Protein AF-A0A919AKR9-F1 (afdb_monomer)

Mean predicted aligned error: 20.87 Å

Solvent-accessible surface area (backbone atoms only — not comparable to full-atom values): 25481 Å² total; per-residue (Å²): 136,88,82,91,82,86,92,83,90,87,88,82,88,85,85,84,86,79,84,85,82,95,81,87,85,80,87,90,88,78,88,83,90,83,90,90,78,88,85,91,84,89,89,80,87,84,84,87,84,86,85,82,88,83,90,81,88,84,84,88,78,93,75,92,76,88,74,84,86,80,86,80,84,86,81,84,70,71,64,64,62,57,51,52,53,55,52,52,57,48,52,68,73,42,51,90,61,48,58,61,55,36,42,76,67,64,78,40,80,81,80,88,62,84,85,70,90,83,71,79,71,81,76,58,64,67,55,52,54,51,49,56,49,52,53,53,50,53,54,53,49,52,54,53,50,52,51,51,50,53,48,52,55,50,51,52,51,51,50,50,53,50,48,54,52,49,52,53,47,33,72,76,64,75,53,74,65,72,78,69,52,49,60,59,53,52,53,49,51,51,52,53,48,53,51,51,52,52,52,50,52,52,50,52,51,61,62,52,46,61,53,53,52,50,50,54,51,53,51,54,51,52,49,54,50,49,54,51,51,50,54,52,51,49,51,53,49,52,52,50,50,38,53,74,70,40,55,28,71,72,34,69,53,37,38,48,48,54,50,51,50,52,39,46,52,31,32,54,70,34,35,62,29,45,70,62,54,59,68,44,49,69,58,55,68,70,48,54,74,69,54,43,63,66,44,47,61,37,48,53,49,44,60,75,40,22,79,31,36,75,18,66,70,54,51,57,60,49,44,59,56,40,54,51,53,28,50,54,53,51,44,63,75,68,70,53,73,83,50,77,82,66,80,76,79,64,91,51,100,82,38,61,71,61,54,33,34,54,49,50,18,50,52,23,44,75,71,70,31,56,61,54,18,49,59,32,48,71,73,39,54,71,75,33,34,64,61,37,39,71,58,44,57,50,50,47,51,43,44,52,40,53,53,27,52,56,52,49,48,51,58,61,66,62,81,83,123

Secondary structure (DSSP, 8-state):
------------------PPP-------------------------------------------------------SHHHHHHHHHHHHHHHHHHHHHHHHHHHTTSS---------------THHHHHHHHHHHHHHHHHHHHHHHHHHHHHHHHHHHHHHHHHHHHHHHHHT--HHHHHHHHHHHHHHHHHHHHHHHHHHHHHHHHHHHHHHHHHHHHHHHHHHHHHHHHHHHHHHHHHHHHTTHHHHSHHHHHHHHHHHHHHHHHTT---HHHHHHHHHHHTTS-HHHHHHHHHHHHHHHHTTT----HHHHHHHHHHHHHHHHHHHHHHHT-GGGGG------STT--THHHHHHHHHHHHHTT-HHHHHHHHTTS-HHHHHHHHHHHHHHHHHHHHHHHHHHHHHHHHHTT-

Radius of gyration: 41.26 Å; Cα contacts (8 Å, |Δi|>4): 197; chains: 1; bounding box: 86×112×103 Å

Sequence (417 aa):
MTDRKETDSNPERDTAQGTPDPSDTIIDAEILAEDLAEETTESADQKGTRGAGQKKTATSSYREDTSPVTKSGGGKAGWILSGFLIAFIGGVFAAPYGEQTLVDMGLLPAQDAAVEPAASVPDTSGLTARLDQVEKTNSLFRETSGHLQASVDSLRSDVKTLQDQLSLLAVEGGLSPDAVGAMPTEMQAELDRLSGEIARLSALNAQANPDVTKLTGSLALLRAELEQQKAMNKALVEDLEAIKSGAIETSPRGRLVLMLGRVKDLALSGQAYGVELASLRPDFATLSAMDQQLIGADLAILEAGQNGIPSYAVLVSSFEAMARDVSAATEKASGSFLVNLFTVRRRGAGATGNDAVLVEAENALGARNVAGAVAALSKLTPDAAEVAKPWTESAQRYVDVLGAFDRLVLAASKSEG

Organism: NCBI:txid1735581

Foldseek 3Di:
DDDDDDDDDDDDDDDDDDDDDDDPDDDDDDDDDDDDDDDDDDDDDDDDDDDDDDDDDDDDDDDDDDDDDDDDDDDDPPPVVVVVVVVVVVCVVCVVVVVVVCVVVVVDPDPPDDDPDPDDDPPCVVVVVVLVVVVVVLVVVVVVLVVVLVVLVVVLVVLVVVLVVLVVCCVVPVDDVPVSPPVSVVVNVVSVVVNVVSVVVVVVSVVVVVVSVVVVVVVVVVVVVVVVVVVVVVVVVVVVVCVVVCVLVVDLLSVLLVLLVVLLVCQQVFAQRLVSLVVNVVSLVPDDPVLNVVLVVLSVLCNVQRRHAQHLVSLLVVLVVLLVVLVVQVVVVVVPPPCVVDVPLDLDPPDDAVSVLSNQLNVCSVVVNLVSNLVSLVRHDPSSNVSCVVSSVRSVSVVSNVVSSVVSSVSSPPPPD

pLDDT: mean 70.04, std 21.15, range [30.94, 98.19]

Structure (mmCIF, N/CA/C/O backbone):
data_AF-A0A919AKR9-F1
#
_entry.id   AF-A0A919AKR9-F1
#
loop_
_atom_site.group_PDB
_atom_site.id
_atom_site.type_symbol
_atom_site.label_atom_id
_atom_site.label_alt_id
_atom_site.label_comp_id
_atom_site.label_asym_id
_atom_site.label_entity_id
_atom_site.label_seq_id
_atom_site.pdbx_PDB_ins_code
_atom_site.Cartn_x
_atom_site.Cartn_y
_atom_site.Cartn_z
_atom_site.occupancy
_atom_site.B_iso_or_equiv
_atom_site.auth_seq_id
_atom_site.auth_comp_id
_atom_site.auth_asym_id
_atom_site.auth_atom_id
_atom_site.pdbx_PDB_model_num
ATOM 1 N N . MET A 1 1 ? 39.506 40.486 -52.819 1.00 37.03 1 MET A N 1
ATOM 2 C CA . MET A 1 1 ? 40.923 40.127 -52.618 1.00 37.03 1 MET A CA 1
ATOM 3 C C . MET A 1 1 ? 40.919 38.985 -51.617 1.00 37.03 1 MET A C 1
ATOM 5 O O . MET A 1 1 ? 40.612 39.242 -50.465 1.00 37.03 1 MET A O 1
ATOM 9 N N . THR A 1 2 ? 40.750 37.754 -52.126 1.00 42.41 2 THR A N 1
ATOM 10 C CA . THR A 1 2 ? 41.807 36.741 -52.451 1.00 42.41 2 THR A CA 1
ATOM 11 C C . THR A 1 2 ? 42.078 35.908 -51.196 1.00 42.41 2 THR A C 1
ATOM 13 O O . THR A 1 2 ? 42.347 36.509 -50.168 1.00 42.41 2 THR A O 1
ATOM 16 N N . ASP A 1 3 ? 41.980 34.579 -51.114 1.00 44.38 3 ASP A N 1
ATOM 17 C CA . ASP A 1 3 ? 41.847 33.412 -52.017 1.00 44.38 3 ASP A CA 1
ATOM 18 C C . ASP A 1 3 ? 41.260 32.266 -51.137 1.00 44.38 3 ASP A C 1
ATOM 20 O O . ASP A 1 3 ? 41.448 32.306 -49.926 1.00 44.38 3 ASP A O 1
A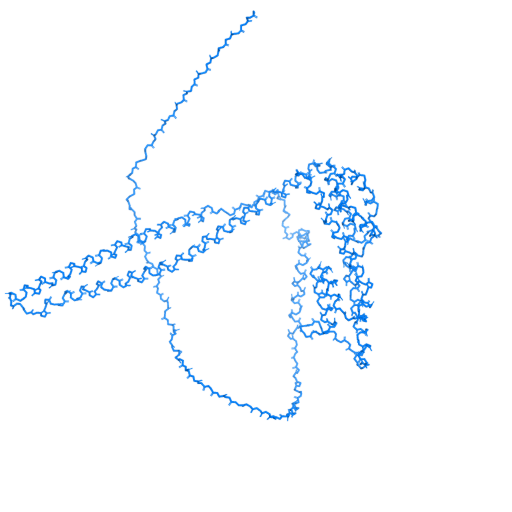TOM 24 N N . ARG A 1 4 ? 40.402 31.306 -51.527 1.00 48.09 4 ARG A N 1
ATOM 25 C CA . ARG A 1 4 ? 40.373 30.269 -52.587 1.00 48.09 4 ARG A CA 1
ATOM 26 C C . ARG A 1 4 ? 41.461 29.179 -52.476 1.00 48.09 4 ARG A C 1
ATOM 28 O O . ARG A 1 4 ? 42.600 29.465 -52.813 1.00 48.09 4 ARG A O 1
ATOM 35 N N . LYS A 1 5 ? 41.067 27.935 -52.124 1.00 45.59 5 LYS A N 1
ATOM 36 C CA . LYS A 1 5 ? 41.384 26.626 -52.785 1.00 45.59 5 LYS A CA 1
ATOM 37 C C . LYS A 1 5 ? 41.055 25.420 -51.870 1.00 45.59 5 LYS A C 1
ATOM 39 O O . LYS A 1 5 ? 41.403 25.457 -50.700 1.00 45.59 5 LYS A O 1
ATOM 44 N N . GLU A 1 6 ? 40.146 24.519 -52.280 1.00 40.69 6 GLU A N 1
ATOM 45 C CA . GLU A 1 6 ? 40.353 23.254 -53.060 1.00 40.69 6 GLU A CA 1
ATOM 46 C C . GLU A 1 6 ? 40.815 22.084 -52.158 1.00 40.69 6 GLU A C 1
ATOM 48 O O . GLU A 1 6 ? 41.862 22.188 -51.536 1.00 40.69 6 GLU A O 1
ATOM 53 N N . THR A 1 7 ? 39.946 21.118 -51.805 1.00 49.97 7 THR A N 1
ATOM 54 C CA . THR A 1 7 ? 39.531 19.859 -52.502 1.00 49.97 7 THR A CA 1
ATOM 55 C C . THR A 1 7 ? 40.561 18.722 -52.484 1.00 49.97 7 THR A C 1
ATOM 57 O O . THR A 1 7 ? 41.616 18.875 -53.079 1.00 49.97 7 THR A O 1
ATOM 60 N N . ASP A 1 8 ? 40.185 17.585 -51.877 1.00 46.28 8 ASP A N 1
ATOM 61 C CA . ASP A 1 8 ? 40.298 16.188 -52.377 1.00 46.28 8 ASP A CA 1
ATOM 62 C C . ASP A 1 8 ? 39.718 15.262 -51.276 1.00 46.28 8 ASP A C 1
ATOM 64 O O . ASP A 1 8 ? 40.065 15.428 -50.112 1.00 46.28 8 ASP A O 1
ATOM 68 N N . SER A 1 9 ? 38.707 14.398 -51.438 1.00 44.12 9 SER A N 1
ATOM 69 C CA . SER A 1 9 ? 38.367 13.378 -52.449 1.00 44.12 9 SER A CA 1
ATOM 70 C C . SER A 1 9 ? 39.384 12.239 -52.567 1.00 44.12 9 SER A C 1
ATOM 72 O O . SER A 1 9 ? 40.242 12.290 -53.434 1.00 44.12 9 SER A O 1
ATOM 74 N N . ASN A 1 10 ? 39.212 11.160 -51.787 1.00 41.50 10 ASN A N 1
ATOM 75 C CA . ASN A 1 10 ? 39.353 9.794 -52.318 1.00 41.50 10 ASN A CA 1
ATOM 76 C C . ASN A 1 10 ? 38.657 8.728 -51.433 1.00 41.50 10 ASN A C 1
ATOM 78 O O . ASN A 1 10 ? 38.918 8.689 -50.229 1.00 41.50 10 ASN A O 1
ATOM 82 N N . PRO A 1 11 ? 37.804 7.855 -52.006 1.00 53.78 11 PRO A N 1
ATOM 83 C CA . PRO A 1 11 ? 37.299 6.637 -51.377 1.00 53.78 11 PRO A CA 1
ATOM 84 C C . PRO A 1 11 ? 37.878 5.361 -52.035 1.00 53.78 11 PRO A C 1
ATOM 86 O O . PRO A 1 11 ? 37.652 5.111 -53.218 1.00 53.78 11 PRO A O 1
ATOM 89 N N . GLU A 1 12 ? 38.539 4.501 -51.260 1.00 45.59 12 GLU A N 1
ATOM 90 C CA . GLU A 1 12 ? 38.872 3.109 -51.631 1.00 45.59 12 GLU A CA 1
ATOM 91 C C . GLU A 1 12 ? 37.982 2.191 -50.770 1.00 45.59 12 GLU A C 1
ATOM 93 O O . GLU A 1 12 ? 38.012 2.271 -49.547 1.00 45.59 12 GLU A O 1
ATOM 98 N N . ARG A 1 13 ? 36.937 1.537 -51.300 1.00 39.75 13 ARG A N 1
ATOM 99 C CA . ARG A 1 13 ? 36.937 0.259 -52.042 1.00 39.75 13 ARG A CA 1
ATOM 100 C C . ARG A 1 13 ? 37.887 -0.788 -51.460 1.00 39.75 13 ARG A C 1
ATOM 102 O O . ARG A 1 13 ? 39.020 -0.885 -51.899 1.00 39.75 13 ARG A O 1
ATOM 109 N N . ASP A 1 14 ? 37.335 -1.653 -50.614 1.00 41.38 14 ASP A N 1
ATOM 110 C CA . ASP A 1 14 ? 37.742 -3.056 -50.578 1.00 41.38 14 ASP A CA 1
ATOM 111 C C . ASP A 1 14 ? 36.511 -3.946 -50.349 1.00 41.38 14 ASP A C 1
ATOM 113 O O . ASP A 1 14 ? 35.904 -3.977 -49.279 1.00 41.38 14 ASP A O 1
ATOM 117 N N . THR A 1 15 ? 36.090 -4.620 -51.417 1.00 42.09 15 THR A N 1
ATOM 118 C CA . THR A 1 15 ? 35.058 -5.659 -51.421 1.00 42.09 15 THR A CA 1
ATOM 119 C C . THR A 1 15 ? 35.747 -6.981 -51.721 1.00 42.09 15 THR A C 1
ATOM 121 O O . THR A 1 15 ? 36.004 -7.285 -52.886 1.00 42.09 15 THR A O 1
ATOM 124 N N . ALA A 1 16 ? 36.029 -7.770 -50.687 1.00 44.81 16 ALA A N 1
ATOM 125 C CA . ALA A 1 16 ? 36.432 -9.162 -50.834 1.00 44.81 16 ALA A CA 1
ATOM 126 C C . ALA A 1 16 ? 35.203 -10.062 -50.630 1.00 44.81 16 ALA A C 1
ATOM 128 O O . ALA A 1 16 ? 34.737 -10.277 -49.513 1.00 44.81 16 ALA A O 1
ATOM 129 N N . GLN A 1 17 ? 34.660 -10.555 -51.744 1.00 39.31 17 GLN A N 1
ATOM 130 C CA . GLN A 1 17 ? 33.725 -11.677 -51.791 1.00 39.31 17 GLN A CA 1
ATOM 131 C C . GLN A 1 17 ? 34.500 -12.973 -51.522 1.00 39.31 17 GLN A C 1
ATOM 133 O O . GLN A 1 17 ? 35.330 -13.374 -52.334 1.00 39.31 17 GLN A O 1
ATOM 138 N N . GLY A 1 18 ? 34.214 -13.631 -50.399 1.00 41.59 18 GLY A N 1
ATOM 139 C CA . GLY A 1 18 ? 34.585 -15.023 -50.150 1.00 41.59 18 GLY A CA 1
ATOM 140 C C . GLY A 1 18 ? 33.364 -15.921 -50.338 1.00 41.59 18 GLY A C 1
ATOM 141 O O . GLY A 1 18 ? 32.416 -15.849 -49.563 1.00 41.59 18 GLY A O 1
ATOM 142 N N . THR A 1 19 ? 33.368 -16.737 -51.387 1.00 44.25 19 THR A N 1
ATOM 143 C CA . THR A 1 19 ? 32.434 -17.854 -51.598 1.00 44.25 19 THR A CA 1
ATOM 144 C C . THR A 1 19 ? 32.729 -18.993 -50.613 1.00 44.25 19 THR A C 1
ATOM 146 O O . THR A 1 19 ? 33.881 -19.425 -50.569 1.00 44.25 19 THR A O 1
ATOM 149 N N . PRO A 1 20 ? 31.739 -19.520 -49.866 1.00 45.00 20 PRO A N 1
ATOM 150 C CA . PRO A 1 20 ? 31.908 -20.746 -49.092 1.00 45.00 20 PRO A CA 1
ATOM 151 C C . PRO A 1 20 ? 31.771 -21.991 -49.977 1.00 45.00 20 PRO A C 1
ATOM 153 O O . PRO A 1 20 ? 30.846 -22.106 -50.782 1.00 45.00 20 PRO A O 1
ATOM 156 N N . ASP A 1 21 ? 32.713 -22.903 -49.780 1.00 44.41 21 ASP A N 1
ATOM 157 C CA . ASP A 1 21 ? 32.862 -24.223 -50.389 1.00 44.41 21 ASP A CA 1
ATOM 158 C C . ASP A 1 21 ? 31.795 -25.216 -49.860 1.00 44.41 21 ASP A C 1
ATOM 160 O O . ASP A 1 21 ? 31.674 -25.368 -48.641 1.00 44.41 21 ASP A O 1
ATOM 164 N N . PRO A 1 22 ? 30.977 -25.871 -50.710 1.00 44.47 22 PRO A N 1
ATOM 165 C CA . PRO A 1 22 ? 29.919 -26.786 -50.277 1.00 44.47 22 PRO A CA 1
ATOM 166 C C . PRO A 1 22 ? 30.351 -28.265 -50.323 1.00 44.47 22 PRO A C 1
ATOM 168 O O . PRO A 1 22 ? 29.716 -29.072 -51.004 1.00 44.47 22 PRO A O 1
ATOM 171 N N . SER A 1 23 ? 31.409 -28.650 -49.602 1.00 41.69 23 SER A N 1
ATOM 172 C CA . SER A 1 23 ? 31.873 -30.050 -49.587 1.00 41.69 23 SER A CA 1
ATOM 173 C C . SER A 1 23 ? 32.247 -30.624 -48.217 1.00 41.69 23 SER A C 1
ATOM 175 O O . SER A 1 23 ? 33.105 -31.494 -48.156 1.00 41.69 23 SER A O 1
ATOM 177 N N . ASP A 1 24 ? 31.576 -30.208 -47.136 1.00 39.03 24 ASP A N 1
ATOM 178 C CA . ASP A 1 24 ? 31.847 -30.744 -45.786 1.00 39.03 24 ASP A CA 1
ATOM 179 C C . ASP A 1 24 ? 30.581 -31.181 -45.023 1.00 39.03 24 ASP A C 1
ATOM 181 O O . ASP A 1 24 ? 30.358 -30.863 -43.858 1.00 39.03 24 ASP A O 1
ATOM 185 N N . THR A 1 25 ? 29.697 -31.922 -45.695 1.00 42.78 25 THR A N 1
ATOM 186 C CA . THR A 1 25 ? 28.595 -32.646 -45.032 1.00 42.78 25 THR A CA 1
ATOM 187 C C . THR A 1 25 ? 28.412 -34.031 -45.639 1.00 42.78 25 THR A C 1
ATOM 189 O O . THR A 1 25 ? 27.485 -34.276 -46.405 1.00 42.78 25 THR A O 1
ATOM 192 N N . ILE A 1 26 ? 29.296 -34.962 -45.274 1.00 39.00 26 ILE A N 1
ATOM 193 C CA . ILE A 1 26 ? 29.052 -36.400 -45.415 1.00 39.00 26 ILE A CA 1
ATOM 194 C C . ILE A 1 26 ? 29.498 -37.103 -44.122 1.00 39.00 26 ILE A C 1
ATOM 196 O O . ILE A 1 26 ? 30.684 -37.288 -43.899 1.00 39.00 26 ILE A O 1
ATOM 200 N N . ILE A 1 27 ? 28.480 -37.480 -43.337 1.00 35.03 27 ILE A N 1
ATOM 201 C CA . ILE A 1 27 ? 28.330 -38.713 -42.540 1.00 35.03 27 ILE A CA 1
ATOM 202 C C . ILE A 1 27 ? 29.296 -38.928 -41.361 1.00 35.03 27 ILE A C 1
ATOM 204 O O . ILE A 1 27 ? 30.474 -39.171 -41.553 1.00 35.03 27 ILE A O 1
ATOM 208 N N . ASP A 1 28 ? 28.722 -38.961 -40.151 1.00 35.12 28 ASP A N 1
ATOM 209 C CA . ASP A 1 28 ? 28.819 -40.130 -39.261 1.00 35.12 28 ASP A CA 1
ATOM 210 C C . ASP A 1 28 ? 27.620 -40.143 -38.298 1.00 35.12 28 ASP A C 1
ATOM 212 O O . ASP A 1 28 ? 27.522 -39.369 -37.345 1.00 35.12 28 ASP A O 1
ATOM 216 N N . ALA A 1 29 ? 26.660 -41.014 -38.606 1.00 41.25 29 ALA A N 1
ATOM 217 C CA . ALA A 1 29 ? 25.596 -41.430 -37.706 1.00 41.25 29 ALA A CA 1
ATOM 218 C C . ALA A 1 29 ? 25.818 -42.917 -37.425 1.00 41.25 29 ALA A C 1
ATOM 220 O O . ALA A 1 29 ? 25.464 -43.766 -38.241 1.00 41.25 29 ALA A O 1
ATOM 221 N N . GLU A 1 30 ? 26.414 -43.218 -36.275 1.00 35.41 30 GLU A N 1
ATOM 222 C CA . GLU A 1 30 ? 26.577 -44.578 -35.778 1.00 35.41 30 GLU A CA 1
ATOM 223 C C . GLU A 1 30 ? 26.087 -44.637 -34.316 1.00 35.41 30 GLU A C 1
ATOM 225 O O . GLU A 1 30 ? 26.681 -44.034 -33.430 1.00 35.41 30 GLU A O 1
ATOM 230 N N . ILE A 1 31 ? 24.925 -45.290 -34.132 1.00 37.53 31 ILE A N 1
ATOM 231 C CA . ILE A 1 31 ? 24.623 -46.335 -33.126 1.00 37.53 31 ILE A CA 1
ATOM 232 C C . ILE A 1 31 ? 24.886 -45.955 -31.639 1.00 37.53 31 ILE A C 1
ATOM 234 O O . ILE A 1 31 ? 26.014 -45.742 -31.224 1.00 37.53 31 ILE A O 1
ATOM 238 N N . LEU A 1 32 ? 23.884 -45.893 -30.749 1.00 38.84 32 LEU A N 1
ATOM 239 C CA . LEU A 1 32 ? 23.256 -47.069 -30.122 1.00 38.84 32 LEU A CA 1
ATOM 240 C C . LEU A 1 32 ? 21.935 -46.710 -29.420 1.00 38.84 32 LEU A C 1
ATOM 242 O O . LEU A 1 32 ? 21.825 -45.707 -28.716 1.00 38.84 32 LEU A O 1
ATOM 246 N N . ALA A 1 33 ? 20.965 -47.601 -29.599 1.00 40.19 33 ALA A N 1
ATOM 247 C CA . ALA A 1 33 ? 19.763 -47.740 -28.799 1.00 40.19 33 ALA A CA 1
ATOM 248 C C . ALA A 1 33 ? 20.090 -48.450 -27.479 1.00 40.19 33 ALA A C 1
ATOM 250 O O . ALA A 1 33 ? 20.709 -49.508 -27.519 1.00 40.19 33 ALA A O 1
ATOM 251 N N . GLU A 1 34 ? 19.613 -47.936 -26.348 1.00 37.12 34 GLU A N 1
ATOM 252 C CA . GLU A 1 34 ? 19.413 -48.739 -25.139 1.00 37.12 34 GLU A CA 1
ATOM 253 C C . GLU A 1 34 ? 18.392 -48.040 -24.225 1.00 37.12 34 GLU A C 1
ATOM 255 O O . GLU A 1 34 ? 18.334 -46.812 -24.186 1.00 37.12 34 GLU A O 1
ATOM 260 N N . ASP A 1 35 ? 17.581 -48.843 -23.534 1.00 36.09 35 ASP A N 1
ATOM 261 C CA . ASP A 1 35 ? 16.576 -48.481 -22.521 1.00 36.09 35 ASP A CA 1
ATOM 262 C C . ASP A 1 35 ? 15.226 -47.896 -22.970 1.00 36.09 35 ASP A C 1
ATOM 264 O O . ASP A 1 35 ? 14.915 -46.733 -22.743 1.00 36.09 35 ASP A O 1
ATOM 268 N N . LEU A 1 36 ? 14.350 -48.768 -23.489 1.00 36.09 36 LEU A N 1
ATOM 269 C CA . LEU A 1 36 ? 12.899 -48.697 -23.243 1.00 36.09 36 LEU A CA 1
ATOM 270 C C . LEU A 1 36 ? 12.304 -50.119 -23.259 1.00 36.09 36 LEU A C 1
ATOM 272 O O . LEU A 1 36 ? 11.757 -50.584 -24.259 1.00 36.09 36 LEU A O 1
ATOM 276 N N . ALA A 1 37 ? 12.411 -50.812 -22.130 1.00 39.72 37 ALA A N 1
ATOM 277 C CA . ALA A 1 37 ? 11.566 -51.948 -21.779 1.00 39.72 37 ALA A CA 1
ATOM 278 C C . ALA A 1 37 ? 11.183 -51.817 -20.299 1.00 39.72 37 ALA A C 1
ATOM 280 O O . ALA A 1 37 ? 11.995 -51.350 -19.512 1.00 39.72 37 ALA A O 1
ATOM 281 N N . GLU A 1 38 ? 9.966 -52.258 -19.963 1.00 39.38 38 GLU A N 1
ATOM 282 C CA . GLU A 1 38 ? 9.259 -52.085 -18.678 1.00 39.38 38 GLU A CA 1
ATOM 283 C C . GLU A 1 38 ? 8.577 -50.700 -18.595 1.00 39.38 38 GLU A C 1
ATOM 285 O O . GLU A 1 38 ? 9.203 -49.663 -18.727 1.00 39.38 38 GLU A O 1
ATOM 290 N N . GLU A 1 39 ? 7.260 -50.543 -18.475 1.00 34.03 39 GLU A N 1
ATOM 291 C CA . GLU A 1 39 ? 6.277 -51.375 -17.796 1.00 34.03 39 GLU A CA 1
ATOM 292 C C . GLU A 1 39 ? 4.874 -50.926 -18.264 1.00 34.03 39 GLU A C 1
ATOM 294 O O . GLU A 1 39 ? 4.472 -49.775 -18.092 1.00 34.03 39 GLU A O 1
ATOM 299 N N . THR A 1 40 ? 4.120 -51.824 -18.901 1.00 36.66 40 THR A N 1
ATOM 300 C CA . THR A 1 40 ? 2.687 -51.647 -19.181 1.00 36.66 40 THR A CA 1
ATOM 301 C C . THR A 1 40 ? 1.909 -52.764 -18.514 1.00 36.66 40 THR A C 1
ATOM 303 O O . THR A 1 40 ? 1.934 -53.881 -19.016 1.00 36.66 40 THR A O 1
ATOM 306 N N . THR A 1 41 ? 1.165 -52.428 -17.465 1.00 35.91 41 THR A N 1
ATOM 307 C CA . THR A 1 41 ? -0.169 -52.941 -17.098 1.00 35.91 41 THR A CA 1
ATOM 308 C C . THR A 1 41 ? -0.679 -51.952 -16.048 1.00 35.91 41 THR A C 1
ATOM 310 O O . THR A 1 41 ? 0.050 -51.639 -15.121 1.00 35.91 41 THR A O 1
ATOM 313 N N . GLU A 1 42 ? -1.839 -51.311 -16.152 1.00 35.09 42 GLU A N 1
ATOM 314 C CA . GLU A 1 42 ? -3.117 -51.911 -15.770 1.00 35.09 42 GLU A CA 1
ATOM 315 C C . GLU A 1 42 ? -4.179 -50.790 -15.817 1.00 35.09 42 GLU A C 1
ATOM 317 O O . GLU A 1 42 ? -4.069 -49.807 -15.090 1.00 35.09 42 GLU A O 1
ATOM 322 N N . SER A 1 43 ? -5.187 -50.890 -16.688 1.00 34.09 43 SER A N 1
ATOM 323 C CA . SER A 1 43 ? -6.498 -50.252 -16.476 1.00 34.09 43 SER A CA 1
ATOM 324 C C . SER A 1 43 ? -7.488 -50.764 -17.519 1.00 34.09 43 SER A C 1
ATOM 326 O O . SER A 1 43 ? -7.488 -50.349 -18.679 1.00 34.09 43 SER A O 1
ATOM 328 N N . ALA A 1 44 ? -8.329 -51.697 -17.090 1.00 37.47 44 ALA A N 1
ATOM 329 C CA . ALA A 1 44 ? -9.564 -52.055 -17.760 1.00 37.47 44 ALA A CA 1
ATOM 330 C C . ALA A 1 44 ? -10.682 -52.117 -16.712 1.00 37.47 44 ALA A C 1
ATOM 332 O O . ALA A 1 44 ? -10.445 -52.478 -15.564 1.00 37.47 44 ALA A O 1
ATOM 333 N N . ASP A 1 45 ? -11.889 -51.794 -17.176 1.00 39.03 45 ASP A N 1
ATOM 334 C CA . ASP A 1 45 ? -13.191 -51.848 -16.505 1.00 39.03 45 ASP A CA 1
ATOM 335 C C . ASP A 1 45 ? -13.539 -50.731 -15.500 1.00 39.03 45 ASP A C 1
ATOM 337 O O . ASP A 1 45 ? -13.148 -50.744 -14.343 1.00 39.03 45 ASP A O 1
ATOM 341 N N . GLN A 1 46 ? -14.478 -49.849 -15.878 1.00 36.06 46 GLN A N 1
ATOM 342 C CA . GLN A 1 46 ? -15.887 -50.232 -15.734 1.00 36.06 46 GLN A CA 1
ATOM 343 C C . GLN A 1 46 ? -16.869 -49.336 -16.506 1.00 36.06 46 GLN A C 1
ATOM 345 O O . GLN A 1 46 ? -16.823 -48.108 -16.525 1.00 36.06 46 GLN A O 1
ATOM 350 N N . LYS A 1 47 ? -17.793 -50.049 -17.140 1.00 39.62 47 LYS A N 1
ATOM 351 C CA . LYS A 1 47 ? -18.910 -49.650 -17.990 1.00 39.62 47 LYS A CA 1
ATOM 352 C C . LYS A 1 47 ? -20.057 -49.067 -17.155 1.00 39.62 47 LYS A C 1
ATOM 354 O O . LYS A 1 47 ? -20.345 -49.540 -16.061 1.00 39.62 47 LYS A O 1
ATOM 359 N N . GLY A 1 48 ? -20.725 -48.053 -17.700 1.00 36.72 48 GLY A N 1
ATOM 360 C CA . GLY A 1 48 ? -21.743 -47.275 -16.998 1.00 36.72 48 GLY A CA 1
ATOM 361 C C . GLY A 1 48 ? -23.095 -47.952 -16.770 1.00 36.72 48 GLY A C 1
ATOM 362 O O . GLY A 1 48 ? -23.390 -49.025 -17.289 1.00 36.72 48 GLY A O 1
ATOM 363 N N . THR A 1 49 ? -23.966 -47.233 -16.060 1.00 38.75 49 THR A N 1
ATOM 364 C CA . THR A 1 49 ? -25.419 -47.425 -16.097 1.00 38.75 49 THR A CA 1
ATOM 365 C C . THR A 1 49 ? -26.143 -46.077 -16.064 1.00 38.75 49 THR A C 1
ATOM 367 O O . THR A 1 49 ? -25.846 -45.177 -15.285 1.00 38.75 49 THR A O 1
ATOM 370 N N . ARG A 1 50 ? -27.099 -45.957 -16.986 1.00 41.75 50 ARG A N 1
ATOM 371 C CA . ARG A 1 50 ? -28.150 -44.939 -17.098 1.00 41.75 50 ARG A CA 1
ATOM 372 C C . ARG A 1 50 ? -29.363 -45.461 -16.323 1.00 41.75 50 ARG A C 1
ATOM 374 O O . ARG A 1 50 ? -29.673 -46.642 -16.449 1.00 41.75 50 ARG A O 1
ATOM 381 N N . GLY A 1 51 ? -30.112 -44.603 -15.633 1.00 32.97 51 GLY A N 1
ATOM 382 C CA . GLY A 1 51 ? -31.398 -45.007 -15.056 1.00 32.97 51 GLY A CA 1
ATOM 383 C C . GLY A 1 51 ? -32.131 -43.879 -14.345 1.00 32.97 51 GLY A C 1
ATOM 384 O O . GLY A 1 51 ? -31.615 -43.285 -13.411 1.00 32.97 51 GLY A O 1
ATOM 385 N N . ALA A 1 52 ? -33.326 -43.572 -14.835 1.00 37.25 52 ALA A N 1
ATOM 386 C CA . ALA A 1 52 ? -34.135 -42.407 -14.519 1.00 37.25 52 ALA A CA 1
ATOM 387 C C . ALA A 1 52 ? -34.962 -42.517 -13.223 1.00 37.25 52 ALA A C 1
ATOM 389 O O . ALA A 1 52 ? -35.518 -43.567 -12.931 1.00 37.25 52 ALA A O 1
ATOM 390 N N . GLY A 1 53 ? -35.166 -41.361 -12.579 1.00 33.94 53 GLY A N 1
ATOM 391 C CA . GLY A 1 53 ? -36.478 -40.850 -12.157 1.00 33.94 53 GLY A CA 1
ATOM 392 C C . GLY A 1 53 ? -37.125 -41.402 -10.882 1.00 33.94 53 GLY A C 1
ATOM 393 O O . GLY A 1 53 ? -37.485 -42.565 -10.825 1.00 33.94 53 GLY A O 1
ATOM 394 N N . GLN A 1 54 ? -37.463 -40.502 -9.947 1.00 36.62 54 GLN A N 1
ATOM 395 C CA . GLN A 1 54 ? -38.825 -40.384 -9.397 1.00 36.62 54 GLN A CA 1
ATOM 396 C C . GLN A 1 54 ? -39.009 -39.125 -8.526 1.00 36.62 54 GLN A C 1
ATOM 398 O O . GLN A 1 54 ? -38.192 -38.785 -7.678 1.00 36.62 54 GLN A O 1
ATOM 403 N N . LYS A 1 55 ? -40.138 -38.442 -8.757 1.00 42.28 55 LYS A N 1
ATOM 404 C CA . LYS A 1 55 ? -40.757 -37.418 -7.897 1.00 42.28 55 LYS A CA 1
ATOM 405 C C . LYS A 1 55 ? -41.425 -38.087 -6.683 1.00 42.28 55 LYS A C 1
ATOM 407 O O . LYS A 1 55 ? -42.120 -39.073 -6.914 1.00 42.28 55 LYS A O 1
ATOM 412 N N . LYS A 1 56 ? -41.396 -37.458 -5.493 1.00 37.75 56 LYS A N 1
ATOM 413 C CA . LYS A 1 56 ? -42.585 -37.054 -4.684 1.00 37.75 56 LYS A CA 1
ATOM 414 C C . LYS A 1 56 ? -42.244 -36.634 -3.237 1.00 37.75 56 LYS A C 1
ATOM 416 O O . LYS A 1 56 ? -41.728 -37.416 -2.459 1.00 37.75 56 LYS A O 1
ATOM 421 N N . THR A 1 57 ? -42.599 -35.383 -2.929 1.00 36.69 57 THR A N 1
ATOM 422 C CA . THR A 1 57 ? -43.373 -34.869 -1.771 1.00 36.69 57 THR A CA 1
ATOM 423 C C . THR A 1 57 ? -43.279 -35.494 -0.362 1.00 36.69 57 THR A C 1
ATOM 425 O O . THR A 1 57 ? -43.707 -36.623 -0.161 1.00 36.69 57 THR A O 1
ATOM 428 N N . ALA A 1 58 ? -43.021 -34.585 0.594 1.00 36.59 58 ALA A N 1
ATOM 429 C CA . ALA A 1 58 ? -43.786 -34.307 1.829 1.00 36.59 58 ALA A CA 1
ATOM 430 C C . ALA A 1 58 ? -43.520 -35.091 3.144 1.00 36.59 58 ALA A C 1
ATOM 432 O O . ALA A 1 58 ? -43.949 -36.223 3.312 1.00 36.59 58 ALA A O 1
ATOM 433 N N . THR A 1 59 ? -42.987 -34.319 4.108 1.00 36.00 59 THR A N 1
ATOM 434 C CA . THR A 1 59 ? -43.445 -34.126 5.507 1.00 36.00 59 THR A CA 1
ATOM 435 C C . THR A 1 59 ? -43.159 -35.181 6.585 1.00 36.00 59 THR A C 1
ATOM 437 O O . THR A 1 59 ? -43.485 -36.351 6.442 1.00 36.00 59 THR A O 1
ATOM 440 N N . SER A 1 60 ? -42.755 -34.650 7.756 1.00 36.50 60 SER A N 1
ATOM 441 C CA . SER A 1 60 ? -42.679 -35.294 9.082 1.00 36.50 60 SER A CA 1
ATOM 442 C C . SER A 1 60 ? -41.467 -36.220 9.234 1.00 36.50 60 SER A C 1
ATOM 444 O O . SER A 1 60 ? -41.178 -37.010 8.354 1.00 36.50 60 SER A O 1
ATOM 446 N N . SER A 1 61 ? -40.654 -36.170 10.282 1.00 38.94 61 SER A N 1
ATOM 447 C CA . SER A 1 61 ? -40.964 -35.922 11.692 1.00 38.94 61 SER A CA 1
ATOM 448 C C . SER A 1 61 ? -39.697 -35.574 12.485 1.00 38.94 61 SER A C 1
ATOM 450 O O . SER A 1 61 ? -38.626 -36.117 12.224 1.00 38.94 61 SER A O 1
ATOM 452 N N . TYR A 1 62 ? -39.872 -34.724 13.495 1.00 41.41 62 TYR A N 1
ATOM 453 C CA . TYR A 1 62 ? -38.944 -34.406 14.581 1.00 41.41 62 TYR A CA 1
ATOM 454 C C . TYR A 1 62 ? -38.447 -35.690 15.281 1.00 41.41 62 TYR A C 1
ATOM 456 O O . TYR A 1 62 ? -39.267 -36.503 15.709 1.00 41.41 62 TYR A O 1
ATOM 464 N N . ARG A 1 63 ? -37.126 -35.878 15.403 1.00 33.81 63 ARG A N 1
ATOM 465 C CA . ARG A 1 63 ? -36.508 -36.925 16.232 1.00 33.81 63 ARG A CA 1
ATOM 466 C C . ARG A 1 63 ? -35.380 -36.297 17.048 1.00 33.81 63 ARG A C 1
ATOM 468 O O . ARG A 1 63 ? -34.329 -35.961 16.511 1.00 33.81 63 ARG A O 1
ATOM 475 N N . GLU A 1 64 ? -35.654 -36.096 18.333 1.00 41.56 64 GLU A N 1
ATOM 476 C CA . GLU A 1 64 ? -34.639 -35.912 19.367 1.00 41.56 64 GLU A CA 1
ATOM 477 C C . GLU A 1 64 ? -33.809 -37.194 19.456 1.00 41.56 64 GLU A C 1
ATOM 479 O O . GLU A 1 64 ? -34.322 -38.234 19.861 1.00 41.56 64 GLU A O 1
ATOM 484 N N . ASP A 1 65 ? -32.533 -37.113 19.082 1.00 33.03 65 ASP A N 1
ATOM 485 C CA . ASP A 1 65 ? -31.521 -38.100 19.453 1.00 33.03 65 ASP A CA 1
ATOM 486 C C . ASP A 1 65 ? -30.492 -37.409 20.355 1.00 33.03 65 ASP A C 1
ATOM 488 O O . ASP A 1 65 ? -29.533 -36.775 19.910 1.00 33.03 65 ASP A O 1
ATOM 492 N N . THR A 1 66 ? -30.707 -37.523 21.664 1.00 48.28 66 THR A N 1
ATOM 493 C CA . THR A 1 66 ? -29.691 -37.252 22.681 1.00 48.28 66 THR A CA 1
ATOM 494 C C . THR A 1 66 ? -28.726 -38.434 22.730 1.00 48.28 66 THR A C 1
ATOM 496 O O . THR A 1 66 ? -29.006 -39.446 23.373 1.00 48.28 66 THR A O 1
ATOM 499 N N . SER A 1 67 ? -27.582 -38.310 22.059 1.00 39.19 67 SER A N 1
ATOM 500 C CA . SER A 1 67 ? -26.451 -39.226 22.248 1.00 39.19 67 SER A CA 1
ATOM 501 C C . SER A 1 67 ? -25.528 -38.719 23.367 1.00 39.19 67 SER A C 1
ATOM 503 O O . SER A 1 67 ? -25.269 -37.514 23.443 1.00 39.19 67 SER A O 1
ATOM 505 N N . PRO A 1 68 ? -25.026 -39.600 24.251 1.00 43.88 68 PRO A N 1
ATOM 506 C CA . PRO A 1 68 ? -24.183 -39.208 25.369 1.00 43.88 68 PRO A CA 1
ATOM 507 C C . PRO A 1 68 ? -22.762 -38.860 24.914 1.00 43.88 68 PRO A C 1
ATOM 509 O O . PRO A 1 68 ? -22.164 -39.521 24.067 1.00 43.88 68 PRO A O 1
ATOM 512 N N . VAL A 1 69 ? -22.211 -37.828 25.549 1.00 39.16 69 VAL A N 1
ATOM 513 C CA . VAL A 1 69 ? -20.818 -37.390 25.432 1.00 39.16 69 VAL A CA 1
ATOM 514 C C . VAL A 1 69 ? -19.880 -38.513 25.879 1.00 39.16 69 VAL A C 1
ATOM 516 O O . VAL A 1 69 ? -19.763 -38.810 27.069 1.00 39.16 69 VAL A O 1
ATOM 519 N N . THR A 1 70 ? -19.151 -39.101 24.933 1.00 32.03 70 THR A N 1
ATOM 520 C CA . THR A 1 70 ? -17.979 -39.929 25.223 1.00 32.03 70 THR A CA 1
ATOM 521 C C . THR A 1 70 ? -16.771 -39.028 25.467 1.00 32.03 70 THR A C 1
ATOM 523 O O . THR A 1 70 ? -16.199 -38.454 24.542 1.00 32.03 70 THR A O 1
ATOM 526 N N . LYS A 1 71 ? -16.371 -38.913 26.737 1.00 47.62 71 LYS A N 1
ATOM 527 C CA . LYS A 1 71 ? -15.038 -38.450 27.140 1.00 47.62 71 LYS A CA 1
ATOM 528 C C . LYS A 1 71 ? -13.989 -39.443 26.626 1.00 47.62 71 LYS A C 1
ATOM 530 O O . LYS A 1 71 ? -13.924 -40.556 27.141 1.00 47.62 71 LYS A O 1
ATOM 535 N N . SER A 1 72 ? -13.123 -39.028 25.703 1.00 31.66 72 SER A N 1
ATOM 536 C CA . SER A 1 72 ? -11.816 -39.668 25.506 1.00 31.66 72 SER A CA 1
ATOM 537 C C . SER A 1 72 ? -10.715 -38.695 25.914 1.00 31.66 72 SER A C 1
ATOM 539 O O . SER A 1 72 ? -10.542 -37.635 25.313 1.00 31.66 72 SER A O 1
ATOM 541 N N . GLY A 1 73 ? -10.007 -39.049 26.984 1.00 35.78 73 GLY A N 1
ATOM 542 C CA . GLY A 1 73 ? -8.789 -38.378 27.411 1.00 35.78 73 GLY A CA 1
ATOM 543 C C . GLY A 1 73 ? -7.558 -38.852 26.636 1.00 35.78 73 GLY A C 1
ATOM 544 O O . GLY A 1 73 ? -7.575 -39.897 25.993 1.00 35.78 73 GLY A O 1
ATOM 545 N N . GLY A 1 74 ? -6.479 -38.082 26.791 1.00 30.94 74 GLY A N 1
ATOM 546 C CA . GLY A 1 74 ? -5.128 -38.385 26.311 1.00 30.94 74 GLY A CA 1
ATOM 547 C C . GLY A 1 74 ? -4.809 -37.614 25.029 1.00 30.94 74 GLY A C 1
ATOM 548 O O . GLY A 1 74 ? -5.428 -37.838 24.006 1.00 30.94 74 GLY A O 1
ATOM 549 N N . GLY A 1 75 ? -3.893 -36.653 24.978 1.00 41.78 75 GLY A N 1
ATOM 550 C CA . GLY A 1 75 ? -2.749 -36.398 25.841 1.00 41.78 75 GLY A CA 1
ATOM 551 C C . GLY A 1 75 ? -1.489 -36.360 24.975 1.00 41.78 75 GLY A C 1
ATOM 552 O O . GLY A 1 75 ? -1.117 -37.360 24.379 1.00 41.78 75 GLY A O 1
ATOM 553 N N . LYS A 1 76 ? -0.814 -35.205 24.975 1.00 44.09 76 LYS A N 1
ATOM 554 C CA . LYS A 1 76 ? 0.628 -35.031 24.701 1.00 44.09 76 LYS A CA 1
ATOM 555 C C . LYS A 1 76 ? 1.160 -34.978 23.253 1.00 44.09 76 LYS A C 1
ATOM 557 O O . LYS A 1 76 ? 2.354 -34.751 23.115 1.00 44.09 76 LYS A O 1
ATOM 562 N N . ALA A 1 77 ? 0.345 -35.036 22.196 1.00 37.16 77 ALA A N 1
ATOM 563 C CA . ALA A 1 77 ? 0.853 -34.829 20.821 1.00 37.16 77 ALA A CA 1
ATOM 564 C C . ALA A 1 77 ? 0.812 -33.360 20.326 1.00 37.16 77 ALA A C 1
ATOM 566 O O . ALA A 1 77 ? 1.609 -32.969 19.480 1.00 37.16 77 ALA A O 1
ATOM 567 N N . GLY A 1 78 ? -0.066 -32.513 20.880 1.00 37.56 78 GLY A N 1
ATOM 568 C CA . GLY A 1 78 ? -0.269 -31.134 20.394 1.00 37.56 78 GLY A CA 1
ATOM 569 C C . GLY A 1 78 ? 0.795 -30.105 20.805 1.00 37.56 78 GLY A C 1
ATOM 570 O O . GLY A 1 78 ? 0.898 -29.052 20.185 1.00 37.56 78 GLY A O 1
ATOM 571 N N . TRP A 1 79 ? 1.615 -30.394 21.821 1.00 41.84 79 TRP A N 1
ATOM 572 C CA . TRP A 1 79 ? 2.615 -29.437 22.320 1.00 41.84 79 TRP A CA 1
ATOM 573 C C . TRP A 1 79 ? 3.926 -29.441 21.522 1.00 41.84 79 TRP A C 1
ATOM 575 O O . TRP A 1 79 ? 4.601 -28.418 21.458 1.00 41.84 79 TRP A O 1
ATOM 585 N N . ILE A 1 80 ? 4.264 -30.549 20.856 1.00 45.22 80 ILE A N 1
ATOM 586 C CA . ILE A 1 80 ? 5.505 -30.650 20.071 1.00 45.22 80 ILE A CA 1
ATOM 587 C C . ILE A 1 80 ? 5.362 -29.914 18.726 1.00 45.22 80 ILE A C 1
ATOM 589 O O . ILE A 1 80 ? 6.307 -29.270 18.274 1.00 45.22 80 ILE A O 1
ATOM 593 N N . LEU A 1 81 ? 4.159 -29.898 18.138 1.00 40.00 81 LEU A N 1
ATOM 594 C CA . LEU A 1 81 ? 3.903 -29.196 16.875 1.00 40.00 81 LEU A CA 1
ATOM 595 C C . LEU A 1 81 ? 3.823 -27.665 17.047 1.00 40.00 81 LEU A C 1
ATOM 597 O O . LEU A 1 81 ? 4.265 -26.922 16.175 1.00 40.00 81 LEU A O 1
ATOM 601 N N . SER A 1 82 ? 3.334 -27.181 18.197 1.00 45.25 82 SER A N 1
ATOM 602 C CA . SER A 1 82 ? 3.313 -25.741 18.508 1.00 45.25 82 SER A CA 1
ATOM 603 C C . SER A 1 82 ? 4.703 -25.188 18.848 1.00 45.25 82 SER A C 1
ATOM 605 O O . SER A 1 82 ? 4.966 -24.019 18.580 1.00 45.25 82 SER A O 1
ATOM 607 N N . GLY A 1 83 ? 5.599 -26.009 19.411 1.00 45.50 83 GLY A N 1
ATOM 608 C CA . GLY A 1 83 ? 6.980 -25.606 19.698 1.00 45.50 83 GLY A CA 1
ATOM 609 C C . GLY A 1 83 ? 7.821 -25.423 18.433 1.00 45.50 83 GLY A C 1
ATOM 610 O O . GLY A 1 83 ? 8.557 -24.446 18.322 1.00 45.50 83 GLY A O 1
ATOM 611 N N . PHE A 1 84 ? 7.658 -26.307 17.441 1.00 45.03 84 PHE A N 1
ATOM 612 C CA . PHE A 1 84 ? 8.389 -26.214 16.172 1.00 45.03 84 PHE A CA 1
ATOM 613 C C . PHE A 1 84 ? 7.941 -25.028 15.307 1.00 45.03 84 PHE A C 1
ATOM 615 O O . PHE A 1 84 ? 8.777 -24.393 14.671 1.00 45.03 84 PHE A O 1
ATOM 622 N N . LEU A 1 85 ? 6.653 -24.667 15.331 1.00 40.56 85 LEU A N 1
ATOM 623 C CA . LEU A 1 85 ? 6.143 -23.525 14.563 1.00 40.56 85 LEU A CA 1
ATOM 624 C C . LEU A 1 85 ? 6.603 -22.175 15.149 1.00 40.56 85 LEU A C 1
ATOM 626 O O . LEU A 1 85 ? 6.930 -21.260 14.401 1.00 40.56 85 LEU A O 1
ATOM 630 N N . ILE A 1 86 ? 6.705 -22.065 16.480 1.00 48.31 86 ILE A N 1
ATOM 631 C CA . ILE A 1 86 ? 7.220 -20.859 17.154 1.00 48.31 86 ILE A CA 1
ATOM 632 C C . ILE A 1 86 ? 8.745 -20.737 16.978 1.00 48.31 86 ILE A C 1
ATOM 634 O O . ILE A 1 86 ? 9.245 -19.633 16.765 1.00 48.31 86 ILE A O 1
ATOM 638 N N . ALA A 1 87 ? 9.485 -21.853 16.973 1.00 46.81 87 ALA A N 1
ATOM 639 C CA . ALA A 1 87 ? 10.924 -21.854 16.690 1.00 46.81 87 ALA A CA 1
ATOM 640 C C . ALA A 1 87 ? 11.245 -21.515 15.220 1.00 46.81 87 ALA A C 1
ATOM 642 O O . ALA A 1 87 ? 12.223 -20.821 14.952 1.00 46.81 87 ALA A O 1
ATOM 643 N N . PHE A 1 88 ? 10.403 -21.932 14.269 1.00 45.22 88 PHE A N 1
ATOM 644 C CA . PHE A 1 88 ? 10.588 -21.620 12.849 1.00 45.22 88 PHE A CA 1
ATOM 645 C C . PHE A 1 88 ? 10.251 -20.153 12.528 1.00 45.22 88 PHE A C 1
ATOM 647 O O . PHE A 1 88 ? 10.989 -19.495 11.800 1.00 45.22 88 PHE A O 1
ATOM 654 N N . ILE A 1 89 ? 9.200 -19.592 13.140 1.00 50.38 89 ILE A N 1
ATOM 655 C CA . ILE A 1 89 ? 8.852 -18.168 12.988 1.00 50.38 89 ILE A CA 1
ATOM 656 C C . ILE A 1 89 ? 9.887 -17.270 13.694 1.00 50.38 89 ILE A C 1
ATOM 658 O O . ILE A 1 89 ? 10.257 -16.228 13.157 1.00 50.38 89 ILE A O 1
ATOM 662 N N . GLY A 1 90 ? 10.433 -17.695 14.841 1.00 45.25 90 GLY A N 1
ATOM 663 C CA . GLY A 1 90 ? 11.557 -17.011 15.492 1.00 45.25 90 GLY A CA 1
ATOM 664 C C . GLY A 1 90 ? 12.859 -17.064 14.679 1.00 45.25 90 GLY A C 1
ATOM 665 O O . GLY A 1 90 ? 13.568 -16.064 14.599 1.00 45.25 90 GLY A O 1
ATOM 666 N N . GLY A 1 91 ? 13.145 -18.193 14.020 1.00 37.41 91 GLY A N 1
ATOM 667 C CA . GLY A 1 91 ? 14.326 -18.369 13.166 1.00 37.41 91 GLY A CA 1
ATOM 668 C C . GLY A 1 91 ? 14.310 -17.514 11.894 1.00 37.41 91 GLY A C 1
ATOM 669 O O . GLY A 1 91 ? 15.350 -17.007 11.489 1.00 37.41 91 GLY A O 1
ATOM 670 N N . VAL A 1 92 ? 13.132 -17.272 11.308 1.00 47.62 92 VAL A N 1
ATOM 671 C CA . VAL A 1 92 ? 12.986 -16.404 10.123 1.00 47.62 92 VAL A CA 1
ATOM 672 C C . VAL A 1 92 ? 13.095 -14.912 10.482 1.00 47.62 92 VAL A C 1
ATOM 674 O O . VAL A 1 92 ? 13.585 -14.128 9.675 1.00 47.62 92 VAL A O 1
ATOM 677 N N . PHE A 1 93 ? 12.721 -14.507 11.703 1.00 48.94 93 PHE A N 1
ATOM 678 C CA . PHE A 1 93 ? 12.833 -13.111 12.160 1.00 48.94 93 PHE A CA 1
ATOM 679 C C . PHE A 1 93 ? 14.186 -12.751 12.804 1.00 48.94 93 PHE A C 1
ATOM 681 O O . PHE A 1 93 ? 14.511 -11.568 12.893 1.00 48.94 93 PHE A O 1
ATOM 688 N N . ALA A 1 94 ? 14.990 -13.734 13.221 1.00 44.66 94 ALA A N 1
ATOM 689 C CA . ALA A 1 94 ? 16.337 -13.520 13.769 1.00 44.66 94 ALA A CA 1
ATOM 690 C C . ALA A 1 94 ? 17.474 -13.697 12.738 1.00 44.66 94 ALA A C 1
ATOM 692 O O . ALA A 1 94 ? 18.635 -13.440 13.062 1.00 44.66 94 ALA A O 1
ATOM 693 N N . ALA A 1 95 ? 17.155 -14.092 11.500 1.00 48.34 95 ALA A N 1
ATOM 694 C CA . ALA A 1 95 ? 18.127 -14.335 10.433 1.00 48.34 95 ALA A CA 1
ATOM 695 C C . ALA A 1 95 ? 19.123 -13.177 10.173 1.00 48.34 95 ALA A C 1
ATOM 697 O O . ALA A 1 95 ? 20.312 -13.470 10.073 1.00 48.34 95 ALA A O 1
ATOM 698 N N . PRO A 1 96 ? 18.737 -11.881 10.158 1.00 52.97 96 PRO A N 1
ATOM 699 C CA . PRO A 1 96 ? 19.708 -10.812 9.896 1.00 52.97 96 PRO A CA 1
ATOM 700 C C . PRO A 1 96 ? 20.637 -10.490 11.083 1.00 52.97 96 PRO A C 1
ATOM 702 O O . PRO A 1 96 ? 21.587 -9.735 10.909 1.00 52.97 96 PRO A O 1
ATOM 705 N N . TYR A 1 97 ? 20.401 -11.047 12.280 1.00 54.47 97 TYR A N 1
ATOM 706 C CA . TYR A 1 97 ? 21.236 -10.808 13.472 1.00 54.47 97 TYR A CA 1
ATOM 707 C C . TYR A 1 97 ? 22.119 -12.007 13.861 1.00 54.47 97 TYR A C 1
ATOM 709 O O . TYR A 1 97 ? 23.076 -11.846 14.622 1.00 54.47 97 TYR A O 1
ATOM 717 N N . GLY A 1 98 ? 21.822 -13.205 13.343 1.00 52.47 98 GLY A N 1
ATOM 718 C CA . GLY A 1 98 ? 22.587 -14.427 13.620 1.00 52.47 98 GLY A CA 1
ATOM 719 C C . GLY A 1 98 ? 23.939 -14.491 12.903 1.00 52.47 98 GLY A C 1
ATOM 720 O O . GLY A 1 98 ? 24.896 -15.039 13.444 1.00 52.47 98 GLY A O 1
ATOM 721 N N . GLU A 1 99 ? 24.050 -13.893 11.713 1.00 52.81 99 GLU A N 1
ATOM 722 C CA . GLU A 1 99 ? 25.297 -13.921 10.934 1.00 52.81 99 GLU A CA 1
ATOM 723 C C . GLU A 1 99 ? 26.426 -13.143 11.624 1.00 52.81 99 GLU A C 1
ATOM 725 O O . GLU A 1 99 ? 27.537 -13.655 11.735 1.00 52.81 99 GLU A O 1
ATOM 730 N N . GLN A 1 100 ? 26.141 -11.970 12.200 1.00 55.06 100 GLN A N 1
ATOM 731 C CA . GLN A 1 100 ? 27.138 -11.202 12.959 1.00 55.06 100 GLN A CA 1
ATOM 732 C C . GLN A 1 100 ? 27.597 -11.920 14.232 1.00 55.06 100 GLN A C 1
ATOM 734 O O . GLN A 1 100 ? 28.782 -11.908 14.548 1.00 55.06 100 GLN A O 1
ATOM 739 N N . THR A 1 101 ? 26.694 -12.609 14.935 1.00 62.50 101 THR A N 1
ATOM 740 C CA . THR A 1 101 ? 27.063 -13.365 16.142 1.00 62.50 101 THR A CA 1
ATOM 741 C C . THR A 1 101 ? 27.863 -14.631 15.822 1.00 62.50 101 THR A C 1
ATOM 743 O O . THR A 1 101 ? 28.705 -15.027 16.622 1.00 62.50 101 THR A O 1
ATOM 746 N N . LEU A 1 102 ? 27.665 -15.249 14.654 1.00 60.00 102 LEU A N 1
ATOM 747 C CA . LEU A 1 102 ? 28.463 -16.392 14.188 1.00 60.00 102 LEU A CA 1
ATOM 748 C C . LEU A 1 102 ? 29.861 -15.984 13.690 1.00 60.00 102 LEU A C 1
ATOM 750 O O . LEU A 1 102 ? 30.814 -16.748 13.869 1.00 60.00 102 LEU A O 1
ATOM 754 N N . VAL A 1 103 ? 29.994 -14.780 13.122 1.00 68.62 103 VAL A N 1
ATOM 755 C CA . VAL A 1 103 ? 31.287 -14.164 12.774 1.00 68.62 103 VAL A CA 1
ATOM 756 C C . VAL A 1 103 ? 32.053 -13.755 14.039 1.00 68.62 103 VAL A C 1
ATOM 758 O O . VAL A 1 103 ? 33.226 -14.100 14.169 1.00 68.62 103 VAL A O 1
ATOM 761 N N . ASP A 1 104 ? 31.389 -13.140 15.025 1.00 67.00 104 ASP A N 1
ATOM 762 C CA . ASP A 1 104 ? 32.009 -12.769 16.311 1.00 67.00 104 ASP A CA 1
ATOM 763 C C . ASP A 1 104 ? 32.413 -13.989 17.159 1.00 67.00 104 ASP A C 1
ATOM 765 O O . ASP A 1 104 ? 33.378 -13.935 17.923 1.00 67.00 104 ASP A O 1
ATOM 769 N N . MET A 1 105 ? 31.711 -15.118 17.014 1.00 68.06 105 MET A N 1
ATOM 770 C CA . MET A 1 105 ? 32.089 -16.392 17.641 1.00 68.06 105 MET A CA 1
ATOM 771 C C . MET A 1 105 ? 33.183 -17.154 16.871 1.00 68.06 105 MET A C 1
ATOM 773 O O . MET A 1 105 ? 33.574 -18.241 17.299 1.00 68.06 105 MET A O 1
ATOM 777 N N . GLY A 1 106 ? 33.684 -16.618 15.751 1.00 64.38 106 GLY A N 1
ATOM 778 C CA . GLY A 1 106 ? 34.751 -17.230 14.951 1.00 64.38 106 GLY A CA 1
ATOM 779 C C . GLY A 1 106 ? 34.360 -18.550 14.278 1.00 64.38 106 GLY A C 1
ATOM 780 O O . GLY A 1 106 ? 35.233 -19.323 13.886 1.00 64.38 106 GLY A O 1
ATOM 781 N N . LEU A 1 107 ? 33.057 -18.832 14.166 1.00 67.62 107 LEU A N 1
ATOM 782 C CA . LEU A 1 107 ? 32.521 -20.047 13.542 1.00 67.62 107 LEU A CA 1
ATOM 783 C C . LEU A 1 107 ? 32.370 -19.903 12.022 1.00 67.62 107 LEU A C 1
ATOM 785 O O . LEU A 1 107 ? 32.276 -20.909 11.319 1.00 67.62 107 LEU A O 1
ATOM 789 N N . LEU A 1 108 ? 32.385 -18.669 11.515 1.00 55.25 108 LEU A N 1
ATOM 790 C CA . LEU A 1 108 ? 32.477 -18.349 10.095 1.00 55.25 108 LEU A CA 1
ATOM 791 C C . LEU A 1 108 ? 33.738 -17.507 9.844 1.00 55.25 108 LEU A C 1
ATOM 793 O O . LEU A 1 108 ? 34.019 -16.596 10.626 1.00 55.25 108 LEU A O 1
ATOM 797 N N . PRO A 1 109 ? 34.519 -17.793 8.786 1.00 52.72 109 PRO A N 1
ATOM 798 C CA . PRO A 1 109 ? 35.654 -16.955 8.420 1.00 52.72 109 PRO A CA 1
ATOM 799 C C . PRO A 1 109 ? 35.159 -15.548 8.061 1.00 52.72 109 PRO A C 1
ATOM 801 O O . PRO A 1 109 ? 34.179 -15.410 7.328 1.00 52.72 109 PRO A O 1
ATOM 804 N N . ALA A 1 110 ? 35.835 -14.514 8.574 1.00 47.84 110 ALA A N 1
ATOM 805 C CA . ALA A 1 110 ? 35.568 -13.127 8.208 1.00 47.84 110 ALA A CA 1
ATOM 806 C C . ALA A 1 110 ? 35.656 -12.998 6.683 1.00 47.84 110 ALA A C 1
ATOM 808 O O . ALA A 1 110 ? 36.701 -13.259 6.083 1.00 47.84 110 ALA A O 1
ATOM 809 N N . GLN A 1 111 ? 34.533 -12.664 6.057 1.00 48.34 111 GLN A N 1
ATOM 810 C CA . GLN A 1 111 ? 34.436 -12.525 4.615 1.00 48.34 111 GLN A CA 1
ATOM 811 C C . GLN A 1 111 ? 35.040 -11.174 4.210 1.00 48.34 111 GLN A C 1
ATOM 813 O O . GLN A 1 111 ? 34.330 -10.231 3.880 1.00 48.34 111 GLN A O 1
ATOM 818 N N . ASP A 1 112 ? 36.370 -11.081 4.245 1.00 51.62 112 ASP A N 1
ATOM 819 C CA . ASP A 1 112 ? 37.111 -10.078 3.483 1.00 51.62 112 ASP A CA 1
ATOM 820 C C . ASP A 1 112 ? 36.999 -10.458 2.004 1.00 51.62 112 ASP A C 1
ATOM 822 O O . ASP A 1 112 ? 37.829 -11.174 1.444 1.00 51.62 112 ASP A O 1
ATOM 826 N N . ALA A 1 113 ? 35.915 -10.022 1.369 1.00 39.38 113 ALA A N 1
ATOM 827 C CA . ALA A 1 113 ? 35.740 -10.144 -0.064 1.00 39.38 113 ALA A CA 1
ATOM 828 C C . ALA A 1 113 ? 35.240 -8.814 -0.616 1.00 39.38 113 ALA A C 1
ATOM 830 O O . ALA A 1 113 ? 34.109 -8.390 -0.378 1.00 39.38 113 ALA A O 1
ATOM 831 N N . ALA A 1 114 ? 36.119 -8.169 -1.381 1.00 41.88 114 ALA A N 1
ATOM 832 C CA . ALA A 1 114 ? 35.730 -7.230 -2.410 1.00 41.88 114 ALA A CA 1
ATOM 833 C C . ALA A 1 114 ? 34.526 -7.805 -3.169 1.00 41.88 114 ALA A C 1
ATOM 835 O O . ALA A 1 114 ? 34.579 -8.921 -3.687 1.00 41.88 114 ALA A O 1
ATOM 836 N N . VAL A 1 115 ? 33.432 -7.051 -3.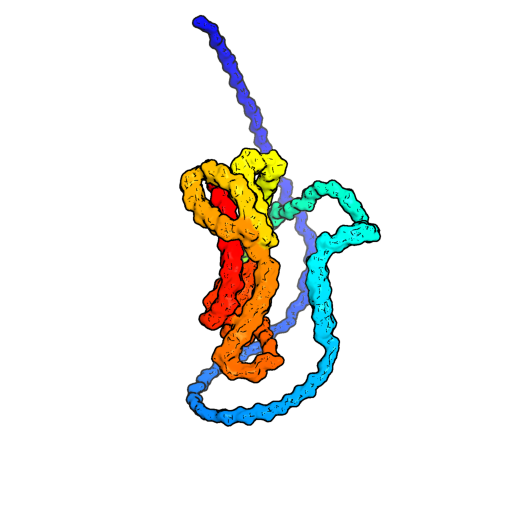185 1.00 40.84 115 VAL A N 1
ATOM 837 C CA . VAL A 1 115 ? 32.236 -7.386 -3.951 1.00 40.84 115 VAL A CA 1
ATOM 838 C C . VAL A 1 115 ? 32.583 -7.223 -5.430 1.00 40.84 115 VAL A C 1
ATOM 840 O O . VAL A 1 115 ? 32.430 -6.146 -6.000 1.00 40.84 115 VAL A O 1
ATOM 843 N N . GLU A 1 116 ? 33.081 -8.288 -6.054 1.00 41.41 116 GLU A N 1
ATOM 844 C CA . GLU A 1 116 ? 32.876 -8.483 -7.484 1.00 41.41 116 GLU A CA 1
ATOM 845 C C . GLU A 1 116 ? 31.408 -8.888 -7.693 1.00 41.41 116 GLU A C 1
ATOM 847 O O . GLU A 1 116 ? 30.944 -9.855 -7.079 1.00 41.41 116 GLU A O 1
ATOM 852 N N . PRO A 1 117 ? 30.636 -8.166 -8.525 1.00 45.69 117 PRO A N 1
ATOM 853 C CA . PRO A 1 117 ? 29.249 -8.509 -8.794 1.00 45.69 117 PRO A CA 1
ATOM 854 C C . PRO A 1 117 ? 29.183 -9.744 -9.701 1.00 45.69 117 PRO A C 1
ATOM 856 O O . PRO A 1 117 ? 29.115 -9.646 -10.924 1.00 45.69 117 PRO A O 1
ATOM 859 N N . ALA A 1 118 ? 29.169 -10.927 -9.092 1.00 47.38 118 ALA A N 1
ATOM 860 C CA . ALA A 1 118 ? 28.767 -12.156 -9.756 1.00 47.38 118 ALA A CA 1
ATOM 861 C C . ALA A 1 118 ? 27.239 -12.307 -9.683 1.00 47.38 118 ALA A C 1
ATOM 863 O O . ALA A 1 118 ? 26.687 -12.826 -8.718 1.00 47.38 118 ALA A O 1
ATOM 864 N N . ALA A 1 119 ? 26.560 -11.873 -10.739 1.00 41.78 119 ALA A N 1
ATOM 865 C CA . ALA A 1 119 ? 25.276 -12.433 -11.145 1.00 41.78 119 ALA A CA 1
ATOM 866 C C . ALA A 1 119 ? 25.202 -12.352 -12.671 1.00 41.78 119 ALA A C 1
ATOM 868 O O . ALA A 1 119 ? 24.550 -11.482 -13.249 1.00 41.78 119 ALA A O 1
ATOM 869 N N . SER A 1 120 ? 25.949 -13.231 -13.338 1.00 43.53 120 SER A N 1
ATOM 870 C CA . SER A 1 120 ? 25.767 -13.483 -14.760 1.00 43.53 120 SER A CA 1
ATOM 871 C C . SER A 1 120 ? 24.317 -13.907 -14.982 1.00 43.53 120 SER A C 1
ATOM 873 O O . SER A 1 120 ? 23.866 -14.946 -14.499 1.00 43.53 120 SER A O 1
ATOM 875 N N . VAL A 1 121 ? 23.577 -13.051 -15.686 1.00 51.03 121 VAL A N 1
ATOM 876 C CA . VAL A 1 121 ? 22.251 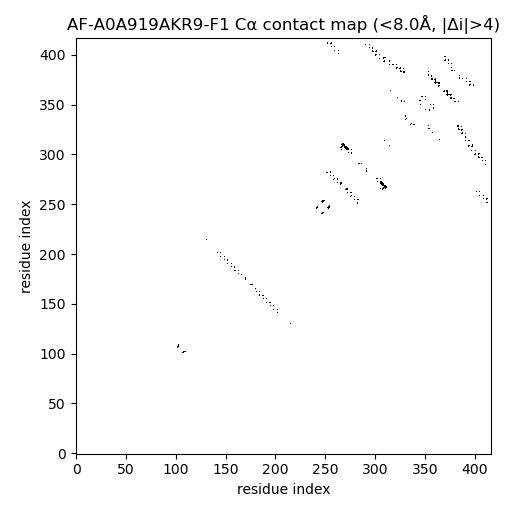-13.349 -16.230 1.00 51.03 121 VAL A CA 1
ATOM 877 C C . VAL A 1 121 ? 22.321 -14.728 -16.899 1.00 51.03 121 VAL A C 1
ATOM 879 O O . VAL A 1 121 ? 23.245 -14.943 -17.688 1.00 51.03 121 VAL A O 1
ATOM 882 N N . PRO A 1 122 ? 21.410 -15.671 -16.593 1.00 51.66 122 PRO A N 1
ATOM 883 C CA . PRO A 1 122 ? 21.418 -16.975 -17.241 1.00 51.66 122 PRO A CA 1
ATOM 884 C C . PRO A 1 122 ? 21.341 -16.779 -18.756 1.00 51.66 122 PRO A C 1
ATOM 886 O O . PRO A 1 122 ? 20.431 -16.124 -19.266 1.00 51.66 122 PRO A O 1
ATOM 889 N N . ASP A 1 123 ? 22.336 -17.309 -19.464 1.00 54.88 123 ASP A N 1
ATOM 890 C CA . ASP A 1 123 ? 22.472 -17.156 -20.906 1.00 54.88 123 ASP A CA 1
ATOM 891 C C . ASP A 1 123 ? 21.321 -17.882 -21.622 1.00 54.88 123 ASP A C 1
ATOM 893 O O . ASP A 1 123 ? 21.293 -19.107 -21.757 1.00 54.88 123 ASP A O 1
ATOM 897 N N . THR A 1 124 ? 20.320 -17.113 -22.054 1.00 55.50 124 THR A N 1
ATOM 898 C CA . THR A 1 124 ? 19.139 -17.640 -22.753 1.00 55.50 124 THR A CA 1
ATOM 899 C C . THR A 1 124 ? 19.392 -17.912 -24.239 1.00 55.50 124 THR A C 1
ATOM 901 O O . THR A 1 124 ? 18.495 -18.436 -24.911 1.00 55.50 124 THR A O 1
ATOM 904 N N . SER A 1 125 ? 20.598 -17.619 -24.750 1.00 65.56 125 SER A N 1
ATOM 905 C CA . SER A 1 125 ? 20.968 -17.840 -26.154 1.00 65.56 125 SER A CA 1
ATOM 906 C C . SER A 1 125 ? 20.986 -19.332 -26.523 1.00 65.56 125 SER A C 1
ATOM 908 O O . SER A 1 125 ? 20.541 -19.727 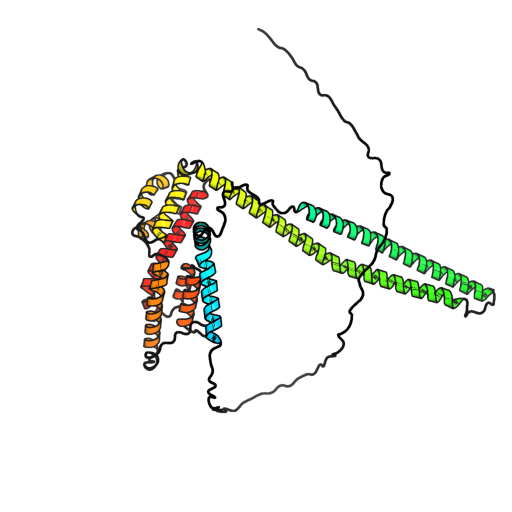-27.606 1.00 65.56 125 SER A O 1
ATOM 910 N N . GLY A 1 126 ? 21.382 -20.193 -25.579 1.00 67.94 126 GLY A N 1
ATOM 911 C CA . GLY A 1 126 ? 21.339 -21.647 -25.748 1.00 67.94 126 GLY A CA 1
ATOM 912 C C . GLY A 1 126 ? 19.914 -22.204 -25.846 1.00 67.94 126 GLY A C 1
ATOM 913 O O . GLY A 1 126 ? 19.680 -23.195 -26.534 1.00 67.94 126 GLY A O 1
ATOM 914 N N . LEU A 1 127 ? 18.938 -21.550 -25.207 1.00 61.59 127 LEU A N 1
ATOM 915 C CA . LEU A 1 127 ? 17.524 -21.932 -25.270 1.00 61.59 127 LEU A CA 1
ATOM 916 C C . LEU A 1 127 ? 16.864 -21.488 -26.581 1.00 61.59 127 LEU A C 1
ATOM 918 O O . LEU A 1 127 ? 16.064 -22.247 -27.119 1.00 61.59 127 LEU A O 1
ATOM 922 N N . THR A 1 128 ? 17.215 -20.315 -27.131 1.00 65.44 128 THR A N 1
ATOM 923 C CA . THR A 1 128 ? 16.788 -19.914 -28.491 1.00 65.44 128 THR A CA 1
ATOM 924 C C . THR A 1 128 ? 17.288 -20.888 -29.545 1.00 65.44 128 THR A C 1
ATOM 926 O O . THR A 1 128 ? 16.489 -21.390 -30.326 1.00 65.44 128 THR A O 1
ATOM 929 N N . ALA A 1 129 ? 18.580 -21.225 -29.520 1.00 71.44 129 ALA A N 1
ATOM 930 C CA . ALA A 1 129 ? 19.162 -22.117 -30.517 1.00 71.44 129 ALA A CA 1
ATOM 931 C C . ALA A 1 129 ? 18.511 -23.510 -30.490 1.00 71.44 129 ALA A C 1
ATOM 933 O O . ALA A 1 129 ? 18.236 -24.094 -31.536 1.00 71.44 129 ALA A O 1
ATOM 934 N N . ARG A 1 130 ? 18.201 -24.024 -29.291 1.00 67.94 130 ARG A N 1
ATOM 935 C CA . ARG A 1 130 ? 17.477 -25.293 -29.124 1.00 67.94 130 ARG A CA 1
ATOM 936 C C . ARG A 1 130 ? 16.038 -25.222 -29.634 1.00 67.94 130 ARG A C 1
ATOM 938 O O . ARG A 1 130 ? 15.558 -26.203 -30.188 1.00 67.94 130 ARG A O 1
ATOM 945 N N . LEU A 1 131 ? 15.358 -24.089 -29.463 1.00 70.38 131 LEU A N 1
ATOM 946 C CA . LEU A 1 131 ? 13.988 -23.898 -29.941 1.00 70.38 131 LEU A CA 1
ATOM 947 C C . LEU A 1 131 ? 13.931 -23.855 -31.476 1.00 70.38 131 LEU A C 1
ATOM 949 O O . LEU A 1 131 ? 13.152 -24.593 -32.075 1.00 70.38 131 LEU A O 1
ATOM 953 N N . ASP A 1 132 ? 14.820 -23.078 -32.098 1.00 73.44 132 ASP A N 1
ATOM 954 C CA . ASP A 1 132 ? 14.938 -22.990 -33.558 1.00 73.44 132 ASP A CA 1
ATOM 955 C C . ASP A 1 132 ? 15.309 -24.354 -34.162 1.00 73.44 132 ASP A C 1
ATOM 957 O O . ASP A 1 132 ? 14.805 -24.756 -35.213 1.00 73.44 132 ASP A O 1
ATOM 961 N N . GLN A 1 133 ? 16.163 -25.114 -33.468 1.00 75.88 133 GLN A N 1
ATOM 962 C CA . GLN A 1 133 ? 16.520 -26.473 -33.861 1.00 75.88 133 GLN A CA 1
ATOM 963 C C . GLN A 1 133 ? 15.321 -27.430 -33.796 1.00 75.88 133 GLN A C 1
ATOM 965 O O . GLN A 1 133 ? 15.157 -28.238 -34.707 1.00 75.88 133 GLN A O 1
ATOM 970 N N . VAL A 1 134 ? 14.470 -27.335 -32.769 1.00 71.69 134 VAL A N 1
ATOM 971 C CA . VAL A 1 134 ? 13.246 -28.152 -32.646 1.00 71.69 134 VAL A CA 1
ATOM 972 C C . VAL A 1 134 ? 12.213 -27.788 -33.716 1.00 71.69 134 VAL A C 1
ATOM 974 O O . VAL A 1 134 ? 11.563 -28.671 -34.274 1.00 71.69 134 VAL A O 1
ATOM 977 N N . GLU A 1 135 ? 12.071 -26.508 -34.054 1.00 74.00 135 GLU A N 1
ATOM 978 C CA . GLU A 1 135 ? 11.162 -26.076 -35.120 1.00 74.00 135 GLU A CA 1
ATOM 979 C C . GLU A 1 135 ? 11.636 -26.567 -36.496 1.00 74.00 135 GLU A C 1
ATOM 981 O O . GLU A 1 135 ? 10.847 -27.094 -37.289 1.00 74.00 135 GLU A O 1
ATOM 986 N N . LYS A 1 136 ? 12.950 -26.498 -36.745 1.00 75.50 136 LYS A N 1
ATOM 987 C CA . LYS A 1 136 ? 13.572 -27.012 -37.969 1.00 75.50 136 LYS A CA 1
ATOM 988 C C . LYS A 1 136 ? 13.475 -28.535 -38.091 1.00 75.50 136 LYS A C 1
ATOM 990 O O . LYS A 1 136 ? 13.248 -29.043 -39.185 1.00 75.50 136 LYS A O 1
ATOM 995 N N . THR A 1 137 ? 13.631 -29.290 -37.003 1.00 72.88 137 THR A N 1
ATOM 996 C CA . THR A 1 137 ? 13.455 -30.751 -37.056 1.00 72.88 137 THR A CA 1
ATOM 997 C C . THR A 1 137 ? 11.991 -31.139 -37.253 1.00 72.88 137 THR A C 1
ATOM 999 O O . THR A 1 137 ? 11.715 -32.094 -37.978 1.00 72.88 137 THR A O 1
ATOM 1002 N N . ASN A 1 138 ? 11.036 -30.380 -36.701 1.00 71.50 138 ASN A N 1
ATOM 1003 C CA . ASN A 1 138 ? 9.610 -30.650 -36.903 1.00 71.50 138 ASN A CA 1
ATOM 1004 C C . ASN A 1 138 ? 9.165 -30.391 -38.353 1.00 71.50 138 ASN A C 1
ATOM 1006 O O . ASN A 1 138 ? 8.378 -31.165 -38.904 1.00 71.50 138 ASN A O 1
ATOM 1010 N N . SER A 1 139 ? 9.686 -29.342 -39.001 1.00 71.44 139 SER A N 1
ATOM 1011 C CA . SER A 1 139 ? 9.385 -29.066 -40.413 1.00 71.44 139 SER A CA 1
ATOM 1012 C C . SER A 1 139 ? 9.926 -30.162 -41.338 1.00 71.44 139 SER A C 1
ATOM 1014 O O . SER A 1 139 ? 9.170 -30.688 -42.157 1.00 71.44 139 SER A O 1
ATOM 1016 N N . LEU A 1 140 ? 11.174 -30.596 -41.126 1.00 76.12 140 LEU A N 1
ATOM 1017 C CA . LEU A 1 140 ? 11.780 -31.717 -41.853 1.00 76.12 140 LEU A CA 1
ATOM 1018 C C . LEU A 1 140 ? 11.011 -33.031 -41.651 1.00 76.12 140 LEU A C 1
ATOM 1020 O O . LEU A 1 140 ? 10.824 -33.802 -42.594 1.00 76.12 140 LEU A O 1
ATOM 1024 N N . PHE A 1 141 ? 10.510 -33.288 -40.440 1.00 74.00 141 PHE A N 1
ATOM 1025 C CA . PHE A 1 141 ? 9.705 -34.479 -40.160 1.00 74.00 141 PHE A CA 1
ATOM 1026 C C . PHE A 1 141 ? 8.371 -34.488 -40.930 1.00 74.00 141 PHE A C 1
ATOM 1028 O O . PHE A 1 141 ? 7.913 -35.539 -41.382 1.00 74.00 141 PHE A O 1
ATOM 1035 N N . ARG A 1 142 ? 7.732 -33.325 -41.122 1.00 70.62 142 ARG A N 1
ATOM 1036 C CA . ARG A 1 142 ? 6.495 -33.222 -41.921 1.00 70.62 142 ARG A CA 1
ATOM 1037 C C . ARG A 1 142 ? 6.746 -33.474 -43.399 1.00 70.62 142 ARG A C 1
ATOM 1039 O O . ARG A 1 142 ? 5.960 -34.173 -44.033 1.00 70.62 142 ARG A O 1
ATOM 1046 N N . GLU A 1 143 ? 7.828 -32.918 -43.928 1.00 72.94 143 GLU A N 1
ATOM 1047 C CA . GLU A 1 143 ? 8.213 -33.108 -45.324 1.00 72.94 143 GLU A CA 1
ATOM 1048 C C . GLU A 1 143 ? 8.515 -34.584 -45.615 1.00 72.94 143 GLU A C 1
ATOM 1050 O O . GLU A 1 143 ? 7.953 -35.171 -46.541 1.00 72.94 143 GLU A O 1
ATOM 1055 N N . THR A 1 144 ? 9.308 -35.223 -44.752 1.00 71.38 144 THR A N 1
ATOM 1056 C CA . THR A 1 144 ? 9.633 -36.654 -44.862 1.00 71.38 144 THR A CA 1
ATOM 1057 C C . THR A 1 144 ? 8.411 -37.553 -44.681 1.00 71.38 144 THR A C 1
ATOM 1059 O O . THR A 1 144 ? 8.238 -38.492 -45.456 1.00 71.38 144 THR A O 1
ATOM 1062 N N . SER A 1 145 ? 7.514 -37.245 -43.738 1.00 68.44 145 SER A N 1
ATOM 1063 C CA . SER A 1 145 ? 6.255 -37.990 -43.564 1.00 68.44 145 SER A CA 1
ATOM 1064 C C . SER A 1 145 ? 5.340 -37.873 -44.787 1.00 68.44 145 SER A C 1
ATOM 1066 O O . SER A 1 145 ? 4.764 -38.868 -45.221 1.00 68.44 145 SER A O 1
ATOM 1068 N N . GLY A 1 146 ? 5.237 -36.678 -45.382 1.00 72.31 146 GLY A N 1
ATOM 1069 C CA . GLY A 1 146 ? 4.468 -36.458 -46.609 1.00 72.31 146 GLY A CA 1
ATOM 1070 C C . GLY A 1 146 ? 5.036 -37.232 -47.801 1.00 72.31 146 GLY A C 1
ATOM 1071 O O . GLY A 1 146 ? 4.284 -37.858 -48.547 1.00 72.31 146 GLY A O 1
ATOM 1072 N N . HIS A 1 147 ? 6.364 -37.258 -47.940 1.00 74.50 147 HIS A N 1
ATOM 1073 C CA . HIS A 1 147 ? 7.040 -38.052 -48.965 1.00 74.50 147 HIS A CA 1
ATOM 1074 C C . HIS A 1 147 ? 6.835 -39.563 -48.759 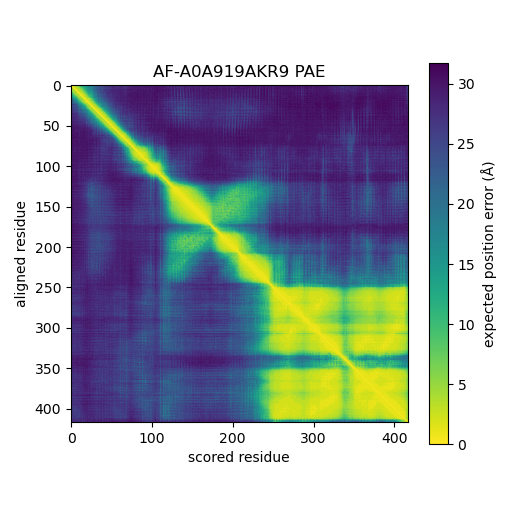1.00 74.50 147 HIS A C 1
ATOM 1076 O O . HIS A 1 147 ? 6.579 -40.289 -49.722 1.00 74.50 147 HIS A O 1
ATOM 1082 N N . LEU A 1 148 ? 6.911 -40.051 -47.514 1.00 72.56 148 LEU A N 1
ATOM 1083 C CA . LEU A 1 148 ? 6.648 -41.458 -47.191 1.00 72.56 148 LEU A CA 1
ATOM 1084 C C . LEU A 1 148 ? 5.213 -41.853 -47.549 1.00 72.56 148 LEU A C 1
ATOM 1086 O O . LEU A 1 148 ? 5.003 -42.894 -48.165 1.00 72.56 148 LEU A O 1
ATOM 1090 N N . GLN A 1 149 ? 4.239 -41.004 -47.217 1.00 71.44 149 GLN A N 1
ATOM 1091 C CA . GLN A 1 149 ? 2.834 -41.241 -47.536 1.00 71.44 149 GLN A CA 1
ATOM 1092 C C . GLN A 1 149 ? 2.609 -41.318 -49.052 1.00 71.44 149 GLN A C 1
ATOM 1094 O O . GLN A 1 149 ? 2.018 -42.279 -49.535 1.00 71.44 149 GLN A O 1
ATOM 1099 N N . ALA A 1 150 ? 3.169 -40.369 -49.808 1.00 72.62 150 ALA A N 1
ATOM 1100 C CA . ALA A 1 150 ? 3.099 -40.381 -51.268 1.00 72.62 150 ALA A CA 1
ATOM 1101 C C . ALA A 1 150 ? 3.761 -41.632 -51.876 1.00 72.62 150 ALA A C 1
ATOM 1103 O O . ALA A 1 150 ? 3.261 -42.193 -52.851 1.00 72.62 150 ALA A O 1
ATOM 1104 N N . SER A 1 151 ? 4.860 -42.101 -51.278 1.00 72.12 151 SER A N 1
ATOM 1105 C CA . SER A 1 151 ? 5.539 -43.329 -51.703 1.00 72.12 151 SER A CA 1
ATOM 1106 C C . SER A 1 151 ? 4.673 -44.566 -51.443 1.00 72.12 151 SER A C 1
ATOM 1108 O O . SER A 1 151 ? 4.524 -45.399 -52.332 1.00 72.12 151 SER A O 1
ATOM 1110 N N . VAL A 1 152 ? 4.043 -44.672 -50.267 1.00 73.31 152 VAL A N 1
ATOM 1111 C CA . VAL A 1 152 ? 3.111 -45.767 -49.932 1.00 73.31 152 VAL A CA 1
ATOM 1112 C C . VAL A 1 152 ? 1.903 -45.776 -50.872 1.00 73.31 152 VAL A C 1
ATOM 1114 O O . VAL A 1 152 ? 1.514 -46.842 -51.349 1.00 73.31 152 VAL A O 1
ATOM 1117 N N . ASP A 1 153 ? 1.347 -44.609 -51.201 1.00 74.94 153 ASP A N 1
ATOM 1118 C CA . ASP A 1 153 ? 0.231 -44.493 -52.146 1.00 74.94 153 ASP A CA 1
ATOM 1119 C C . ASP A 1 153 ? 0.633 -44.932 -53.566 1.00 74.94 153 ASP A C 1
ATOM 1121 O O . ASP A 1 153 ? -0.124 -45.644 -54.234 1.00 74.94 153 ASP A O 1
ATOM 1125 N N . SER A 1 154 ? 1.847 -44.580 -54.007 1.00 77.62 154 SER A N 1
ATOM 1126 C CA . SER A 1 154 ? 2.403 -45.045 -55.284 1.00 77.62 154 SER A CA 1
ATOM 1127 C C . SER A 1 154 ? 2.584 -46.564 -55.298 1.00 77.62 154 SER A C 1
ATOM 1129 O O . SER A 1 154 ? 2.084 -47.225 -56.207 1.00 77.62 154 SER A O 1
ATOM 1131 N N . LEU A 1 155 ? 3.212 -47.140 -54.264 1.00 74.25 155 LEU A N 1
ATOM 1132 C CA . LEU A 1 155 ? 3.392 -48.592 -54.153 1.00 74.25 155 LEU A CA 1
ATOM 1133 C C . LEU A 1 155 ? 2.045 -49.325 -54.129 1.00 74.25 155 LEU A C 1
ATOM 1135 O O . LEU A 1 155 ? 1.903 -50.375 -54.750 1.00 74.25 155 LEU A O 1
ATOM 1139 N N . ARG A 1 156 ? 1.028 -48.768 -53.461 1.00 74.94 156 ARG A N 1
ATOM 1140 C CA . ARG A 1 156 ? -0.328 -49.334 -53.448 1.00 74.94 156 ARG A CA 1
ATOM 1141 C C . ARG A 1 156 ? -0.946 -49.372 -54.845 1.00 74.94 156 ARG A C 1
ATOM 1143 O O . ARG A 1 156 ? -1.625 -50.343 -55.186 1.00 74.94 156 ARG A O 1
ATOM 1150 N N . SER A 1 157 ? -0.720 -48.333 -55.647 1.00 73.38 157 SER A N 1
ATOM 1151 C CA . SER A 1 157 ? -1.170 -48.277 -57.041 1.00 73.38 157 SER A CA 1
ATOM 1152 C C . SER A 1 157 ? -0.435 -49.293 -57.921 1.00 73.38 157 SER A C 1
ATOM 1154 O O . SER A 1 157 ? -1.065 -49.979 -58.731 1.00 73.38 157 SER A O 1
ATOM 1156 N N . ASP A 1 158 ? 0.876 -49.439 -57.735 1.00 77.12 158 ASP A N 1
ATOM 1157 C CA . ASP A 1 158 ? 1.697 -50.391 -58.488 1.00 77.12 158 ASP A CA 1
ATOM 1158 C C . ASP A 1 158 ? 1.323 -51.840 -58.155 1.00 77.12 158 ASP A C 1
ATOM 1160 O O . ASP A 1 158 ? 1.118 -52.645 -59.063 1.00 77.12 158 ASP A O 1
ATOM 1164 N N . VAL A 1 159 ? 1.128 -52.164 -56.869 1.00 75.19 159 VAL A N 1
ATOM 1165 C CA . VAL A 1 159 ? 0.658 -53.487 -56.417 1.00 75.19 159 VAL A CA 1
ATOM 1166 C C . VAL A 1 159 ? -0.704 -53.818 -57.018 1.00 75.19 159 VAL A C 1
ATOM 1168 O O . VAL A 1 159 ? -0.894 -54.924 -57.520 1.00 75.19 159 VAL A O 1
ATOM 1171 N N . LYS A 1 160 ? -1.635 -52.857 -57.044 1.00 76.31 160 LYS A N 1
ATOM 1172 C CA . LYS A 1 160 ? -2.944 -53.052 -57.678 1.00 76.31 160 LYS A CA 1
ATOM 1173 C C . LYS A 1 160 ? -2.817 -53.308 -59.181 1.00 76.31 160 LYS A C 1
ATOM 1175 O O . LYS A 1 160 ? -3.449 -54.217 -59.705 1.00 76.31 160 LYS A O 1
ATOM 1180 N N . THR A 1 161 ? -1.968 -52.545 -59.865 1.00 78.12 161 THR A N 1
ATOM 1181 C CA . THR A 1 161 ? -1.732 -52.710 -61.307 1.00 78.12 161 THR A CA 1
ATOM 1182 C C . THR A 1 161 ? -1.122 -54.077 -61.613 1.00 78.12 161 THR A C 1
ATOM 1184 O O . THR A 1 161 ? -1.560 -54.755 -62.541 1.00 78.12 161 THR A O 1
ATOM 1187 N N . LEU A 1 162 ? -0.150 -54.514 -60.809 1.00 76.94 162 LEU A N 1
ATOM 1188 C CA . LEU A 1 162 ? 0.433 -55.848 -60.909 1.00 76.94 162 LEU A CA 1
ATOM 1189 C C . LEU A 1 162 ? -0.613 -56.928 -60.633 1.00 76.94 162 LEU A C 1
ATOM 1191 O O . LEU A 1 162 ? -0.664 -57.903 -61.369 1.00 76.94 162 LEU A O 1
ATOM 1195 N N . GLN A 1 163 ? -1.482 -56.749 -59.638 1.00 75.50 163 GLN A N 1
ATOM 1196 C CA . GLN A 1 163 ? -2.566 -57.685 -59.341 1.00 75.50 163 GLN A CA 1
ATOM 1197 C C . GLN A 1 163 ? -3.569 -57.797 -60.498 1.00 75.50 163 GLN A C 1
ATOM 1199 O O . GLN A 1 163 ? -3.978 -58.908 -60.844 1.00 75.50 163 GLN A O 1
ATOM 1204 N N . ASP A 1 164 ? -3.930 -56.680 -61.130 1.00 75.50 164 ASP A N 1
ATOM 1205 C CA . ASP A 1 164 ? -4.817 -56.652 -62.295 1.00 75.50 164 ASP A CA 1
ATOM 1206 C C . ASP A 1 164 ? -4.167 -57.364 -63.496 1.00 75.50 164 ASP A C 1
ATOM 1208 O O . ASP A 1 164 ? -4.798 -58.201 -64.146 1.00 75.50 164 ASP A O 1
ATOM 1212 N N . GLN A 1 165 ? -2.878 -57.104 -63.750 1.00 77.94 165 GLN A N 1
ATOM 1213 C CA . GLN A 1 165 ? -2.099 -57.784 -64.793 1.00 77.94 165 GLN A CA 1
ATOM 1214 C C . GLN A 1 165 ? -1.981 -59.289 -64.532 1.00 77.94 165 GLN A C 1
ATOM 1216 O O . GLN A 1 165 ? -2.161 -60.095 -65.442 1.00 77.94 165 GLN A O 1
ATOM 1221 N N . LEU A 1 166 ? -1.715 -59.677 -63.287 1.00 73.56 166 LEU A N 1
ATOM 1222 C CA . LEU A 1 166 ? -1.556 -61.065 -62.863 1.00 73.56 166 LEU A CA 1
ATOM 1223 C C . LEU A 1 166 ? -2.883 -61.834 -62.951 1.00 73.56 166 LEU A C 1
ATOM 1225 O O . LEU A 1 166 ? -2.901 -62.982 -63.387 1.00 73.56 166 LEU A O 1
ATOM 1229 N N . SER A 1 167 ? -3.998 -61.182 -62.610 1.00 73.62 167 SER A N 1
ATOM 1230 C CA . SER A 1 167 ? -5.350 -61.735 -62.761 1.00 73.62 167 SER A CA 1
ATOM 1231 C C . SER A 1 167 ? -5.703 -61.949 -64.234 1.00 73.62 167 SER A C 1
ATOM 1233 O O . SER A 1 167 ? -6.245 -62.992 -64.591 1.00 73.62 167 SER A O 1
ATOM 1235 N N . LEU A 1 168 ? -5.347 -60.999 -65.105 1.00 73.88 168 LEU A N 1
ATOM 1236 C CA . LEU A 1 168 ? -5.547 -61.116 -66.550 1.00 73.88 168 LEU A CA 1
ATOM 1237 C C . LEU A 1 168 ? -4.713 -62.265 -67.143 1.00 73.88 168 LEU A C 1
ATOM 1239 O O . LEU A 1 168 ? -5.232 -63.077 -67.909 1.00 73.88 168 LEU A O 1
ATOM 1243 N N . LEU A 1 169 ? -3.458 -62.403 -66.704 1.00 70.31 169 LEU A N 1
ATOM 1244 C CA . LEU A 1 169 ? -2.559 -63.476 -67.132 1.00 70.31 169 LEU A CA 1
ATOM 1245 C C . LEU A 1 169 ? -2.984 -64.860 -66.608 1.00 70.31 169 LEU A C 1
ATOM 1247 O O . LEU A 1 169 ? -2.826 -65.858 -67.306 1.00 70.31 169 LEU A O 1
ATOM 1251 N N . ALA A 1 170 ? -3.543 -64.941 -65.397 1.00 64.88 170 ALA A N 1
ATOM 1252 C CA . ALA A 1 170 ? -4.077 -66.184 -64.839 1.00 64.88 170 ALA A CA 1
ATOM 1253 C C . ALA A 1 170 ? -5.319 -66.672 -65.608 1.00 64.88 170 ALA A C 1
ATOM 1255 O O . ALA A 1 170 ? -5.465 -67.875 -65.835 1.00 64.88 170 ALA A O 1
ATOM 1256 N N . VAL A 1 171 ? -6.172 -65.743 -66.061 1.00 66.25 171 VAL A N 1
ATOM 1257 C CA . VAL A 1 171 ? -7.342 -66.036 -66.906 1.00 66.25 171 VAL A CA 1
ATOM 1258 C C . VAL A 1 171 ? -6.927 -66.516 -68.304 1.00 66.25 171 VAL A C 1
ATOM 1260 O O . VAL A 1 171 ? -7.546 -67.441 -68.825 1.00 66.25 171 VAL A O 1
ATOM 1263 N N . GLU A 1 172 ? -5.868 -65.952 -68.897 1.00 65.19 172 GLU A N 1
ATOM 1264 C CA . GLU A 1 172 ? -5.348 -66.391 -70.206 1.00 65.19 172 GLU A CA 1
ATOM 1265 C C . GLU A 1 172 ? -4.470 -67.658 -70.141 1.00 65.19 172 GLU A C 1
ATOM 1267 O O . GLU A 1 172 ? -4.427 -68.424 -71.103 1.00 65.19 172 GLU A O 1
ATOM 1272 N N . GLY A 1 173 ? -3.773 -67.901 -69.026 1.00 60.38 173 GLY A N 1
ATOM 1273 C CA . GLY A 1 173 ? -2.732 -68.932 -68.909 1.00 60.38 173 GLY A CA 1
ATOM 1274 C C . GLY A 1 173 ? -3.118 -70.229 -68.187 1.00 60.38 173 GLY A C 1
ATOM 1275 O O . GLY A 1 173 ? -2.311 -71.157 -68.160 1.00 60.38 173 GLY A O 1
ATOM 1276 N N . GLY A 1 174 ? -4.307 -70.326 -67.579 1.00 56.47 174 GLY A N 1
ATOM 1277 C CA . GLY A 1 174 ? -4.759 -71.544 -66.881 1.00 56.47 174 GLY A CA 1
ATOM 1278 C C . GLY A 1 174 ? -3.969 -71.896 -65.608 1.00 56.47 174 GLY A C 1
ATOM 1279 O O . GLY A 1 174 ? -3.954 -73.054 -65.189 1.00 56.47 174 GLY A O 1
ATOM 1280 N N . LEU A 1 175 ? -3.293 -70.918 -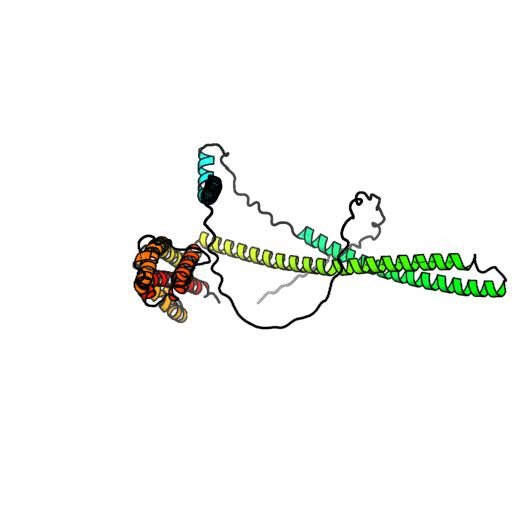64.998 1.00 54.97 175 LEU A N 1
ATOM 1281 C CA . LEU A 1 175 ? -2.567 -71.074 -63.734 1.00 54.97 175 LEU A CA 1
ATOM 1282 C C . LEU A 1 175 ? -3.545 -71.113 -62.549 1.00 54.97 175 LEU A C 1
ATOM 1284 O O . LEU A 1 175 ? -4.516 -70.360 -62.507 1.00 54.97 175 LEU A O 1
ATOM 1288 N N . SER A 1 176 ? -3.282 -71.988 -61.573 1.00 56.38 176 SER A N 1
ATOM 1289 C CA . SER A 1 176 ? -4.152 -72.153 -60.402 1.00 56.38 176 SER A CA 1
ATOM 1290 C C . SER A 1 176 ? -4.119 -70.892 -59.511 1.00 56.38 176 SER A C 1
ATOM 1292 O O . SER A 1 176 ? -3.029 -70.456 -59.131 1.00 56.38 176 SER A O 1
ATOM 1294 N N . PRO A 1 177 ? -5.278 -70.309 -59.154 1.00 56.81 177 PRO A N 1
ATOM 1295 C CA . PRO A 1 177 ? -5.389 -68.960 -58.581 1.00 56.81 177 PRO A CA 1
ATOM 1296 C C . PRO A 1 177 ? -4.842 -68.798 -57.148 1.00 56.81 177 PRO A C 1
ATOM 1298 O O . PRO A 1 177 ? -4.531 -67.680 -56.739 1.00 56.81 177 PRO A O 1
ATOM 1301 N N . ASP A 1 178 ? -4.671 -69.886 -56.392 1.00 56.69 178 ASP A N 1
ATOM 1302 C CA . ASP A 1 178 ? -4.382 -69.818 -54.949 1.00 56.69 178 ASP A CA 1
ATOM 1303 C C . ASP A 1 178 ? -2.962 -69.334 -54.597 1.00 56.69 178 ASP A C 1
ATOM 1305 O O . ASP A 1 178 ? -2.783 -68.610 -53.621 1.00 56.69 178 ASP A O 1
ATOM 1309 N N . ALA A 1 179 ? -1.938 -69.679 -55.388 1.00 53.72 179 ALA A N 1
ATOM 1310 C CA . ALA A 1 179 ? -0.553 -69.244 -55.125 1.00 53.72 179 ALA A CA 1
ATOM 1311 C C . ALA A 1 179 ? -0.261 -67.824 -55.649 1.00 53.72 179 ALA A C 1
ATOM 1313 O O . ALA A 1 179 ? 0.656 -67.151 -55.186 1.00 53.72 179 ALA A O 1
ATOM 1314 N N . VAL A 1 180 ? -1.060 -67.379 -56.618 1.00 55.09 180 VAL A N 1
ATOM 1315 C CA . VAL A 1 180 ? -0.924 -66.109 -57.338 1.00 55.09 180 VAL A CA 1
ATOM 1316 C C . VAL A 1 180 ? -1.658 -64.977 -56.597 1.00 55.09 180 VAL A C 1
ATOM 1318 O O . VAL A 1 180 ? -1.241 -63.825 -56.663 1.00 55.09 180 VAL A O 1
ATOM 1321 N N . GLY A 1 181 ? -2.703 -65.301 -55.824 1.00 56.31 181 GLY A N 1
ATOM 1322 C CA . GLY A 1 181 ? -3.460 -64.335 -55.021 1.00 56.31 181 GLY A CA 1
ATOM 1323 C C . GLY A 1 181 ? -2.849 -63.970 -53.660 1.00 56.31 181 GLY A C 1
ATOM 1324 O O . GLY A 1 181 ? -3.093 -62.865 -53.186 1.00 56.31 181 GLY A O 1
ATOM 1325 N N . ALA A 1 182 ? -2.042 -64.845 -53.046 1.00 58.78 182 ALA A N 1
ATOM 1326 C CA . ALA A 1 182 ? -1.579 -64.676 -51.660 1.00 58.78 182 ALA A CA 1
ATOM 1327 C C . ALA A 1 182 ? -0.514 -63.571 -51.471 1.00 58.78 182 ALA A C 1
ATOM 1329 O O . ALA A 1 182 ? -0.602 -62.778 -50.532 1.00 58.78 182 ALA A O 1
ATOM 1330 N N . MET A 1 183 ? 0.462 -63.471 -52.381 1.00 58.50 183 MET A N 1
ATOM 1331 C CA . MET A 1 183 ? 1.553 -62.485 -52.289 1.00 58.50 183 MET A CA 1
ATOM 1332 C C . MET A 1 183 ? 1.067 -61.027 -52.466 1.00 58.50 183 MET A C 1
ATOM 1334 O O . MET A 1 183 ? 1.445 -60.182 -51.654 1.00 58.50 183 MET A O 1
ATOM 1338 N N . PRO A 1 184 ? 0.181 -60.701 -53.433 1.00 62.19 184 PRO A N 1
ATOM 1339 C CA . PRO A 1 184 ? -0.418 -59.368 -53.524 1.00 62.19 184 PRO A CA 1
ATOM 1340 C C . PRO A 1 184 ? -1.244 -58.998 -52.288 1.00 62.19 184 PRO A C 1
ATOM 1342 O O . PRO A 1 184 ? -1.188 -57.856 -51.844 1.00 62.19 184 PRO A O 1
ATOM 1345 N N . THR A 1 185 ? -1.974 -59.950 -51.689 1.00 68.81 185 THR A N 1
ATOM 1346 C CA . THR A 1 185 ? -2.777 -59.677 -50.485 1.00 68.81 185 THR A CA 1
ATOM 1347 C C . THR A 1 185 ? -1.935 -59.417 -49.239 1.00 68.81 185 THR A C 1
ATOM 1349 O O . THR A 1 185 ? -2.298 -58.560 -48.437 1.00 68.81 185 THR A O 1
ATOM 1352 N N . GLU A 1 186 ? -0.803 -60.106 -49.081 1.00 71.94 186 GLU A N 1
ATOM 1353 C CA . GLU A 1 186 ? 0.122 -59.885 -47.963 1.00 71.94 186 GLU A CA 1
ATOM 1354 C C . GLU A 1 186 ? 0.838 -58.531 -48.096 1.00 71.94 186 GLU A C 1
ATOM 1356 O O . GLU A 1 186 ? 0.911 -57.765 -47.137 1.00 71.94 186 GLU A O 1
ATOM 1361 N N . MET A 1 187 ? 1.246 -58.163 -49.316 1.00 67.69 187 MET A N 1
ATOM 1362 C CA . MET A 1 187 ? 1.842 -56.854 -49.606 1.00 67.69 187 MET A CA 1
ATOM 1363 C C . MET A 1 187 ? 0.839 -55.703 -49.421 1.00 67.69 187 MET A C 1
ATOM 1365 O O . MET A 1 187 ? 1.196 -54.636 -48.924 1.00 67.69 187 MET A O 1
ATOM 1369 N N . GLN A 1 188 ? -0.434 -55.925 -49.765 1.00 69.69 188 GLN A N 1
ATOM 1370 C CA . GLN A 1 188 ? -1.520 -54.977 -49.509 1.00 69.69 188 GLN A CA 1
ATOM 1371 C C . GLN A 1 188 ? -1.748 -54.773 -48.002 1.00 69.69 188 GLN A C 1
ATOM 1373 O O . GLN A 1 188 ? -1.903 -53.636 -47.559 1.00 69.69 188 GLN A O 1
ATOM 1378 N N . ALA A 1 189 ? -1.731 -55.858 -47.218 1.00 72.38 189 ALA A N 1
ATOM 1379 C CA . ALA A 1 189 ? -1.895 -55.805 -45.768 1.00 72.38 189 ALA A CA 1
ATOM 1380 C C . ALA A 1 189 ? -0.732 -55.071 -45.078 1.00 72.38 189 ALA A C 1
ATOM 1382 O O . ALA A 1 189 ? -0.967 -54.272 -44.171 1.00 72.38 189 ALA A O 1
ATOM 1383 N N . GLU A 1 190 ? 0.504 -55.277 -45.541 1.00 74.00 190 GLU A N 1
ATOM 1384 C CA . GLU A 1 190 ? 1.681 -54.576 -45.013 1.00 74.00 190 GLU A CA 1
ATOM 1385 C C . GLU A 1 190 ? 1.671 -53.080 -45.379 1.00 74.00 190 GLU A C 1
ATOM 1387 O O . GLU A 1 190 ? 1.990 -52.234 -44.544 1.00 74.00 190 GLU A O 1
ATOM 1392 N N . LEU A 1 191 ? 1.215 -52.718 -46.586 1.00 69.19 191 LEU A N 1
ATOM 1393 C CA . LEU A 1 191 ? 1.010 -51.317 -46.980 1.00 69.19 191 LEU A CA 1
ATOM 1394 C C . LEU A 1 191 ? -0.074 -50.627 -46.139 1.00 69.19 191 LEU A C 1
ATOM 1396 O O . LEU A 1 191 ? 0.099 -49.473 -45.743 1.00 69.19 191 LEU A O 1
ATOM 1400 N N . ASP A 1 192 ? -1.174 -51.320 -45.835 1.00 72.69 192 ASP A N 1
ATOM 1401 C CA . ASP A 1 192 ? -2.221 -50.800 -44.949 1.00 72.69 192 ASP A CA 1
ATOM 1402 C C . ASP A 1 192 ? -1.705 -50.627 -43.510 1.00 72.69 192 ASP A C 1
ATOM 1404 O O . ASP A 1 192 ? -2.008 -49.621 -42.859 1.00 72.69 192 ASP A O 1
ATOM 1408 N N . ARG A 1 193 ? -0.864 -51.553 -43.030 1.00 80.31 193 ARG A N 1
ATOM 1409 C CA . ARG A 1 193 ? -0.190 -51.445 -41.731 1.00 80.31 193 ARG A CA 1
ATOM 1410 C C . ARG A 1 193 ? 0.746 -50.232 -41.680 1.00 80.31 193 ARG A C 1
ATOM 1412 O O . ARG A 1 193 ? 0.623 -49.416 -40.766 1.00 80.31 193 ARG A O 1
ATOM 1419 N N . LEU A 1 194 ? 1.635 -50.083 -42.664 1.00 71.50 194 LEU A N 1
ATOM 1420 C CA . LEU A 1 194 ? 2.572 -48.958 -42.774 1.00 71.50 194 LEU A CA 1
ATOM 1421 C C . LEU A 1 194 ? 1.837 -47.616 -42.883 1.00 71.50 194 LEU A C 1
ATOM 1423 O O . LEU A 1 194 ? 2.198 -46.654 -42.207 1.00 71.50 194 LEU A O 1
ATOM 1427 N N . SER A 1 195 ? 0.757 -47.555 -43.667 1.00 71.25 195 SER A N 1
ATOM 1428 C CA . SER A 1 195 ? -0.105 -46.371 -43.758 1.00 71.25 195 SER A CA 1
ATOM 1429 C C . SER A 1 195 ? -0.727 -46.012 -42.401 1.00 71.25 195 SER A C 1
ATOM 1431 O O . SER A 1 195 ? -0.737 -44.844 -42.003 1.00 71.25 195 SER A O 1
ATOM 1433 N N . GLY A 1 196 ? -1.179 -47.017 -41.643 1.00 71.31 196 GLY A N 1
ATOM 1434 C CA . GLY A 1 196 ? -1.701 -46.839 -40.288 1.00 71.31 196 GLY A CA 1
ATOM 1435 C C . GLY A 1 196 ? -0.654 -46.328 -39.291 1.00 71.31 196 GLY A C 1
ATOM 1436 O O . GLY A 1 196 ? -0.952 -45.448 -38.480 1.00 71.31 196 GLY A O 1
ATOM 1437 N N . GLU A 1 197 ? 0.580 -46.830 -39.359 1.00 73.88 197 GLU A N 1
ATOM 1438 C CA . GLU A 1 197 ? 1.688 -46.363 -38.517 1.00 73.88 197 GLU A CA 1
ATOM 1439 C C . GLU A 1 197 ? 2.094 -44.915 -38.856 1.00 73.88 197 GLU A C 1
ATOM 1441 O O . GLU A 1 197 ? 2.252 -44.102 -37.942 1.00 73.88 197 GLU A O 1
ATOM 1446 N N . ILE A 1 198 ? 2.143 -44.539 -40.141 1.00 69.19 198 ILE A N 1
ATOM 1447 C CA . ILE A 1 198 ? 2.392 -43.153 -40.588 1.00 69.19 198 ILE A CA 1
ATOM 1448 C C . ILE A 1 198 ? 1.269 -42.210 -40.120 1.00 69.19 198 ILE A C 1
ATOM 1450 O O . ILE A 1 198 ? 1.533 -41.116 -39.609 1.00 69.19 198 ILE A O 1
ATOM 1454 N N . ALA A 1 199 ? 0.004 -42.630 -40.219 1.00 69.44 199 ALA A N 1
ATOM 1455 C CA . ALA A 1 199 ? -1.136 -41.859 -39.720 1.00 69.44 199 ALA A CA 1
ATOM 1456 C C . ALA A 1 199 ? -1.075 -41.664 -38.192 1.00 69.44 199 ALA A C 1
ATOM 1458 O O . ALA A 1 199 ? -1.369 -40.584 -37.677 1.00 69.44 199 ALA A O 1
ATOM 1459 N N . ARG A 1 200 ? -0.638 -42.687 -37.451 1.00 73.44 200 ARG A N 1
ATOM 1460 C CA . ARG A 1 200 ? -0.457 -42.596 -35.998 1.00 73.44 200 ARG A CA 1
ATOM 1461 C C . ARG A 1 200 ? 0.697 -41.666 -35.620 1.00 73.44 200 ARG A C 1
ATOM 1463 O O . ARG A 1 200 ? 0.534 -40.850 -34.715 1.00 73.44 200 ARG A O 1
ATOM 1470 N N . LEU A 1 201 ? 1.836 -41.757 -36.309 1.00 70.31 201 LEU A N 1
ATOM 1471 C CA . LEU A 1 201 ? 3.002 -40.896 -36.079 1.00 70.31 201 LEU A CA 1
ATOM 1472 C C . LEU A 1 201 ? 2.713 -39.432 -36.435 1.00 70.31 201 LEU A C 1
ATOM 1474 O O . LEU A 1 201 ? 3.077 -38.529 -35.680 1.00 70.31 201 LEU A O 1
ATOM 1478 N N . SER A 1 202 ? 1.997 -39.182 -37.534 1.00 68.50 202 SER A N 1
ATOM 1479 C CA . SER A 1 202 ? 1.574 -37.829 -37.910 1.00 68.50 202 SER A CA 1
ATOM 1480 C C . SER A 1 202 ? 0.586 -37.227 -36.906 1.00 68.50 202 SER A C 1
ATOM 1482 O O . SER A 1 202 ? 0.728 -36.055 -36.553 1.00 68.50 202 SER A O 1
ATOM 1484 N N . ALA A 1 203 ? -0.349 -38.018 -36.368 1.00 68.25 203 ALA A N 1
ATOM 1485 C CA . ALA A 1 203 ? -1.256 -37.578 -35.308 1.00 68.25 203 ALA A CA 1
ATOM 1486 C C . ALA A 1 203 ? -0.514 -37.246 -34.000 1.00 68.25 203 ALA A C 1
ATOM 1488 O O . ALA A 1 203 ? -0.790 -36.216 -33.382 1.00 68.25 203 ALA A O 1
ATOM 1489 N N . LEU A 1 204 ? 0.468 -38.065 -33.607 1.00 69.94 204 LEU A N 1
ATOM 1490 C CA . LEU A 1 204 ? 1.301 -37.810 -32.428 1.00 69.94 204 LEU A CA 1
ATOM 1491 C C . LEU A 1 204 ? 2.114 -36.512 -32.586 1.00 69.94 204 LEU A C 1
ATOM 1493 O O . LEU A 1 204 ? 2.161 -35.689 -31.672 1.00 69.94 204 LEU A O 1
ATOM 1497 N N . ASN A 1 205 ? 2.689 -36.279 -33.771 1.00 69.50 205 ASN A N 1
ATOM 1498 C CA . ASN A 1 205 ? 3.401 -35.037 -34.072 1.00 69.50 205 ASN A CA 1
ATOM 1499 C C . ASN A 1 205 ? 2.455 -33.821 -34.103 1.00 69.50 205 ASN A C 1
ATOM 1501 O O . ASN A 1 205 ? 2.793 -32.741 -33.616 1.00 69.50 205 ASN A O 1
ATOM 1505 N N . ALA A 1 206 ? 1.239 -33.974 -34.633 1.00 67.75 206 ALA A N 1
ATOM 1506 C CA . ALA A 1 206 ? 0.225 -32.922 -34.597 1.00 67.75 206 ALA A CA 1
ATOM 1507 C C . ALA A 1 206 ? -0.183 -32.559 -33.157 1.00 67.75 206 ALA A C 1
ATOM 1509 O O . ALA A 1 206 ? -0.465 -31.394 -32.891 1.00 67.75 206 ALA A O 1
ATOM 1510 N N . GLN A 1 207 ? -0.160 -33.520 -32.227 1.00 70.31 207 GLN A N 1
ATOM 1511 C CA . GLN A 1 207 ? -0.480 -33.314 -30.813 1.00 70.31 207 GLN A CA 1
ATOM 1512 C C . GLN A 1 207 ? 0.678 -32.712 -29.995 1.00 70.31 207 GLN A C 1
ATOM 1514 O O . GLN A 1 207 ? 0.417 -31.928 -29.088 1.00 70.31 207 GLN A O 1
ATOM 1519 N N . ALA A 1 208 ? 1.939 -32.994 -30.335 1.00 66.81 208 ALA A N 1
ATOM 1520 C CA . ALA A 1 208 ? 3.106 -32.362 -29.703 1.00 66.81 208 ALA A CA 1
ATOM 1521 C C . ALA A 1 208 ? 3.285 -30.879 -30.107 1.00 66.81 208 ALA A C 1
ATOM 1523 O O . ALA A 1 208 ? 3.780 -30.059 -29.335 1.00 66.81 208 ALA A O 1
ATOM 1524 N N . ASN A 1 209 ? 2.835 -30.503 -31.308 1.00 65.88 209 ASN A N 1
ATOM 1525 C CA . ASN A 1 209 ? 2.934 -29.144 -31.852 1.00 65.88 209 ASN A CA 1
ATOM 1526 C C . ASN A 1 209 ? 2.219 -28.028 -31.054 1.00 65.88 209 ASN A C 1
ATOM 1528 O O . ASN A 1 209 ? 2.830 -26.971 -30.859 1.00 65.88 209 ASN A O 1
ATOM 1532 N N . PRO A 1 210 ? 0.966 -28.180 -30.577 1.00 68.62 210 PRO A N 1
ATOM 1533 C CA . PRO A 1 210 ? 0.330 -27.156 -29.750 1.00 68.62 210 PRO A CA 1
ATOM 1534 C C . PRO A 1 210 ? 1.080 -26.930 -28.437 1.00 68.62 210 PRO A C 1
ATOM 1536 O O . PRO A 1 210 ? 1.103 -25.802 -27.952 1.00 68.62 210 PRO A O 1
ATOM 1539 N N . ASP A 1 211 ? 1.722 -27.955 -27.878 1.00 69.62 211 ASP A N 1
ATOM 1540 C CA . ASP A 1 211 ? 2.475 -27.814 -26.635 1.00 69.62 211 ASP A CA 1
ATOM 1541 C C . ASP A 1 211 ? 3.823 -27.124 -26.863 1.00 69.62 211 ASP A C 1
ATOM 1543 O O . ASP A 1 211 ? 4.151 -26.210 -26.109 1.00 69.62 211 ASP A O 1
ATOM 1547 N N . VAL A 1 212 ? 4.532 -27.426 -27.960 1.00 68.25 212 VAL A N 1
ATOM 1548 C CA . VAL A 1 212 ? 5.710 -26.646 -28.396 1.00 68.25 212 VAL A CA 1
ATOM 1549 C C . VAL A 1 212 ? 5.331 -25.183 -28.641 1.00 68.25 212 VAL A C 1
ATOM 1551 O O . VAL A 1 212 ? 6.010 -24.284 -28.160 1.00 68.25 212 VAL A O 1
ATOM 1554 N N . THR A 1 213 ? 4.196 -24.924 -29.296 1.00 67.38 213 THR A N 1
ATOM 1555 C CA . THR A 1 213 ? 3.713 -23.554 -29.553 1.00 67.38 213 THR A CA 1
ATOM 1556 C C . THR A 1 213 ? 3.395 -22.804 -28.252 1.00 67.38 213 THR A C 1
ATOM 1558 O O . THR A 1 213 ? 3.768 -21.639 -28.100 1.00 67.38 213 THR A O 1
ATOM 1561 N N . LYS A 1 214 ? 2.741 -23.458 -27.280 1.00 68.19 214 LYS A N 1
ATOM 1562 C CA . LYS A 1 214 ? 2.481 -22.878 -25.949 1.00 68.19 214 LYS A CA 1
ATOM 1563 C C . LYS A 1 214 ? 3.774 -22.598 -25.187 1.00 68.19 214 LYS A C 1
ATOM 1565 O O . LYS A 1 214 ? 3.899 -21.528 -24.598 1.00 68.19 214 LYS A O 1
ATOM 1570 N N . LEU A 1 215 ? 4.724 -23.533 -25.208 1.00 68.62 215 LEU A N 1
ATOM 1571 C CA . LEU A 1 215 ? 6.041 -23.372 -24.592 1.00 68.62 215 LEU A CA 1
ATOM 1572 C C . LEU A 1 215 ? 6.782 -22.178 -25.204 1.00 68.62 215 LEU A C 1
ATOM 1574 O O . LEU A 1 215 ? 7.212 -21.301 -24.457 1.00 68.62 215 LEU A O 1
ATOM 1578 N N . THR A 1 216 ? 6.819 -22.059 -26.533 1.00 66.62 216 THR A N 1
ATOM 1579 C CA . THR A 1 216 ? 7.387 -20.898 -27.236 1.00 66.62 216 THR A CA 1
ATOM 1580 C C . THR A 1 216 ? 6.715 -19.588 -26.823 1.00 66.62 216 THR A C 1
ATOM 1582 O O . THR A 1 216 ? 7.404 -18.617 -26.512 1.00 66.62 216 THR A O 1
ATOM 1585 N N . GLY A 1 217 ? 5.380 -19.562 -26.745 1.00 66.25 217 GLY A N 1
ATOM 1586 C CA . GLY A 1 217 ? 4.632 -18.389 -26.286 1.00 66.25 217 GLY A CA 1
ATOM 1587 C C . GLY A 1 217 ? 4.946 -18.009 -24.835 1.00 66.25 217 GLY A C 1
ATOM 1588 O O . GLY A 1 217 ? 5.183 -16.839 -24.539 1.00 66.25 217 GLY A O 1
ATOM 1589 N N . SER A 1 218 ?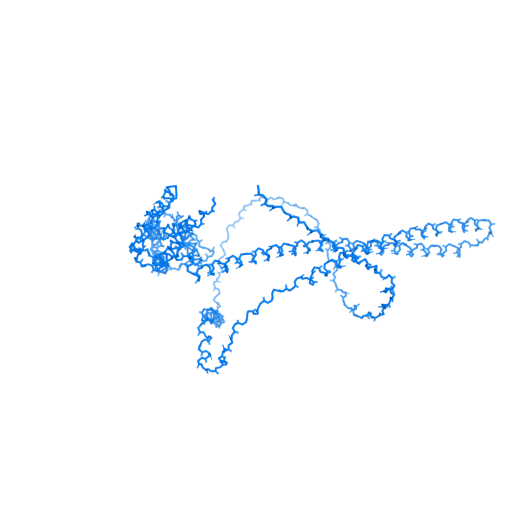 5.019 -18.992 -23.934 1.00 68.69 218 SER A N 1
ATOM 1590 C CA . SER A 1 218 ? 5.376 -18.761 -22.528 1.00 68.69 218 SER A CA 1
ATOM 1591 C C . SER A 1 218 ? 6.811 -18.252 -22.364 1.00 68.69 218 SER A C 1
ATOM 1593 O O . SER A 1 218 ? 7.068 -17.377 -21.541 1.00 68.69 218 SER A O 1
ATOM 1595 N N . LEU A 1 219 ? 7.738 -18.732 -23.195 1.00 69.44 219 LEU A N 1
ATOM 1596 C CA . LEU A 1 219 ? 9.139 -18.326 -23.181 1.00 69.44 219 LEU A CA 1
ATOM 1597 C C . LEU A 1 219 ? 9.307 -16.901 -23.735 1.00 69.44 219 LEU A C 1
ATOM 1599 O O . LEU A 1 219 ? 10.058 -16.106 -23.172 1.00 69.44 219 LEU A O 1
ATOM 1603 N N . ALA A 1 220 ? 8.558 -16.539 -24.781 1.00 66.31 220 ALA A N 1
ATOM 1604 C CA . ALA A 1 220 ? 8.495 -15.166 -25.279 1.00 66.31 220 ALA A CA 1
ATOM 1605 C C . ALA A 1 220 ? 7.941 -14.192 -24.222 1.00 66.31 220 ALA A C 1
ATOM 1607 O O . ALA A 1 220 ? 8.506 -13.115 -24.033 1.00 66.31 220 ALA A O 1
ATOM 1608 N N . LEU A 1 221 ? 6.894 -14.591 -23.489 1.00 69.25 221 LEU A N 1
ATOM 1609 C CA . LEU A 1 221 ? 6.338 -13.806 -22.383 1.00 69.25 221 LEU A CA 1
ATOM 1610 C C . LEU A 1 221 ? 7.366 -13.610 -21.258 1.00 69.25 221 LEU A C 1
ATOM 1612 O O . LEU A 1 221 ? 7.597 -12.487 -20.821 1.00 69.25 221 LEU A O 1
ATOM 1616 N N . LEU A 1 222 ? 8.037 -14.687 -20.838 1.00 69.31 222 LEU A N 1
ATOM 1617 C CA . LEU A 1 222 ? 9.085 -14.637 -19.815 1.00 69.31 222 LEU A CA 1
ATOM 1618 C C . LEU A 1 222 ? 10.260 -13.736 -20.223 1.00 69.31 222 LEU A C 1
ATOM 1620 O O . LEU A 1 222 ? 10.817 -13.049 -19.374 1.00 69.31 222 LEU A O 1
ATOM 1624 N N . ARG A 1 223 ? 10.627 -13.696 -21.512 1.00 68.38 223 ARG A N 1
ATOM 1625 C CA . ARG A 1 223 ? 11.650 -12.763 -22.014 1.00 68.38 223 ARG A CA 1
ATOM 1626 C C . ARG A 1 223 ? 11.201 -11.311 -21.944 1.00 68.38 223 ARG A C 1
ATOM 1628 O O . ARG A 1 223 ? 12.000 -10.465 -21.557 1.00 68.38 223 ARG A O 1
ATOM 1635 N N . ALA A 1 224 ? 9.953 -11.024 -22.304 1.00 64.81 224 ALA A N 1
ATOM 1636 C CA . ALA A 1 224 ? 9.413 -9.673 -22.192 1.00 64.81 224 ALA A CA 1
ATOM 1637 C C . ALA A 1 224 ? 9.424 -9.195 -20.730 1.00 64.81 224 ALA A C 1
ATOM 1639 O O . ALA A 1 224 ? 9.871 -8.085 -20.454 1.00 64.81 224 ALA A O 1
ATOM 1640 N N . GLU A 1 225 ? 9.031 -10.067 -19.797 1.00 64.50 225 GLU A N 1
ATOM 1641 C CA . GLU A 1 225 ? 9.077 -9.794 -18.357 1.00 64.50 225 GLU A CA 1
ATOM 1642 C C . GLU A 1 225 ? 10.520 -9.582 -17.858 1.00 64.50 225 GLU A C 1
ATOM 1644 O O . GLU A 1 225 ? 10.792 -8.645 -17.110 1.00 64.50 225 GLU A O 1
ATOM 1649 N N . LEU A 1 226 ? 11.472 -10.410 -18.308 1.00 70.50 226 LEU A N 1
ATOM 1650 C CA . LEU A 1 226 ? 12.888 -10.288 -17.946 1.00 70.50 226 LEU A CA 1
ATOM 1651 C C . LEU A 1 226 ? 13.489 -8.960 -18.433 1.00 70.50 226 LEU A C 1
ATOM 1653 O O . LEU A 1 226 ? 14.165 -8.271 -17.669 1.00 70.50 226 LEU A O 1
ATOM 1657 N N . GLU A 1 227 ? 13.240 -8.584 -19.689 1.00 69.06 227 GLU A N 1
ATOM 1658 C CA . GLU A 1 227 ? 13.716 -7.310 -20.240 1.00 69.06 227 GLU A CA 1
ATOM 1659 C C . GLU A 1 227 ? 13.058 -6.116 -19.539 1.00 69.06 227 GLU A C 1
ATOM 1661 O O . GLU A 1 227 ? 13.731 -5.127 -19.243 1.00 69.06 227 GLU A O 1
ATOM 1666 N N . GLN A 1 228 ? 11.777 -6.225 -19.174 1.00 67.56 228 GLN A N 1
ATOM 1667 C CA . GLN A 1 228 ? 11.093 -5.216 -18.368 1.00 67.56 228 GLN A CA 1
ATOM 1668 C C . GLN A 1 228 ? 11.731 -5.066 -16.979 1.00 67.56 228 GLN A C 1
ATOM 1670 O O . GLN A 1 228 ? 12.003 -3.944 -16.545 1.00 67.56 228 GLN A O 1
ATOM 1675 N N . GLN A 1 229 ? 12.024 -6.170 -16.288 1.00 71.62 229 GLN A N 1
ATOM 1676 C CA . GLN A 1 229 ? 12.697 -6.129 -14.987 1.00 71.62 229 GLN A CA 1
ATOM 1677 C C . GLN A 1 229 ? 14.113 -5.562 -15.091 1.00 71.62 229 GLN A C 1
ATOM 1679 O O . GLN A 1 229 ? 14.539 -4.792 -14.231 1.00 71.62 229 GLN A O 1
ATOM 1684 N N . LYS A 1 230 ? 14.845 -5.893 -16.156 1.00 69.50 230 LYS A N 1
ATOM 1685 C CA . LYS A 1 230 ? 16.179 -5.346 -16.412 1.00 69.50 230 LYS A CA 1
ATOM 1686 C C . LYS A 1 230 ? 16.132 -3.839 -16.662 1.00 69.50 230 LYS A C 1
ATOM 1688 O O . LYS A 1 230 ? 16.971 -3.116 -16.128 1.00 69.50 230 LYS A O 1
ATOM 1693 N N . ALA A 1 231 ? 15.140 -3.362 -17.412 1.00 66.12 231 ALA A N 1
ATOM 1694 C CA . ALA A 1 231 ? 14.909 -1.936 -17.612 1.00 66.12 231 ALA A CA 1
ATOM 1695 C C . ALA A 1 231 ? 14.562 -1.224 -16.293 1.00 66.12 231 ALA A C 1
ATOM 1697 O O . ALA A 1 231 ? 15.150 -0.185 -15.999 1.00 66.12 231 ALA A O 1
ATOM 1698 N N . MET A 1 232 ? 13.690 -1.810 -15.462 1.00 64.56 232 MET A N 1
ATOM 1699 C CA . MET A 1 232 ? 13.379 -1.269 -14.131 1.00 64.56 232 MET A CA 1
ATOM 1700 C C . MET A 1 232 ? 14.610 -1.223 -13.221 1.00 64.56 232 MET A C 1
ATOM 1702 O O . MET A 1 232 ? 14.857 -0.203 -12.585 1.00 64.56 232 MET A O 1
ATOM 1706 N N . ASN A 1 233 ? 15.409 -2.291 -13.178 1.00 66.19 233 ASN A N 1
ATOM 1707 C CA . ASN A 1 233 ? 16.632 -2.328 -12.375 1.00 66.19 233 ASN A CA 1
ATOM 1708 C C . ASN A 1 233 ? 17.655 -1.293 -12.845 1.00 66.19 233 ASN A C 1
ATOM 1710 O O . ASN A 1 233 ? 18.291 -0.648 -12.017 1.00 66.19 233 ASN A O 1
ATOM 1714 N N . LYS A 1 234 ? 17.799 -1.098 -14.159 1.00 74.88 234 LYS A N 1
ATOM 1715 C CA . LYS A 1 234 ? 18.678 -0.061 -14.703 1.00 74.88 234 LYS A CA 1
ATOM 1716 C C . LYS A 1 234 ? 18.217 1.338 -14.283 1.00 74.88 234 LYS A C 1
ATOM 1718 O O . LYS A 1 234 ? 19.043 2.111 -13.814 1.00 74.88 234 LYS A O 1
ATOM 1723 N N . ALA A 1 235 ? 16.918 1.624 -14.385 1.00 64.25 235 ALA A N 1
ATOM 1724 C CA . ALA A 1 235 ? 16.351 2.899 -13.945 1.00 64.25 235 ALA A CA 1
ATOM 1725 C C . ALA A 1 235 ? 16.581 3.139 -12.442 1.00 64.25 235 ALA A C 1
ATOM 1727 O O . ALA A 1 235 ? 17.056 4.197 -12.057 1.00 64.25 235 ALA A O 1
ATOM 1728 N N . LEU A 1 236 ? 16.363 2.123 -11.599 1.00 67.69 236 LEU A N 1
ATOM 1729 C CA . LEU A 1 236 ? 16.643 2.195 -10.158 1.00 67.69 236 LEU A CA 1
ATOM 1730 C C . LEU A 1 236 ? 18.121 2.472 -9.843 1.00 67.69 236 LEU A C 1
ATOM 1732 O O . LEU A 1 236 ? 18.426 3.188 -8.891 1.00 67.69 236 LEU A O 1
ATOM 1736 N N . VAL A 1 237 ? 19.047 1.889 -10.611 1.00 72.44 237 VAL A N 1
ATOM 1737 C CA . VAL A 1 237 ? 20.488 2.135 -10.448 1.00 72.44 237 VAL A CA 1
ATOM 1738 C C . VAL A 1 237 ? 20.853 3.556 -10.878 1.00 72.44 237 VAL A C 1
ATOM 1740 O O . VAL A 1 237 ? 21.588 4.220 -10.153 1.00 72.44 237 VAL A O 1
ATOM 1743 N N . GLU A 1 238 ? 20.317 4.039 -12.001 1.00 70.44 238 GLU A N 1
ATOM 1744 C CA . GLU A 1 238 ? 20.506 5.423 -12.461 1.00 70.44 238 GLU A CA 1
ATOM 1745 C C . GLU A 1 238 ? 19.939 6.429 -11.445 1.00 70.44 238 GLU A C 1
ATOM 1747 O O . GLU A 1 238 ? 20.626 7.385 -11.083 1.00 70.44 238 GLU A O 1
ATOM 1752 N N . ASP A 1 239 ? 18.751 6.162 -10.895 1.00 65.62 239 ASP A N 1
ATOM 1753 C CA . ASP A 1 239 ? 18.157 6.953 -9.816 1.00 65.62 239 ASP A CA 1
ATOM 1754 C C . ASP A 1 239 ? 19.071 6.960 -8.582 1.00 65.62 239 ASP A C 1
ATOM 1756 O O . ASP A 1 239 ? 19.370 8.022 -8.039 1.00 65.62 239 ASP A O 1
ATOM 1760 N N . LEU A 1 240 ? 19.588 5.796 -8.161 1.00 69.38 240 LEU A N 1
ATOM 1761 C CA . LEU A 1 240 ? 20.534 5.680 -7.044 1.00 69.38 240 LEU A CA 1
ATOM 1762 C C . LEU A 1 240 ? 21.845 6.437 -7.279 1.00 69.38 240 LEU A C 1
ATOM 1764 O O . LEU A 1 240 ? 22.367 7.046 -6.342 1.00 69.38 240 LEU A O 1
ATOM 1768 N N . GLU A 1 241 ? 22.393 6.417 -8.491 1.00 69.00 241 GLU A N 1
ATOM 1769 C CA . GLU A 1 241 ? 23.584 7.195 -8.843 1.00 69.00 241 GLU A CA 1
ATOM 1770 C C . GLU A 1 241 ? 23.300 8.703 -8.882 1.00 69.00 241 GLU A C 1
ATOM 1772 O O . GLU A 1 241 ? 24.123 9.500 -8.417 1.00 69.00 241 GLU A O 1
ATOM 1777 N N . ALA A 1 242 ? 22.113 9.115 -9.332 1.00 62.19 242 ALA A N 1
ATOM 1778 C CA . ALA A 1 242 ? 21.657 10.499 -9.243 1.00 62.19 242 ALA A CA 1
ATOM 1779 C C . ALA A 1 242 ? 21.503 10.956 -7.779 1.00 62.19 242 ALA A C 1
ATOM 1781 O O . ALA A 1 242 ? 21.889 12.080 -7.440 1.00 62.19 242 ALA A O 1
ATOM 1782 N N . ILE A 1 243 ? 21.022 10.077 -6.885 1.00 66.25 243 ILE A N 1
ATOM 1783 C CA . ILE A 1 243 ? 20.999 10.346 -5.437 1.00 66.25 243 ILE A CA 1
ATOM 1784 C C . ILE A 1 243 ? 22.436 10.502 -4.916 1.00 66.25 243 ILE A C 1
ATOM 1786 O O . ILE A 1 243 ? 22.758 11.498 -4.269 1.00 66.25 243 ILE A O 1
ATOM 1790 N N . LYS A 1 244 ? 23.321 9.539 -5.218 1.00 64.69 244 LYS A N 1
ATOM 1791 C CA . LYS A 1 244 ? 24.708 9.496 -4.712 1.00 64.69 244 LYS A CA 1
ATOM 1792 C C . LYS A 1 244 ? 25.576 10.656 -5.194 1.00 64.69 244 LYS A C 1
ATOM 1794 O O . LYS A 1 244 ? 26.466 11.083 -4.466 1.00 64.69 244 LYS A O 1
ATOM 1799 N N . SER A 1 245 ? 25.343 11.160 -6.402 1.00 66.38 245 SER A N 1
ATOM 1800 C CA . SER A 1 245 ? 26.091 12.291 -6.968 1.00 66.38 245 SER A CA 1
ATOM 1801 C C . SER A 1 245 ? 25.660 13.655 -6.412 1.00 66.38 245 SER A C 1
ATOM 1803 O O . SER A 1 245 ? 26.242 14.672 -6.785 1.00 66.38 245 SER A O 1
ATOM 1805 N N . GLY A 1 246 ? 24.648 13.709 -5.534 1.00 60.12 246 GLY A N 1
ATOM 1806 C CA . GLY A 1 246 ? 24.112 14.967 -5.004 1.00 60.12 246 GLY A CA 1
ATOM 1807 C C . GLY A 1 246 ? 23.330 15.782 -6.044 1.00 60.12 246 GLY A C 1
ATOM 1808 O O . GLY A 1 246 ? 22.908 16.907 -5.768 1.00 60.12 246 GLY A O 1
ATOM 1809 N N . ALA A 1 247 ? 23.077 15.229 -7.236 1.00 60.41 247 ALA A N 1
ATOM 1810 C CA . ALA A 1 247 ? 22.234 15.861 -8.253 1.00 60.41 247 ALA A CA 1
ATOM 1811 C C . ALA A 1 247 ? 20.799 16.088 -7.728 1.00 60.41 247 ALA A C 1
ATOM 1813 O O . ALA A 1 247 ? 20.163 17.102 -8.017 1.00 60.41 247 ALA A O 1
ATOM 1814 N N . ILE A 1 248 ? 20.322 15.191 -6.862 1.00 63.84 248 ILE A N 1
ATOM 1815 C CA . ILE A 1 248 ? 19.022 15.315 -6.189 1.00 63.84 248 ILE A CA 1
ATOM 1816 C C . ILE A 1 248 ? 19.042 16.397 -5.097 1.00 63.84 248 ILE A C 1
ATOM 1818 O O . ILE A 1 248 ? 18.056 17.108 -4.929 1.00 63.84 248 ILE A O 1
ATOM 1822 N N . GLU A 1 249 ? 20.162 16.597 -4.398 1.00 64.12 249 GLU A N 1
ATOM 1823 C CA . GLU A 1 249 ? 20.291 17.675 -3.403 1.00 64.12 249 GLU A CA 1
ATOM 1824 C C . GLU A 1 249 ? 20.409 19.064 -4.048 1.00 64.12 249 GLU A C 1
ATOM 1826 O O . GLU A 1 249 ? 20.035 20.074 -3.446 1.00 64.12 249 GLU A O 1
ATOM 1831 N N . THR A 1 250 ? 20.908 19.132 -5.283 1.00 71.31 250 THR A N 1
ATOM 1832 C CA . THR A 1 250 ? 21.049 20.394 -6.022 1.00 71.31 250 THR A CA 1
ATOM 1833 C C . THR A 1 250 ? 19.766 20.803 -6.749 1.00 71.31 250 THR A C 1
ATOM 1835 O O . THR A 1 250 ? 19.515 22.000 -6.906 1.00 71.31 250 THR A O 1
ATOM 1838 N N . SER A 1 251 ? 18.908 19.849 -7.125 1.00 77.75 251 SER A N 1
ATOM 1839 C CA . SER A 1 251 ? 17.582 20.123 -7.692 1.00 77.75 251 SER A CA 1
ATOM 1840 C C . SER A 1 251 ? 16.546 20.450 -6.601 1.00 77.75 251 SER A C 1
ATOM 1842 O O . SER A 1 251 ? 16.363 19.650 -5.680 1.00 77.75 251 SER A O 1
ATOM 1844 N N . PRO A 1 252 ? 15.779 21.558 -6.705 1.00 79.56 252 PRO A N 1
ATOM 1845 C CA . PRO A 1 252 ? 14.692 21.870 -5.769 1.00 79.56 252 PRO A CA 1
ATOM 1846 C C . PRO A 1 252 ? 13.677 20.728 -5.598 1.00 79.56 252 PRO A C 1
ATOM 1848 O O . PRO A 1 252 ? 13.187 20.493 -4.496 1.00 79.56 252 PRO A O 1
ATOM 1851 N N . ARG A 1 253 ? 13.400 19.968 -6.666 1.00 80.94 253 ARG A N 1
ATOM 1852 C CA . ARG A 1 253 ? 12.476 18.821 -6.626 1.00 80.94 253 ARG A CA 1
ATOM 1853 C C . ARG A 1 253 ? 13.073 17.604 -5.939 1.00 80.94 253 ARG A C 1
ATOM 1855 O O . ARG A 1 253 ? 12.383 16.931 -5.181 1.00 80.94 253 ARG A O 1
ATOM 1862 N N . GLY A 1 254 ? 14.354 17.343 -6.175 1.00 83.06 254 GLY A N 1
ATOM 1863 C CA . GLY A 1 254 ? 15.045 16.250 -5.508 1.00 83.06 254 GLY A CA 1
ATOM 1864 C C . GLY A 1 254 ? 15.093 16.460 -3.994 1.00 83.06 254 GLY A C 1
ATOM 1865 O O . GLY A 1 254 ? 14.744 15.559 -3.230 1.00 83.06 254 GLY A O 1
ATOM 1866 N N . ARG A 1 255 ? 15.381 17.693 -3.556 1.00 85.06 255 ARG A N 1
ATOM 1867 C CA . ARG A 1 255 ? 15.267 18.082 -2.144 1.00 85.06 255 ARG A CA 1
ATOM 1868 C C . ARG A 1 255 ? 13.858 17.889 -1.597 1.00 85.06 255 ARG A C 1
ATOM 1870 O O . ARG A 1 255 ? 13.727 17.346 -0.504 1.00 85.06 255 ARG A O 1
ATOM 1877 N N . LEU A 1 256 ? 12.822 18.291 -2.344 1.00 89.69 256 LEU A N 1
ATOM 1878 C CA . LEU A 1 256 ? 11.425 18.087 -1.943 1.00 89.69 256 LEU A CA 1
ATOM 1879 C C . LEU A 1 256 ? 11.127 16.608 -1.692 1.00 89.69 256 LEU A C 1
ATOM 1881 O O . LEU A 1 256 ? 10.606 16.281 -0.633 1.00 89.69 256 LEU A O 1
ATOM 1885 N N . VAL A 1 257 ? 11.487 15.715 -2.618 1.00 90.88 257 VAL A N 1
ATOM 1886 C CA . VAL A 1 257 ? 11.230 14.272 -2.476 1.00 90.88 257 VAL A CA 1
ATOM 1887 C C . VAL A 1 257 ? 11.974 13.689 -1.272 1.00 90.88 257 VAL A C 1
ATOM 1889 O O . VAL A 1 257 ? 11.368 12.981 -0.468 1.00 90.88 257 VAL A O 1
ATOM 1892 N N . LEU A 1 258 ? 13.258 14.021 -1.101 1.00 89.50 258 LEU A N 1
ATOM 1893 C CA . LEU A 1 258 ? 14.063 13.539 0.027 1.00 89.50 258 LEU A CA 1
ATOM 1894 C C . LEU A 1 258 ? 13.510 14.016 1.373 1.00 89.50 258 LEU A C 1
ATOM 1896 O O . LEU A 1 258 ? 13.328 13.229 2.303 1.00 89.50 258 LEU A O 1
ATOM 1900 N N . MET A 1 259 ? 13.214 15.310 1.477 1.00 92.19 259 MET A N 1
ATOM 1901 C CA . MET A 1 259 ? 12.672 15.892 2.698 1.00 92.19 259 MET A CA 1
ATOM 1902 C C . MET A 1 259 ? 11.272 15.359 2.991 1.00 92.19 259 MET A C 1
ATOM 1904 O O . MET A 1 259 ? 10.983 15.037 4.138 1.00 92.19 259 MET A O 1
ATOM 1908 N N . LEU A 1 260 ? 10.423 15.193 1.977 1.00 94.25 260 LEU A N 1
ATOM 1909 C CA . LEU A 1 260 ? 9.096 14.605 2.135 1.00 94.25 260 LEU A CA 1
ATOM 1910 C C . LEU A 1 260 ? 9.175 13.144 2.604 1.00 94.25 260 LEU A C 1
ATOM 1912 O O . LEU A 1 260 ? 8.383 12.741 3.454 1.00 94.25 260 LEU A O 1
ATOM 1916 N N . GLY A 1 261 ? 10.166 12.381 2.132 1.00 93.50 261 GLY A N 1
ATOM 1917 C CA . GLY A 1 261 ? 10.487 11.049 2.651 1.00 93.50 261 GLY A CA 1
ATOM 1918 C C . GLY A 1 261 ? 10.844 11.076 4.140 1.00 93.50 261 GLY A C 1
ATOM 1919 O O . GLY A 1 261 ? 10.258 10.342 4.932 1.00 93.50 261 GLY A O 1
ATOM 1920 N N . ARG A 1 262 ? 11.711 12.006 4.559 1.00 93.94 262 ARG A N 1
ATOM 1921 C CA . ARG A 1 262 ? 12.045 12.192 5.981 1.00 93.94 262 ARG A CA 1
ATOM 1922 C C . ARG A 1 262 ? 10.827 12.585 6.825 1.00 93.94 262 ARG A C 1
ATOM 1924 O O . ARG A 1 262 ? 10.650 12.061 7.922 1.00 93.94 262 ARG A O 1
ATOM 1931 N N . VAL A 1 263 ? 9.985 13.498 6.336 1.00 95.62 263 VAL A N 1
ATOM 1932 C CA . VAL A 1 263 ? 8.741 13.901 7.018 1.00 95.62 263 VAL A CA 1
ATOM 1933 C C . VAL A 1 263 ? 7.798 12.700 7.146 1.00 95.62 263 VAL A C 1
ATOM 1935 O O . VAL A 1 263 ? 7.209 12.504 8.208 1.00 95.62 263 VAL A O 1
ATOM 1938 N N . LYS A 1 264 ? 7.699 11.858 6.109 1.00 95.94 264 LYS A N 1
ATOM 1939 C CA . LYS A 1 264 ? 6.927 10.610 6.141 1.00 95.94 264 LYS A CA 1
ATOM 1940 C C . LYS A 1 264 ? 7.447 9.662 7.221 1.00 95.94 264 LYS A C 1
ATOM 1942 O O . LYS A 1 264 ? 6.645 9.166 8.006 1.00 95.94 264 LYS A O 1
ATOM 1947 N N . ASP A 1 265 ? 8.756 9.465 7.341 1.00 94.88 265 ASP A N 1
ATOM 1948 C CA . ASP A 1 265 ? 9.335 8.604 8.384 1.00 94.88 265 ASP A CA 1
ATOM 1949 C C . ASP A 1 265 ? 9.063 9.132 9.806 1.00 94.88 265 ASP A C 1
ATOM 1951 O O . ASP A 1 265 ? 8.694 8.369 10.709 1.00 94.88 265 ASP A O 1
ATOM 1955 N N . LEU A 1 266 ? 9.167 10.450 10.011 1.00 95.00 266 LEU A N 1
ATOM 1956 C CA . LEU A 1 266 ? 8.800 11.096 11.277 1.00 95.00 266 LEU A CA 1
ATOM 1957 C C . LEU A 1 266 ? 7.309 10.900 11.590 1.00 95.00 266 LEU A C 1
ATOM 1959 O O . LEU A 1 266 ? 6.957 10.483 12.693 1.00 95.00 266 LEU A O 1
ATOM 1963 N N . ALA A 1 267 ? 6.432 11.109 10.606 1.00 95.81 267 ALA A N 1
ATOM 1964 C CA . ALA A 1 267 ? 4.997 10.899 10.761 1.00 95.81 267 ALA A CA 1
ATOM 1965 C C . ALA A 1 267 ? 4.669 9.436 11.107 1.00 95.81 267 ALA A C 1
ATOM 1967 O O . ALA A 1 267 ? 3.919 9.172 12.046 1.00 95.81 267 ALA A O 1
ATOM 1968 N N . LEU A 1 268 ? 5.265 8.472 10.399 1.00 92.94 268 LEU A N 1
ATOM 1969 C CA . LEU A 1 268 ? 5.009 7.041 10.589 1.00 92.94 268 LEU A CA 1
ATOM 1970 C C . LEU A 1 268 ? 5.562 6.494 11.910 1.00 92.94 268 LEU A C 1
ATOM 1972 O O . LEU A 1 268 ? 4.984 5.561 12.478 1.00 92.94 268 LEU A O 1
ATOM 1976 N N . SER A 1 269 ? 6.641 7.087 12.425 1.00 93.62 269 SER A N 1
ATOM 1977 C CA . SER A 1 269 ? 7.158 6.806 13.772 1.00 93.62 269 SER A CA 1
ATOM 1978 C C . SER A 1 269 ? 6.349 7.485 14.887 1.00 93.62 269 SER A C 1
ATOM 1980 O O . SER A 1 269 ? 6.566 7.200 16.064 1.00 93.62 269 SER A O 1
ATOM 1982 N N . GLY A 1 270 ? 5.372 8.322 14.527 1.00 94.25 270 GLY A N 1
ATOM 1983 C CA . GLY A 1 270 ? 4.509 9.059 15.446 1.00 94.25 270 GLY A CA 1
ATOM 1984 C C . GLY A 1 270 ? 5.170 10.276 16.088 1.00 94.25 270 GLY A C 1
ATOM 1985 O O . GLY A 1 270 ? 4.703 10.758 17.119 1.00 94.25 270 GLY A O 1
ATOM 1986 N N . GLN A 1 271 ? 6.258 10.767 15.497 1.00 96.12 271 GLN A N 1
ATOM 1987 C CA . GLN A 1 271 ? 6.921 11.994 15.915 1.00 96.12 271 GLN A CA 1
ATOM 1988 C C . GLN A 1 271 ? 6.234 13.215 15.293 1.00 96.12 271 GLN A C 1
ATOM 1990 O O . GLN A 1 271 ? 5.599 13.131 14.240 1.00 96.12 271 GLN A O 1
ATOM 1995 N N . ALA A 1 272 ? 6.356 14.366 15.955 1.00 96.75 272 ALA A N 1
ATOM 1996 C CA . ALA A 1 272 ? 5.938 15.633 15.370 1.00 96.75 272 ALA A CA 1
ATOM 1997 C C . ALA A 1 272 ? 6.866 15.988 14.201 1.00 96.75 272 ALA A C 1
ATOM 1999 O O . ALA A 1 272 ? 8.079 15.824 14.300 1.00 96.75 272 ALA A O 1
ATOM 2000 N N . TYR A 1 273 ? 6.287 16.483 13.111 1.00 97.12 273 TYR A N 1
ATOM 2001 C CA . TYR A 1 273 ? 6.998 16.759 11.857 1.00 97.12 273 TYR A CA 1
ATOM 2002 C C . TYR A 1 273 ? 6.677 18.150 11.287 1.00 97.12 273 TYR A C 1
ATOM 2004 O O . TYR A 1 273 ? 7.002 18.465 10.143 1.00 97.12 273 TYR A O 1
ATOM 2012 N N . GLY A 1 274 ? 6.007 19.005 12.069 1.00 96.50 274 GLY A N 1
ATOM 2013 C CA . GLY A 1 274 ? 5.596 20.341 11.629 1.00 96.50 274 GLY A CA 1
ATOM 2014 C C . GLY A 1 274 ? 6.753 21.285 11.297 1.00 96.50 274 GLY A C 1
ATOM 2015 O O . GLY A 1 274 ? 6.600 22.147 10.434 1.00 96.50 274 GLY A O 1
ATOM 2016 N N . VAL A 1 275 ? 7.917 21.119 11.933 1.00 96.38 275 VAL A N 1
ATOM 2017 C CA . VAL A 1 275 ? 9.105 21.945 11.655 1.00 96.38 275 VAL A CA 1
ATOM 2018 C C . VAL A 1 275 ? 9.669 21.615 10.275 1.00 96.38 275 VAL A C 1
ATOM 2020 O O . VAL A 1 275 ? 9.925 22.514 9.476 1.00 96.38 275 VAL A O 1
ATOM 2023 N N . GLU A 1 276 ? 9.810 20.328 9.972 1.00 95.38 276 GLU A N 1
ATOM 2024 C CA . GLU A 1 276 ? 10.261 19.828 8.679 1.00 95.38 276 GLU A CA 1
ATOM 2025 C C . GLU A 1 276 ? 9.238 20.116 7.575 1.00 95.38 276 GLU A C 1
ATOM 2027 O O . GLU A 1 276 ? 9.612 20.466 6.461 1.00 95.38 276 GLU A O 1
ATOM 2032 N N . LEU A 1 277 ? 7.938 20.053 7.875 1.00 95.88 277 LEU A N 1
ATOM 2033 C CA . LEU A 1 277 ? 6.906 20.457 6.921 1.00 95.88 277 LEU A CA 1
ATOM 2034 C C . LEU A 1 277 ? 6.970 21.965 6.619 1.00 95.88 277 LEU A C 1
ATOM 2036 O O . LEU A 1 277 ? 6.843 22.381 5.467 1.00 95.88 277 LEU A O 1
ATOM 2040 N N . ALA A 1 278 ? 7.207 22.797 7.637 1.00 95.25 278 ALA A N 1
ATOM 2041 C CA . ALA A 1 278 ? 7.344 24.240 7.464 1.00 95.25 278 ALA A CA 1
ATOM 2042 C C . ALA A 1 278 ? 8.586 24.618 6.642 1.00 95.25 278 ALA A C 1
ATOM 2044 O O . ALA A 1 278 ? 8.529 25.591 5.886 1.00 95.25 278 ALA A O 1
ATOM 2045 N N . SER A 1 279 ? 9.679 23.852 6.744 1.00 93.44 279 SER A N 1
ATOM 2046 C CA . SER A 1 279 ? 10.890 24.090 5.950 1.00 93.44 279 SER A CA 1
ATOM 2047 C C . SER A 1 279 ? 10.719 23.754 4.466 1.00 93.44 279 SER A C 1
ATOM 2049 O O . SER A 1 279 ? 11.463 24.295 3.654 1.00 93.44 279 SER A O 1
ATOM 2051 N N . LEU A 1 280 ? 9.708 22.955 4.099 1.00 93.12 280 LEU A N 1
ATOM 2052 C CA . LEU A 1 280 ? 9.379 22.632 2.705 1.00 93.12 280 LEU A CA 1
ATOM 2053 C C . LEU A 1 280 ? 8.526 23.692 1.999 1.00 93.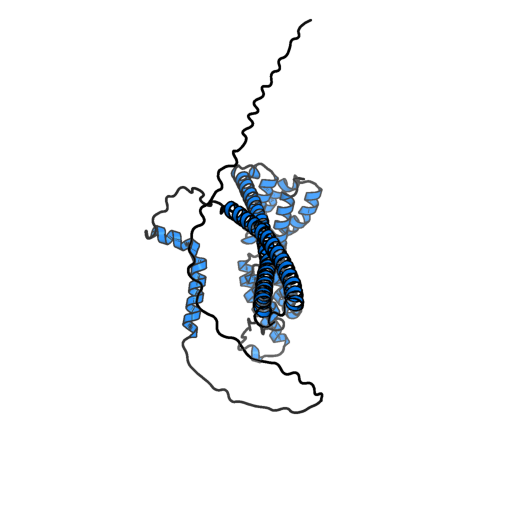12 280 LEU A C 1
ATOM 2055 O O . LEU A 1 280 ? 8.476 23.724 0.770 1.00 93.12 280 LEU A O 1
ATOM 2059 N N . ARG A 1 281 ? 7.858 24.585 2.742 1.00 92.69 281 ARG A N 1
ATOM 2060 C CA . ARG A 1 281 ? 6.981 25.615 2.152 1.00 92.69 281 ARG A CA 1
ATOM 2061 C C . ARG A 1 281 ? 7.664 26.499 1.096 1.00 92.69 281 ARG A C 1
ATOM 2063 O O . ARG A 1 281 ? 7.023 26.755 0.076 1.00 92.69 281 ARG A O 1
ATOM 2070 N N . PRO A 1 282 ? 8.917 26.964 1.277 1.00 91.12 282 PRO A N 1
ATOM 2071 C CA . PRO A 1 282 ? 9.608 27.740 0.252 1.00 91.12 282 PRO A CA 1
ATOM 2072 C C . PRO A 1 282 ? 9.805 26.954 -1.045 1.00 91.12 282 PRO A C 1
ATOM 2074 O O . PRO A 1 282 ? 9.615 27.518 -2.118 1.00 91.12 282 PRO A O 1
ATOM 2077 N N . ASP A 1 283 ? 10.131 25.661 -0.959 1.00 89.56 283 ASP A N 1
ATOM 2078 C CA . ASP A 1 283 ? 10.327 24.825 -2.143 1.00 89.56 283 ASP A CA 1
ATOM 2079 C C . ASP A 1 283 ? 8.987 24.569 -2.865 1.00 89.56 283 ASP A C 1
ATOM 2081 O O . ASP A 1 283 ? 8.929 24.672 -4.091 1.00 89.56 283 ASP A O 1
ATOM 2085 N N . PHE A 1 284 ? 7.875 24.363 -2.143 1.00 89.88 284 PHE A N 1
ATOM 2086 C CA . PHE A 1 284 ? 6.537 24.267 -2.755 1.00 89.88 284 PHE A CA 1
ATOM 2087 C C . PHE A 1 284 ? 6.110 25.553 -3.479 1.00 89.88 284 PHE A C 1
ATOM 2089 O O . PHE A 1 284 ? 5.448 25.485 -4.514 1.00 89.88 284 PHE A O 1
ATOM 2096 N N . ALA A 1 285 ? 6.521 26.724 -2.984 1.00 90.25 285 ALA A N 1
ATOM 2097 C CA . ALA A 1 285 ? 6.231 28.006 -3.627 1.00 90.25 285 ALA A CA 1
ATOM 2098 C C . ALA A 1 285 ? 6.947 28.185 -4.981 1.00 90.25 285 ALA A C 1
ATOM 2100 O O . ALA A 1 285 ? 6.555 29.047 -5.767 1.00 90.25 285 ALA A O 1
ATOM 2101 N N . THR A 1 286 ? 7.976 27.376 -5.269 1.00 88.25 286 THR A N 1
ATOM 2102 C CA . THR A 1 286 ? 8.671 27.384 -6.569 1.00 88.25 286 THR A CA 1
ATOM 2103 C C . THR A 1 286 ? 7.960 26.565 -7.649 1.00 88.25 286 THR A C 1
ATOM 2105 O O . THR A 1 286 ? 8.307 26.677 -8.824 1.00 88.25 286 THR A O 1
ATOM 2108 N N . LEU A 1 287 ? 6.965 25.751 -7.276 1.00 85.81 287 LEU A N 1
ATOM 2109 C CA . LEU A 1 287 ? 6.201 24.935 -8.218 1.00 85.81 287 LEU A CA 1
ATOM 2110 C C . LEU A 1 287 ? 5.239 25.787 -9.053 1.00 85.81 287 LEU A C 1
ATOM 2112 O O . LEU A 1 287 ? 4.919 26.922 -8.696 1.00 85.81 287 LEU A O 1
ATOM 2116 N N . SER A 1 288 ? 4.752 25.234 -10.167 1.00 88.56 288 SER A N 1
ATOM 2117 C CA . SER A 1 288 ? 3.779 25.928 -11.012 1.00 88.56 288 SER A CA 1
ATOM 2118 C C . SER A 1 288 ? 2.471 26.190 -10.251 1.00 88.56 288 SER A C 1
ATOM 2120 O O . SER A 1 288 ? 2.109 25.442 -9.343 1.00 88.56 288 SER A O 1
ATOM 2122 N N . ALA A 1 289 ? 1.719 27.229 -10.627 1.00 89.31 289 ALA A N 1
ATOM 2123 C CA . ALA A 1 289 ? 0.449 27.554 -9.965 1.00 89.31 289 ALA A CA 1
ATOM 2124 C C . ALA A 1 289 ? -0.570 26.395 -10.017 1.00 89.31 289 ALA A C 1
ATOM 2126 O O . ALA A 1 289 ? -1.345 26.209 -9.080 1.00 89.31 289 ALA A O 1
ATOM 2127 N N . MET A 1 290 ? -0.544 25.596 -11.091 1.00 86.19 290 MET A N 1
ATOM 2128 C CA . MET A 1 290 ? -1.388 24.407 -11.223 1.00 86.19 290 MET A CA 1
ATOM 2129 C C . MET A 1 290 ? -0.989 23.328 -10.209 1.00 86.19 290 MET A C 1
ATOM 2131 O O . MET A 1 290 ? -1.854 22.776 -9.531 1.00 86.19 290 MET A O 1
ATOM 2135 N N . ASP A 1 291 ? 0.313 23.078 -10.049 1.00 87.06 291 ASP A N 1
ATOM 2136 C CA . ASP A 1 291 ? 0.820 22.106 -9.077 1.00 87.06 291 ASP A CA 1
ATOM 2137 C C . ASP A 1 291 ? 0.541 22.563 -7.644 1.00 87.06 291 ASP A C 1
ATOM 2139 O O . ASP A 1 291 ? 0.102 21.765 -6.822 1.00 87.06 291 ASP A O 1
ATOM 2143 N N . GLN A 1 292 ? 0.701 23.857 -7.351 1.00 89.06 292 GLN A N 1
ATOM 2144 C CA . GLN A 1 292 ? 0.370 24.431 -6.043 1.00 89.06 292 GLN A CA 1
ATOM 2145 C C . GLN A 1 292 ? -1.104 24.206 -5.672 1.00 89.06 292 GLN A C 1
ATOM 2147 O O . GLN A 1 292 ? -1.405 23.897 -4.519 1.00 89.06 292 GLN A O 1
ATOM 2152 N N . GLN A 1 293 ? -2.025 24.315 -6.636 1.00 89.56 293 GLN A N 1
ATOM 2153 C CA . GLN A 1 293 ? -3.447 24.067 -6.395 1.00 89.56 293 GLN A CA 1
ATOM 2154 C C . GLN A 1 293 ? -3.736 22.586 -6.109 1.00 89.56 293 GLN A C 1
ATOM 2156 O O . GLN A 1 293 ? -4.543 22.286 -5.230 1.00 89.56 293 GLN A O 1
ATOM 2161 N N . LEU A 1 294 ? -3.078 21.667 -6.823 1.00 87.12 294 LEU A N 1
ATOM 2162 C CA . LEU A 1 294 ? -3.230 20.224 -6.604 1.00 87.12 294 LEU A CA 1
ATOM 2163 C C . LEU A 1 294 ? -2.638 19.791 -5.255 1.00 87.12 294 LEU A C 1
ATOM 2165 O O . LEU A 1 294 ? -3.254 19.020 -4.524 1.00 87.12 294 LEU A O 1
ATOM 2169 N N . ILE A 1 295 ? -1.476 20.340 -4.908 1.00 92.88 295 ILE A N 1
ATOM 2170 C CA . ILE A 1 295 ? -0.720 20.032 -3.689 1.00 92.88 295 ILE A CA 1
ATOM 2171 C C . ILE A 1 295 ? -1.357 20.658 -2.443 1.00 92.88 295 ILE A C 1
ATOM 2173 O O . ILE A 1 295 ? -1.232 20.109 -1.351 1.00 92.88 295 ILE A O 1
ATOM 2177 N N . GLY A 1 296 ? -2.068 21.782 -2.577 1.00 93.44 296 GLY A N 1
ATOM 2178 C CA . GLY A 1 296 ? -2.617 22.524 -1.439 1.00 93.44 296 GLY A CA 1
ATOM 2179 C C . GLY A 1 296 ? -3.569 21.711 -0.554 1.00 93.44 296 GLY A C 1
ATOM 2180 O O . GLY A 1 296 ? -3.527 21.846 0.668 1.00 93.44 296 GLY A O 1
ATOM 2181 N N . ALA A 1 297 ? -4.387 20.832 -1.145 1.00 94.25 297 ALA A N 1
ATOM 2182 C CA . ALA A 1 297 ? -5.282 19.957 -0.384 1.00 94.25 297 ALA A CA 1
ATOM 2183 C C . ALA A 1 297 ? -4.504 18.914 0.435 1.00 94.25 297 ALA A C 1
ATOM 2185 O O . ALA A 1 297 ? -4.799 18.700 1.610 1.00 94.25 297 ALA A O 1
ATOM 2186 N N . ASP A 1 298 ? -3.478 18.310 -0.163 1.00 96.31 298 ASP A N 1
ATOM 2187 C CA . ASP A 1 298 ? -2.626 17.326 0.504 1.00 96.31 298 ASP A CA 1
ATOM 2188 C C . ASP A 1 298 ? -1.763 17.975 1.592 1.00 96.31 298 ASP A C 1
ATOM 2190 O O . ASP A 1 298 ? -1.609 17.419 2.680 1.00 96.31 298 ASP A O 1
ATOM 2194 N N . LEU A 1 299 ? -1.271 19.193 1.352 1.00 95.50 299 LEU A N 1
ATOM 2195 C CA . LEU A 1 299 ? -0.526 19.954 2.348 1.00 95.50 299 LEU A CA 1
ATOM 2196 C C . LEU A 1 299 ? -1.397 20.285 3.566 1.00 95.50 299 LEU A C 1
ATOM 2198 O O . LEU A 1 299 ? -0.939 20.133 4.694 1.00 95.50 299 LEU A O 1
ATOM 2202 N N . ALA A 1 300 ? -2.666 20.652 3.363 1.00 96.31 300 ALA A N 1
ATOM 2203 C CA . ALA A 1 300 ? -3.599 20.898 4.463 1.00 96.31 300 ALA A CA 1
ATOM 2204 C C . ALA A 1 300 ? -3.842 19.641 5.321 1.00 96.31 300 ALA A C 1
ATOM 2206 O O . ALA A 1 300 ? -3.925 19.738 6.548 1.00 96.31 300 ALA A O 1
ATOM 2207 N N . ILE A 1 301 ? -3.904 18.455 4.700 1.00 96.62 301 ILE A N 1
ATOM 2208 C CA . ILE A 1 301 ? -3.991 17.172 5.419 1.00 96.62 301 ILE A CA 1
ATOM 2209 C C . ILE A 1 301 ? -2.731 16.952 6.268 1.00 96.62 301 ILE A C 1
ATOM 2211 O O . ILE A 1 301 ? -2.833 16.616 7.450 1.00 96.62 301 ILE A O 1
ATOM 2215 N N . LEU A 1 302 ? -1.542 17.180 5.698 1.00 96.31 302 LEU A N 1
ATOM 2216 C CA . LEU A 1 302 ? -0.282 17.039 6.431 1.00 96.31 302 LEU A CA 1
ATOM 2217 C C . LEU A 1 302 ? -0.166 18.032 7.594 1.00 96.31 302 LEU A C 1
ATOM 2219 O O . LEU A 1 302 ? 0.273 17.643 8.678 1.00 96.31 302 LEU A O 1
ATOM 2223 N N . GLU A 1 303 ? -0.591 19.281 7.396 1.00 96.62 303 GLU A N 1
ATOM 2224 C CA . GLU A 1 303 ? -0.588 20.332 8.419 1.00 96.62 303 GLU A CA 1
ATOM 2225 C C . GLU A 1 303 ? -1.539 20.012 9.579 1.00 96.62 303 GLU A C 1
ATOM 2227 O O . GLU A 1 303 ? -1.196 20.245 10.740 1.00 96.62 303 GLU A O 1
ATOM 2232 N N . ALA A 1 304 ? -2.697 19.404 9.305 1.00 96.44 304 ALA A N 1
ATOM 2233 C CA . ALA A 1 304 ? -3.607 18.938 10.351 1.00 96.44 304 ALA A CA 1
ATOM 2234 C C . ALA A 1 304 ? -2.979 17.839 11.235 1.00 96.44 304 ALA A C 1
ATOM 2236 O O . ALA A 1 304 ? -3.297 17.742 12.423 1.00 96.44 304 ALA A O 1
ATOM 2237 N N . GLY A 1 305 ? -2.067 17.032 10.678 1.00 94.81 305 GLY A N 1
ATOM 2238 C CA . GLY A 1 305 ? -1.341 15.967 11.380 1.00 94.81 305 GLY A CA 1
ATOM 2239 C C . GLY A 1 305 ? 0.018 16.368 11.971 1.00 94.81 305 GLY A C 1
ATOM 2240 O O . GLY A 1 305 ? 0.679 15.529 12.577 1.00 94.81 305 GLY A O 1
ATOM 2241 N N . GLN A 1 306 ? 0.450 17.628 11.837 1.00 95.88 306 GLN A N 1
ATOM 2242 C CA . GLN A 1 306 ? 1.835 18.065 12.098 1.00 95.88 306 GLN A CA 1
ATOM 2243 C C . GLN A 1 306 ? 2.380 17.786 13.513 1.00 95.88 306 GLN A C 1
ATOM 2245 O O . GLN A 1 306 ? 3.595 17.725 13.714 1.00 95.88 306 GLN A O 1
ATOM 2250 N N . ASN A 1 307 ? 1.490 17.608 14.494 1.00 95.19 307 ASN A N 1
ATOM 2251 C CA . ASN A 1 307 ? 1.836 17.286 15.883 1.00 95.19 307 ASN A CA 1
ATOM 2252 C C . ASN A 1 307 ? 2.152 15.795 16.102 1.00 95.19 307 ASN A C 1
ATOM 2254 O O . ASN A 1 307 ? 2.413 15.388 17.233 1.00 95.19 307 ASN A O 1
ATOM 2258 N N . GLY A 1 308 ? 2.123 14.996 15.037 1.00 91.88 308 GLY A N 1
ATOM 2259 C CA . GLY A 1 308 ? 2.285 13.551 15.069 1.00 91.88 308 GLY A CA 1
ATOM 2260 C C . GLY A 1 308 ? 0.950 12.834 14.878 1.00 91.88 308 GLY A C 1
ATOM 2261 O O . GLY A 1 308 ? -0.100 13.253 15.374 1.00 91.88 308 GLY A O 1
ATOM 2262 N N . ILE A 1 309 ? 1.008 11.722 14.153 1.00 96.69 309 ILE A N 1
ATOM 2263 C CA . ILE A 1 309 ? -0.089 10.762 14.018 1.00 96.69 309 ILE A CA 1
ATOM 2264 C C . ILE A 1 309 ? 0.231 9.510 14.843 1.00 96.69 309 ILE A C 1
ATOM 2266 O O . ILE A 1 309 ? 1.400 9.227 15.094 1.00 96.69 309 ILE A O 1
ATOM 2270 N N . PRO A 1 310 ? -0.764 8.729 15.290 1.00 96.38 310 PRO A N 1
ATOM 2271 C CA . PRO A 1 310 ? -0.489 7.458 15.950 1.00 96.38 310 PRO A CA 1
ATOM 2272 C C . PRO A 1 310 ? 0.330 6.547 15.033 1.00 96.38 310 PRO A C 1
ATOM 2274 O O . PRO A 1 310 ? -0.062 6.304 13.892 1.00 96.38 310 PRO A O 1
ATOM 2277 N N . SER A 1 311 ? 1.457 6.032 15.527 1.00 96.50 311 SER A N 1
ATOM 2278 C CA . SER A 1 311 ? 2.251 5.071 14.761 1.00 96.50 311 SER A CA 1
ATOM 2279 C C . SER A 1 311 ? 1.454 3.787 14.525 1.00 96.50 311 SER A C 1
ATOM 2281 O O . SER A 1 311 ? 0.525 3.456 15.269 1.00 96.50 311 SER A O 1
ATOM 2283 N N . TYR A 1 312 ? 1.842 3.010 13.514 1.00 96.62 312 TYR A N 1
ATOM 2284 C CA . TYR A 1 312 ? 1.168 1.745 13.213 1.00 96.62 312 TYR A CA 1
ATOM 2285 C C . TYR A 1 312 ? 1.150 0.790 14.424 1.00 96.62 312 TYR A C 1
ATOM 2287 O O . TYR A 1 312 ? 0.130 0.167 14.707 1.00 96.62 312 TYR A O 1
ATOM 2295 N N . ALA A 1 313 ? 2.233 0.734 15.208 1.00 95.38 313 ALA A N 1
ATOM 2296 C CA . ALA A 1 313 ? 2.283 -0.069 16.432 1.00 95.38 313 ALA A CA 1
ATOM 2297 C C . ALA A 1 313 ? 1.271 0.405 17.497 1.00 95.38 313 ALA A C 1
ATOM 2299 O O . ALA A 1 313 ? 0.637 -0.412 18.172 1.00 95.38 313 ALA A O 1
ATOM 2300 N N . VAL A 1 314 ? 1.077 1.722 17.629 1.00 96.94 314 VAL A N 1
ATOM 2301 C CA . VAL A 1 314 ? 0.056 2.305 18.517 1.00 96.94 314 VAL A CA 1
ATOM 2302 C C . VAL A 1 314 ? -1.355 1.990 18.011 1.00 96.94 314 VAL A C 1
ATOM 2304 O O . VAL A 1 314 ? -2.228 1.645 18.805 1.00 96.94 314 VAL A O 1
ATOM 2307 N N . LEU A 1 315 ? -1.592 2.033 16.697 1.00 97.62 315 LEU A N 1
ATOM 2308 C CA . LEU A 1 315 ? -2.881 1.645 16.111 1.00 97.62 315 LEU A CA 1
ATOM 2309 C C . LEU A 1 315 ? -3.199 0.163 16.352 1.00 97.62 315 LEU A C 1
ATOM 2311 O O . LEU A 1 315 ? -4.309 -0.155 16.771 1.00 97.62 315 LEU A O 1
ATOM 2315 N N . VAL A 1 316 ? -2.233 -0.737 16.154 1.00 97.12 316 VAL A N 1
ATOM 2316 C CA . VAL A 1 316 ? -2.420 -2.181 16.379 1.00 97.12 316 VAL A CA 1
ATOM 2317 C C . VAL A 1 316 ? -2.678 -2.489 17.857 1.00 97.12 316 VAL A C 1
ATOM 2319 O O . VAL A 1 316 ? -3.609 -3.223 18.177 1.00 97.12 316 VAL A O 1
ATOM 2322 N N . SER A 1 317 ? -1.903 -1.902 18.772 1.00 96.62 317 SER A N 1
ATOM 2323 C CA . SER A 1 317 ? -2.095 -2.116 20.216 1.00 96.62 317 SER A CA 1
ATOM 2324 C C . SER A 1 317 ? -3.416 -1.537 20.737 1.00 96.62 317 SER A C 1
ATOM 2326 O O . SER A 1 317 ? -4.102 -2.179 21.532 1.00 96.62 317 SER A O 1
ATOM 2328 N N . SER A 1 318 ? -3.823 -0.356 20.264 1.00 97.56 318 SER A N 1
ATOM 2329 C CA . SER A 1 318 ? -5.112 0.247 20.638 1.00 97.56 318 SER A CA 1
ATOM 2330 C C . SER A 1 318 ? -6.318 -0.462 20.014 1.00 97.56 318 SER A C 1
ATOM 2332 O O . SER A 1 318 ? -7.404 -0.432 20.595 1.00 97.56 318 SER A O 1
ATOM 2334 N N . PHE A 1 319 ? -6.134 -1.152 18.882 1.00 97.88 319 PHE A N 1
ATOM 2335 C CA . PHE A 1 319 ? -7.193 -1.936 18.245 1.00 97.88 319 PHE A CA 1
ATOM 2336 C C . PHE A 1 319 ? -7.693 -3.060 19.156 1.00 97.88 319 PHE A C 1
ATOM 2338 O O . PHE A 1 319 ? -8.895 -3.285 19.234 1.00 97.88 319 PHE A O 1
ATOM 2345 N N . GLU A 1 320 ? -6.808 -3.744 19.889 1.00 95.25 320 GLU A N 1
ATOM 2346 C CA . GLU A 1 320 ? -7.212 -4.836 20.784 1.00 95.25 320 GLU A CA 1
ATOM 2347 C C . GLU A 1 320 ? -8.085 -4.347 21.949 1.00 95.25 320 GLU A C 1
ATOM 2349 O O . GLU A 1 320 ? -9.058 -5.006 22.326 1.00 95.25 320 GLU A O 1
ATOM 2354 N N . ALA A 1 321 ? -7.768 -3.179 22.514 1.00 95.56 321 ALA A N 1
ATOM 2355 C CA . ALA A 1 321 ? -8.607 -2.551 23.530 1.00 95.56 321 ALA A CA 1
ATOM 2356 C C . ALA A 1 321 ? -9.988 -2.197 22.955 1.00 95.56 321 ALA A C 1
ATOM 2358 O O . ALA A 1 321 ? -10.998 -2.656 23.483 1.00 95.56 321 ALA A O 1
ATOM 2359 N N . MET A 1 322 ? -10.016 -1.504 21.813 1.00 97.81 322 MET A N 1
ATOM 2360 C CA . MET A 1 322 ? -11.257 -1.132 21.130 1.00 97.81 322 MET A CA 1
ATOM 2361 C C . MET A 1 322 ? -12.108 -2.356 20.756 1.00 97.81 322 MET A C 1
ATOM 2363 O O . MET A 1 322 ? -13.311 -2.365 20.998 1.00 97.81 322 MET A O 1
ATOM 2367 N N . ALA A 1 323 ? -11.502 -3.426 20.237 1.00 96.31 323 ALA A N 1
ATOM 2368 C CA . ALA A 1 323 ? -12.218 -4.641 19.853 1.00 96.31 323 ALA A CA 1
ATOM 2369 C C . ALA A 1 323 ? -12.906 -5.316 21.054 1.00 96.31 323 ALA A C 1
ATOM 2371 O O . ALA A 1 323 ? -14.011 -5.850 20.913 1.00 96.31 323 ALA A O 1
ATOM 2372 N N . ARG A 1 324 ? -12.285 -5.278 22.244 1.00 93.94 324 ARG A N 1
ATOM 2373 C CA . ARG A 1 324 ? -12.914 -5.756 23.487 1.00 93.94 324 ARG A CA 1
ATOM 2374 C C . ARG A 1 324 ? -14.108 -4.888 23.879 1.00 93.94 324 ARG A C 1
ATOM 2376 O O . ARG A 1 324 ? -15.165 -5.438 24.182 1.00 93.94 324 ARG A O 1
ATOM 2383 N N . ASP A 1 325 ? -13.966 -3.568 23.803 1.00 95.00 325 ASP A N 1
ATOM 2384 C CA . ASP A 1 325 ? -15.037 -2.628 24.149 1.00 95.00 325 ASP A CA 1
ATOM 2385 C C . ASP A 1 325 ? -16.236 -2.753 23.193 1.00 95.00 325 ASP A C 1
ATOM 2387 O O . ASP A 1 325 ? -17.387 -2.787 23.631 1.00 95.00 325 ASP A O 1
ATOM 2391 N N . VAL A 1 326 ? -15.979 -2.919 21.891 1.00 95.38 326 VAL A N 1
ATOM 2392 C CA . VAL A 1 326 ? -17.010 -3.173 20.871 1.00 95.38 326 VAL A CA 1
ATOM 2393 C C . VAL A 1 326 ? -17.753 -4.487 21.132 1.00 95.38 326 VAL A C 1
ATOM 2395 O O . VAL A 1 326 ? -18.983 -4.547 21.007 1.00 95.38 326 VAL A O 1
ATOM 2398 N N . SER A 1 327 ? -17.028 -5.538 21.522 1.00 91.88 327 SER A N 1
ATOM 2399 C CA . SER A 1 327 ? -17.630 -6.835 21.857 1.00 91.88 327 SER A CA 1
ATOM 2400 C C . SER A 1 327 ? -18.552 -6.704 23.078 1.00 91.88 327 SER A C 1
ATOM 2402 O O . SER A 1 327 ? -19.714 -7.106 23.023 1.00 91.88 327 SER A O 1
ATOM 2404 N N . ALA A 1 328 ? -18.085 -6.038 24.139 1.00 90.12 328 ALA A N 1
ATOM 2405 C CA . ALA A 1 328 ? -18.868 -5.800 25.353 1.00 90.12 328 ALA A CA 1
ATOM 2406 C C . ALA A 1 328 ? -20.123 -4.940 25.099 1.00 90.12 328 ALA A C 1
ATOM 2408 O O . ALA A 1 328 ? -21.195 -5.207 25.651 1.00 90.12 328 ALA A O 1
ATOM 2409 N N . ALA A 1 329 ? -20.022 -3.925 24.234 1.00 90.69 329 ALA A N 1
ATOM 2410 C CA . ALA A 1 329 ? -21.162 -3.098 23.843 1.00 90.69 329 ALA A CA 1
ATOM 2411 C C . ALA A 1 329 ? -22.225 -3.901 23.075 1.00 90.69 329 ALA A C 1
ATOM 2413 O O . ALA A 1 329 ? -23.422 -3.756 23.335 1.00 90.69 329 ALA A O 1
ATOM 2414 N N . THR A 1 330 ? -21.789 -4.801 22.189 1.00 86.81 330 THR A N 1
ATOM 2415 C CA . THR A 1 330 ? -22.682 -5.680 21.419 1.00 86.81 330 THR A CA 1
ATOM 2416 C C . THR A 1 330 ? -23.420 -6.665 22.335 1.00 86.81 330 THR A C 1
ATOM 2418 O O . THR A 1 330 ? -24.629 -6.864 22.200 1.00 86.81 330 THR A O 1
ATOM 2421 N N . GLU A 1 331 ? -22.732 -7.243 23.324 1.00 84.81 331 GLU A N 1
ATOM 2422 C CA . GLU A 1 331 ? -23.349 -8.156 24.295 1.00 84.81 331 GLU A CA 1
ATOM 2423 C C . GLU A 1 331 ? -24.401 -7.460 25.165 1.00 84.81 331 GLU A C 1
ATOM 2425 O O . GLU A 1 331 ? -25.479 -8.019 25.392 1.00 84.81 331 GLU A O 1
ATOM 2430 N N . LYS A 1 332 ? -24.147 -6.215 25.588 1.00 82.00 332 LYS A N 1
ATOM 2431 C CA . LYS A 1 332 ? -25.109 -5.420 26.366 1.00 82.00 332 LYS A CA 1
ATOM 2432 C C . LYS A 1 332 ? -26.420 -5.189 25.611 1.00 82.00 332 LYS A C 1
ATOM 2434 O O . LYS A 1 332 ? -27.485 -5.261 26.223 1.00 82.00 332 LYS A O 1
ATOM 2439 N N . ALA A 1 333 ? -26.357 -4.967 24.298 1.00 81.06 333 ALA A N 1
ATOM 2440 C CA . ALA A 1 333 ? -27.544 -4.811 23.458 1.00 81.06 333 ALA A CA 1
ATOM 2441 C C . ALA A 1 333 ? -28.354 -6.118 23.323 1.00 81.06 333 ALA A C 1
ATOM 2443 O O . ALA A 1 333 ? -29.572 -6.079 23.165 1.00 81.06 333 ALA A O 1
ATOM 2444 N N . SER A 1 334 ? -27.699 -7.280 23.439 1.00 77.69 334 SER A N 1
ATOM 2445 C CA . SER A 1 334 ? -28.337 -8.600 23.307 1.00 77.69 334 SER A CA 1
ATOM 2446 C C . SER A 1 334 ? -29.075 -9.095 24.564 1.00 77.69 334 SER A C 1
ATOM 2448 O O . SER A 1 334 ? -29.793 -10.091 24.500 1.00 77.69 334 SER A O 1
ATOM 2450 N N . GLY A 1 335 ? -28.906 -8.433 25.717 1.00 77.88 335 GLY A N 1
ATOM 2451 C CA . GLY A 1 335 ? -29.547 -8.820 26.984 1.00 77.88 335 GLY A CA 1
ATOM 2452 C C . GLY A 1 335 ? -29.014 -10.115 27.622 1.00 77.88 335 GLY A C 1
ATOM 2453 O O . GLY A 1 335 ? -29.576 -10.589 28.611 1.00 77.88 335 GLY A O 1
ATOM 2454 N N . SER A 1 336 ? -27.929 -10.695 27.099 1.00 70.44 336 SER A N 1
ATOM 2455 C CA . SER A 1 336 ? -27.391 -11.979 27.561 1.00 70.44 336 SER A CA 1
ATOM 2456 C C . SER A 1 336 ? -26.366 -11.810 28.694 1.00 70.44 336 SER A C 1
ATOM 2458 O O . SER A 1 336 ? -25.156 -11.849 28.494 1.00 70.44 336 SER A O 1
ATOM 2460 N N . PHE A 1 337 ? -26.850 -11.624 29.925 1.00 67.38 337 PHE A N 1
ATOM 2461 C CA . PHE A 1 337 ? -26.006 -11.442 31.120 1.00 67.38 337 PHE A CA 1
ATOM 2462 C C . PHE A 1 337 ? -25.059 -12.627 31.409 1.00 67.38 337 PHE A C 1
ATOM 2464 O O . PHE A 1 337 ? -23.959 -12.416 31.914 1.00 67.38 337 PHE A O 1
ATOM 2471 N N . LEU A 1 338 ? -25.454 -13.864 31.081 1.00 65.69 338 LEU A N 1
ATOM 2472 C CA . LEU A 1 338 ? -24.691 -15.073 31.432 1.00 65.69 338 LEU A CA 1
ATOM 2473 C C . LEU A 1 338 ? -23.447 -15.313 30.559 1.00 65.69 338 LEU A C 1
ATOM 2475 O O . LEU A 1 338 ? -22.606 -16.131 30.927 1.00 65.69 338 LEU A O 1
ATOM 2479 N N . VAL A 1 339 ? -23.297 -14.603 29.438 1.00 59.88 339 VAL A N 1
ATOM 2480 C CA . VAL A 1 339 ? -22.124 -14.732 28.551 1.00 59.88 339 VAL A CA 1
ATOM 2481 C C . VAL A 1 339 ? -20.919 -13.931 29.075 1.00 59.88 339 VAL A C 1
ATOM 2483 O O . VAL A 1 339 ? -19.778 -14.324 28.845 1.00 59.88 339 VAL A O 1
ATOM 2486 N N . ASN A 1 340 ? -21.153 -12.907 29.906 1.00 56.12 340 ASN A N 1
ATOM 2487 C CA . ASN A 1 340 ? -20.115 -12.016 30.449 1.00 56.12 340 ASN A CA 1
ATOM 2488 C C . ASN A 1 340 ? -19.080 -12.692 31.369 1.00 56.12 340 ASN A C 1
ATOM 2490 O O . ASN A 1 340 ? -18.084 -12.065 31.721 1.00 56.12 340 ASN A O 1
ATOM 2494 N N . LEU A 1 341 ? -19.301 -13.937 31.812 1.00 66.69 341 LEU A N 1
ATOM 2495 C CA . LEU A 1 341 ? -18.353 -14.610 32.707 1.00 66.69 341 LEU A CA 1
ATOM 2496 C C . LEU A 1 341 ? -17.190 -15.275 31.949 1.00 66.69 341 LEU A C 1
ATOM 2498 O O . LEU A 1 341 ? -16.118 -15.448 32.524 1.00 66.69 341 LEU A O 1
ATOM 2502 N N . PHE A 1 342 ? -17.379 -15.622 30.669 1.00 65.62 342 PHE A N 1
ATOM 2503 C CA . PHE A 1 342 ? -16.353 -16.247 29.826 1.00 65.62 342 PHE A CA 1
ATOM 2504 C C . PHE A 1 342 ? -16.536 -15.857 28.356 1.00 65.62 342 PHE A C 1
ATOM 2506 O O . PHE A 1 342 ? -17.072 -16.624 27.553 1.00 65.62 342 PHE A O 1
ATOM 2513 N N . THR A 1 343 ? -16.054 -14.678 27.974 1.00 58.50 343 THR A N 1
ATOM 2514 C CA . THR A 1 343 ? -16.091 -14.247 26.574 1.00 58.50 343 THR A CA 1
ATOM 2515 C C . THR A 1 343 ? -14.968 -14.921 25.783 1.00 58.50 343 THR A C 1
ATOM 2517 O O . THR A 1 343 ? -13.846 -14.423 25.690 1.00 58.50 343 THR A O 1
ATOM 2520 N N . VAL A 1 344 ? -15.245 -16.097 25.213 1.00 68.69 344 VAL A N 1
ATOM 2521 C CA . VAL A 1 344 ? -14.336 -16.738 24.251 1.00 68.69 344 VAL A CA 1
ATOM 2522 C C . VAL A 1 344 ? -14.623 -16.163 22.864 1.00 68.69 344 VAL A C 1
ATOM 2524 O O . VAL A 1 344 ? -15.523 -16.629 22.164 1.00 68.69 344 VAL A O 1
ATOM 2527 N N . ARG A 1 345 ? -13.851 -15.150 22.451 1.00 66.12 345 ARG A N 1
ATOM 2528 C CA . ARG A 1 345 ? -13.944 -14.573 21.099 1.00 66.12 345 ARG A CA 1
ATOM 2529 C C . ARG A 1 345 ? -13.575 -15.637 20.059 1.00 66.12 345 ARG A C 1
ATOM 2531 O O . ARG A 1 345 ? -12.450 -16.143 20.045 1.00 66.12 345 ARG A O 1
ATOM 2538 N N . ARG A 1 346 ? -14.510 -15.986 19.170 1.00 72.88 346 ARG A N 1
ATOM 2539 C CA . ARG A 1 346 ? -14.257 -16.928 18.066 1.00 72.88 346 ARG A CA 1
ATOM 2540 C C . ARG A 1 346 ? -13.470 -16.218 16.960 1.00 72.88 346 ARG A C 1
ATOM 2542 O O . ARG A 1 346 ? -14.055 -15.530 16.138 1.00 72.88 346 ARG A O 1
ATOM 2549 N N . ARG A 1 347 ? -12.149 -16.414 16.896 1.00 71.38 347 ARG A N 1
ATOM 2550 C CA . ARG A 1 347 ? -11.271 -15.849 15.842 1.00 71.38 347 ARG A CA 1
ATOM 2551 C C . ARG A 1 347 ? -11.242 -16.661 14.527 1.00 71.38 347 ARG A C 1
ATOM 2553 O O . ARG A 1 347 ? -10.236 -16.669 13.833 1.00 71.38 347 ARG A O 1
ATOM 2560 N N . GLY A 1 348 ? -12.305 -17.398 14.196 1.00 73.88 348 GLY A N 1
ATOM 2561 C CA . GLY A 1 348 ? -12.303 -18.358 13.078 1.00 73.88 348 GLY A CA 1
ATOM 2562 C C . GLY A 1 348 ? -13.403 -18.131 12.042 1.00 73.88 348 GLY A C 1
ATOM 2563 O O . GLY A 1 348 ? -14.245 -17.254 12.197 1.00 73.88 348 GLY A O 1
ATOM 2564 N N . ALA A 1 349 ? -13.448 -19.001 11.025 1.00 74.62 349 ALA A N 1
ATOM 2565 C CA . ALA A 1 349 ? -14.409 -18.977 9.908 1.00 74.62 349 ALA A CA 1
ATOM 2566 C C . ALA A 1 349 ? -15.902 -19.069 10.307 1.00 74.62 349 ALA A C 1
ATOM 2568 O O . ALA A 1 349 ? -16.775 -18.975 9.452 1.00 74.62 349 ALA A O 1
ATOM 2569 N N . GLY A 1 350 ? -16.201 -19.263 11.594 1.00 80.31 350 GLY A N 1
ATOM 2570 C CA . GLY A 1 350 ? -17.555 -19.255 12.151 1.00 80.31 350 GLY A CA 1
ATOM 2571 C C . GLY A 1 350 ? -17.932 -17.968 12.891 1.00 80.31 350 GLY A C 1
ATOM 2572 O O . GLY A 1 350 ? -18.925 -17.980 13.616 1.00 80.31 350 GLY A O 1
ATOM 2573 N N . ALA A 1 351 ? -17.133 -16.900 12.795 1.00 84.62 351 ALA A N 1
ATOM 2574 C CA . ALA A 1 351 ? -17.502 -15.591 13.329 1.00 84.62 351 ALA A CA 1
ATOM 2575 C C . ALA A 1 351 ? -18.673 -15.004 12.521 1.00 84.62 351 ALA A C 1
ATOM 2577 O O . ALA A 1 351 ? -18.694 -15.082 11.294 1.00 84.62 351 ALA A O 1
ATOM 2578 N N . THR A 1 352 ? -19.651 -14.408 13.203 1.00 88.31 352 THR A N 1
ATOM 2579 C CA . THR A 1 352 ? -20.839 -13.796 12.583 1.00 88.31 352 THR A CA 1
ATOM 2580 C C . THR A 1 352 ? -21.093 -12.415 13.178 1.00 88.31 352 THR A C 1
ATOM 2582 O O . THR A 1 352 ? -20.756 -12.177 14.335 1.00 88.31 352 THR A O 1
ATOM 2585 N N . GLY A 1 353 ? -21.724 -11.514 12.422 1.00 92.56 353 GLY A N 1
ATOM 2586 C CA . GLY A 1 353 ? -22.043 -10.164 12.904 1.00 92.56 353 GLY A CA 1
ATOM 2587 C C . GLY A 1 353 ? -20.791 -9.314 13.158 1.00 92.56 353 GLY A C 1
ATOM 2588 O O . GLY A 1 353 ? -19.833 -9.383 12.388 1.00 92.56 353 GLY A O 1
ATOM 2589 N N . ASN A 1 354 ? -20.790 -8.531 14.242 1.00 94.19 354 ASN A N 1
ATOM 2590 C CA . ASN A 1 354 ? -19.686 -7.623 14.588 1.00 94.19 354 ASN A CA 1
ATOM 2591 C C . ASN A 1 354 ? -18.347 -8.356 14.788 1.00 94.19 354 ASN A C 1
ATOM 2593 O O . ASN A 1 354 ? -17.304 -7.824 14.416 1.00 94.19 354 ASN A O 1
ATOM 2597 N N . ASP A 1 355 ? -18.358 -9.599 15.280 1.00 92.75 355 ASP A N 1
ATOM 2598 C CA . ASP A 1 355 ? -17.134 -10.393 15.443 1.00 92.75 355 ASP A CA 1
ATOM 2599 C C . ASP A 1 355 ? -16.455 -10.702 14.107 1.00 92.75 355 ASP A C 1
ATOM 2601 O O . ASP A 1 355 ? -15.228 -10.651 14.016 1.00 92.75 355 ASP A O 1
ATOM 2605 N N . ALA A 1 356 ? -17.239 -10.987 13.061 1.00 94.12 356 ALA A N 1
ATOM 2606 C CA . ALA A 1 356 ? -16.705 -11.229 11.721 1.00 94.12 356 ALA A CA 1
ATOM 2607 C C . ALA A 1 356 ? -16.031 -9.969 11.165 1.00 94.12 356 ALA A C 1
ATOM 2609 O O . ALA A 1 356 ? -14.937 -10.049 10.610 1.00 94.12 356 ALA A O 1
ATOM 2610 N N . VAL A 1 357 ? -16.652 -8.805 11.383 1.00 96.50 357 VAL A N 1
ATOM 2611 C CA . VAL A 1 357 ? -16.107 -7.501 10.987 1.00 96.50 357 VAL A CA 1
ATOM 2612 C C . VAL A 1 357 ? -14.802 -7.198 11.728 1.00 96.50 357 VAL A C 1
ATOM 2614 O O . VAL A 1 357 ? -13.826 -6.778 11.109 1.00 96.50 357 VAL A O 1
ATOM 2617 N N . LEU A 1 358 ? -14.743 -7.462 13.038 1.00 96.12 358 LEU A N 1
ATOM 2618 C CA . LEU A 1 358 ? -13.519 -7.285 13.821 1.00 96.12 358 LEU A CA 1
ATOM 2619 C C . LEU A 1 358 ? -12.402 -8.240 13.370 1.00 96.12 358 LEU A C 1
ATOM 2621 O O . LEU A 1 358 ? -11.243 -7.839 13.363 1.00 96.12 358 LEU A O 1
ATOM 2625 N N . VAL A 1 359 ? -12.720 -9.484 12.992 1.00 95.50 359 VAL A N 1
ATOM 2626 C CA . VAL A 1 359 ? -11.736 -10.433 12.431 1.00 95.50 359 VAL A CA 1
ATOM 2627 C C . VAL A 1 359 ? -11.246 -9.976 11.053 1.00 95.50 359 VAL A C 1
ATOM 2629 O O . VAL A 1 359 ? -10.050 -10.046 10.785 1.00 95.50 359 VAL A O 1
ATOM 2632 N N . GLU A 1 360 ? -12.128 -9.466 10.188 1.00 95.88 360 GLU A N 1
ATOM 2633 C CA . GLU A 1 360 ? -11.746 -8.884 8.891 1.00 95.88 360 GLU A CA 1
ATOM 2634 C C . GLU A 1 360 ? -10.790 -7.695 9.081 1.00 95.88 360 GLU A C 1
ATOM 2636 O O . GLU A 1 360 ? -9.740 -7.638 8.439 1.00 95.88 360 GLU A O 1
ATOM 2641 N N . ALA A 1 361 ? -11.102 -6.794 10.018 1.00 97.12 361 ALA A N 1
ATOM 2642 C CA . ALA A 1 361 ? -10.241 -5.666 10.359 1.00 97.12 361 ALA A CA 1
ATOM 2643 C C . ALA A 1 361 ? -8.894 -6.111 10.960 1.00 97.12 361 ALA A C 1
ATOM 2645 O O . ALA A 1 361 ? -7.855 -5.569 10.591 1.00 97.12 361 ALA A O 1
ATOM 2646 N N . GLU A 1 362 ? -8.886 -7.122 11.834 1.00 96.56 362 GLU A N 1
ATOM 2647 C CA . GLU A 1 362 ? -7.669 -7.699 12.428 1.00 96.56 362 GLU A CA 1
ATOM 2648 C C . GLU A 1 362 ? -6.764 -8.327 11.356 1.00 96.56 362 GLU A C 1
ATOM 2650 O O . GLU A 1 362 ? -5.557 -8.084 11.342 1.00 96.56 362 GLU A O 1
ATOM 2655 N N . ASN A 1 363 ? -7.346 -9.054 10.397 1.00 95.88 363 ASN A N 1
ATOM 2656 C CA . ASN A 1 363 ? -6.621 -9.609 9.253 1.00 95.88 363 ASN A CA 1
ATOM 2657 C C . ASN A 1 363 ? -6.046 -8.503 8.355 1.00 95.88 363 ASN A C 1
ATOM 2659 O O . ASN A 1 363 ? -4.889 -8.586 7.938 1.00 95.88 363 ASN A O 1
ATOM 2663 N N . ALA A 1 364 ? -6.823 -7.449 8.082 1.00 96.81 364 ALA A N 1
ATOM 2664 C CA . ALA A 1 364 ? -6.356 -6.302 7.307 1.00 96.81 364 ALA A CA 1
ATOM 2665 C C . ALA A 1 364 ? -5.202 -5.574 8.014 1.00 96.81 364 ALA A C 1
ATOM 2667 O O . ALA A 1 364 ? -4.197 -5.256 7.378 1.00 96.81 364 ALA A O 1
ATOM 2668 N N . LEU A 1 365 ? -5.293 -5.385 9.336 1.00 96.69 365 LEU A N 1
ATOM 2669 C CA . LEU A 1 365 ? -4.190 -4.857 10.134 1.00 96.69 365 LEU A CA 1
ATOM 2670 C C . LEU A 1 365 ? -2.970 -5.770 10.060 1.00 96.69 365 LEU A C 1
ATOM 2672 O O . LEU A 1 365 ? -1.888 -5.252 9.815 1.00 96.69 365 LEU A O 1
ATOM 2676 N N . GLY A 1 366 ? -3.120 -7.091 10.181 1.00 94.62 366 GLY A N 1
ATOM 2677 C CA . GLY A 1 366 ? -2.020 -8.053 10.031 1.00 94.62 366 GLY A CA 1
ATOM 2678 C C . GLY A 1 366 ? -1.308 -7.958 8.674 1.00 94.62 366 GLY A C 1
ATOM 2679 O O . GLY A 1 366 ? -0.086 -8.074 8.607 1.00 94.62 366 GLY A O 1
ATOM 2680 N N . ALA A 1 367 ? -2.047 -7.636 7.610 1.00 95.62 367 ALA A N 1
ATOM 2681 C CA . ALA A 1 367 ? -1.516 -7.355 6.274 1.00 95.62 367 ALA A CA 1
ATOM 2682 C C . ALA A 1 367 ? -0.959 -5.923 6.105 1.00 95.62 367 ALA A C 1
ATOM 2684 O O . ALA A 1 367 ? -0.675 -5.500 4.986 1.00 95.62 367 ALA A O 1
ATOM 2685 N N . ARG A 1 368 ? -0.828 -5.153 7.197 1.00 95.62 368 ARG A N 1
ATOM 2686 C CA . ARG A 1 368 ? -0.452 -3.725 7.220 1.00 95.62 368 ARG A CA 1
ATOM 2687 C C . ARG A 1 368 ? -1.373 -2.817 6.394 1.00 95.62 368 ARG A C 1
ATOM 2689 O O . ARG A 1 368 ? -0.996 -1.707 6.031 1.00 95.62 368 ARG A O 1
ATOM 2696 N N . ASN A 1 369 ? -2.605 -3.250 6.143 1.00 96.56 369 ASN A N 1
ATOM 2697 C CA . ASN A 1 369 ? -3.602 -2.503 5.390 1.00 96.56 369 ASN A CA 1
ATOM 2698 C C . ASN A 1 369 ? -4.563 -1.763 6.337 1.00 96.56 369 ASN A C 1
ATOM 2700 O O . ASN A 1 369 ? -5.678 -2.215 6.604 1.00 96.56 369 ASN A O 1
ATOM 2704 N N . VAL A 1 370 ? -4.129 -0.604 6.847 1.00 97.62 370 VAL A N 1
ATOM 2705 C CA . VAL A 1 370 ? -4.939 0.228 7.762 1.00 97.62 370 VAL A CA 1
ATOM 2706 C C . VAL A 1 370 ? -6.220 0.727 7.083 1.00 97.62 370 VAL A C 1
ATOM 2708 O O . VAL A 1 370 ? -7.280 0.711 7.701 1.00 97.62 370 VAL A O 1
ATOM 2711 N N . ALA A 1 371 ? -6.158 1.088 5.797 1.00 98.00 371 ALA A N 1
ATOM 2712 C CA . ALA A 1 371 ? -7.332 1.507 5.029 1.00 98.00 371 ALA A CA 1
ATOM 2713 C C . ALA A 1 371 ? -8.377 0.384 4.925 1.00 98.00 371 ALA A C 1
ATOM 2715 O O . ALA A 1 371 ? -9.566 0.615 5.135 1.00 98.00 371 ALA A O 1
ATOM 2716 N N . GLY A 1 372 ? -7.929 -0.851 4.678 1.00 97.69 372 GLY A N 1
ATOM 2717 C CA . GLY A 1 372 ? -8.780 -2.039 4.687 1.00 97.69 372 GLY A CA 1
ATOM 2718 C C . GLY A 1 372 ? -9.412 -2.298 6.055 1.00 97.69 372 GLY A C 1
ATOM 2719 O O . GLY A 1 372 ? -10.590 -2.638 6.127 1.00 97.69 372 GLY A O 1
ATOM 2720 N N . ALA A 1 373 ? -8.670 -2.070 7.142 1.00 98.12 373 ALA A N 1
ATOM 2721 C CA . ALA A 1 373 ? -9.203 -2.197 8.495 1.00 98.12 373 ALA A CA 1
ATOM 2722 C C . ALA A 1 373 ? -10.292 -1.153 8.793 1.00 98.12 373 ALA A C 1
ATOM 2724 O O . ALA A 1 373 ? -11.354 -1.509 9.300 1.00 98.12 373 ALA A O 1
ATOM 2725 N N . VAL A 1 374 ? -10.078 0.115 8.422 1.00 98.19 374 VAL A N 1
ATOM 2726 C CA . VAL A 1 374 ? -11.097 1.173 8.558 1.00 98.19 374 VAL A CA 1
ATOM 2727 C C . VAL A 1 374 ? -12.335 0.854 7.713 1.00 98.19 374 VAL A C 1
ATOM 2729 O O . VAL A 1 374 ? -13.461 0.949 8.205 1.00 98.19 374 VAL A O 1
ATOM 2732 N N . ALA A 1 375 ? -12.145 0.397 6.472 1.00 97.88 375 ALA A N 1
ATOM 2733 C CA . ALA A 1 375 ? -13.239 -0.010 5.594 1.00 97.88 375 ALA A CA 1
ATOM 2734 C C . ALA A 1 375 ? -14.038 -1.192 6.167 1.00 97.88 375 ALA A C 1
ATOM 2736 O O . ALA A 1 375 ? -15.267 -1.187 6.102 1.00 97.88 375 ALA A O 1
ATOM 2737 N N . ALA A 1 376 ? -13.375 -2.180 6.774 1.00 97.81 376 ALA A N 1
ATOM 2738 C CA . ALA A 1 376 ? -14.052 -3.273 7.463 1.00 97.81 376 ALA A CA 1
ATOM 2739 C C . ALA A 1 376 ? -14.900 -2.746 8.632 1.00 97.81 376 ALA A C 1
ATOM 2741 O O . ALA A 1 376 ? -16.100 -3.016 8.674 1.00 97.81 376 ALA A O 1
ATOM 2742 N N . LEU A 1 377 ? -14.330 -1.922 9.521 1.00 97.94 377 LEU A N 1
ATOM 2743 C CA . LEU A 1 377 ? -15.043 -1.386 10.691 1.00 97.94 377 LEU A CA 1
ATOM 2744 C C . LEU A 1 377 ? -16.243 -0.493 10.342 1.00 97.94 377 LEU A C 1
ATOM 2746 O O . LEU A 1 377 ? -17.171 -0.396 11.141 1.00 97.94 377 LEU A O 1
ATOM 2750 N N . SER A 1 378 ? -16.290 0.095 9.143 1.00 97.69 378 SER A N 1
ATOM 2751 C CA . SER A 1 378 ? -17.472 0.836 8.667 1.00 97.69 378 SER A CA 1
ATOM 2752 C C . SER A 1 378 ? -18.743 -0.025 8.556 1.00 97.69 378 SER A C 1
ATOM 2754 O O . SER A 1 378 ? -19.849 0.509 8.503 1.00 97.69 378 SER A O 1
ATOM 2756 N N . LYS A 1 379 ? -18.596 -1.358 8.550 1.00 97.75 379 LYS A N 1
ATOM 2757 C CA . LYS A 1 379 ? -19.697 -2.333 8.501 1.00 97.75 379 LYS A CA 1
ATOM 2758 C C . LYS A 1 379 ? -20.258 -2.685 9.888 1.00 97.75 379 LYS A C 1
ATOM 2760 O O . LYS A 1 379 ? -21.169 -3.508 9.973 1.00 97.75 379 LYS A O 1
ATOM 2765 N N . LEU A 1 380 ? -19.700 -2.133 10.970 1.00 97.12 380 LEU A N 1
ATOM 2766 C CA . LEU A 1 380 ? -20.199 -2.363 12.327 1.00 97.12 380 LEU A CA 1
ATOM 2767 C C . LEU A 1 380 ? -21.619 -1.808 12.501 1.00 97.12 380 LEU A C 1
ATOM 2769 O O . LEU A 1 380 ? -22.008 -0.814 11.890 1.00 97.12 380 LEU A O 1
ATOM 2773 N N . THR A 1 381 ? -22.395 -2.428 13.391 1.00 96.38 381 THR A N 1
ATOM 2774 C CA . THR A 1 381 ? -23.683 -1.867 13.831 1.00 96.38 381 THR A CA 1
ATOM 2775 C C . THR A 1 381 ? -23.495 -0.484 14.476 1.00 96.38 381 THR A C 1
ATOM 2777 O O . THR A 1 381 ? -22.456 -0.284 15.105 1.00 96.38 381 THR A O 1
ATOM 2780 N N . PRO A 1 382 ? -24.487 0.430 14.440 1.00 95.81 382 PRO A N 1
ATOM 2781 C CA . PRO A 1 382 ? -24.341 1.797 14.959 1.00 95.81 382 PRO A CA 1
ATOM 2782 C C . PRO A 1 382 ? -23.787 1.898 16.391 1.00 95.81 382 PRO A C 1
ATOM 2784 O O . PRO A 1 382 ? -22.876 2.684 16.632 1.00 95.81 382 PRO A O 1
ATOM 2787 N N . ASP A 1 383 ? -24.257 1.053 17.315 1.00 94.25 383 ASP A N 1
ATOM 2788 C CA . ASP A 1 383 ? -23.788 1.057 18.712 1.00 94.25 383 ASP A CA 1
ATOM 2789 C C . ASP A 1 383 ? -22.307 0.657 18.832 1.00 94.25 383 ASP A C 1
ATOM 2791 O O . ASP A 1 383 ? -21.542 1.252 19.588 1.00 94.25 383 ASP A O 1
ATOM 2795 N N . ALA A 1 384 ? -21.886 -0.338 18.049 1.00 96.06 384 ALA A N 1
ATOM 2796 C CA . ALA A 1 384 ? -20.495 -0.776 17.965 1.00 96.06 384 ALA A CA 1
ATOM 2797 C C . ALA A 1 384 ? -19.608 0.262 17.260 1.00 96.06 384 ALA A C 1
ATOM 2799 O O . ALA A 1 384 ? -18.464 0.470 17.661 1.00 96.06 384 ALA A O 1
ATOM 2800 N N . ALA A 1 385 ? -20.133 0.923 16.227 1.00 97.06 385 ALA A N 1
ATOM 2801 C CA . ALA A 1 385 ? -19.424 1.963 15.494 1.00 97.06 385 ALA A CA 1
ATOM 2802 C C . ALA A 1 385 ? -19.117 3.174 16.388 1.00 97.06 385 ALA A C 1
ATOM 2804 O O . ALA A 1 385 ? -18.012 3.705 16.319 1.00 97.06 385 ALA A O 1
ATOM 2805 N N . GLU A 1 386 ? -20.037 3.563 17.279 1.00 97.12 386 GLU A N 1
ATOM 2806 C CA . GLU A 1 386 ? -19.801 4.672 18.214 1.00 97.12 386 GLU A CA 1
ATOM 2807 C C . GLU A 1 386 ? -18.665 4.362 19.202 1.00 97.12 386 GLU A C 1
ATOM 2809 O O . GLU A 1 386 ? -17.853 5.233 19.507 1.00 97.12 386 GLU A O 1
ATOM 2814 N N . VAL A 1 387 ? -18.537 3.105 19.642 1.00 97.62 387 VAL A N 1
ATOM 2815 C CA . VAL A 1 387 ? -17.415 2.662 20.490 1.00 97.62 387 VAL A CA 1
ATOM 2816 C C . VAL A 1 387 ? -16.101 2.608 19.704 1.00 97.62 387 VAL A C 1
ATOM 2818 O O . VAL A 1 387 ? -15.051 2.988 20.222 1.00 97.62 387 VAL A O 1
ATOM 2821 N N . ALA A 1 388 ? -16.142 2.176 18.441 1.00 98.06 388 ALA A N 1
ATOM 2822 C CA . ALA A 1 388 ? -14.966 2.108 17.574 1.00 98.06 388 ALA A CA 1
ATOM 2823 C C . ALA A 1 388 ? -14.475 3.486 17.089 1.00 98.06 388 ALA A C 1
ATOM 2825 O O . ALA A 1 388 ? -13.326 3.612 16.654 1.00 98.06 388 ALA A O 1
ATOM 2826 N N . LYS A 1 389 ? -15.322 4.518 17.184 1.00 97.94 389 LYS A N 1
ATOM 2827 C CA . LYS A 1 389 ? -15.116 5.846 16.599 1.00 97.94 389 LYS A CA 1
ATOM 2828 C C . LYS A 1 389 ? -13.745 6.477 16.891 1.00 97.94 389 LYS A C 1
ATOM 2830 O O . LYS A 1 389 ? -13.079 6.866 15.927 1.00 97.94 389 LYS A O 1
ATOM 2835 N N . PRO A 1 390 ? -13.243 6.527 18.144 1.00 98.19 390 PRO A N 1
ATOM 2836 C CA . PRO A 1 390 ? -11.943 7.145 18.429 1.00 98.19 390 PRO A CA 1
ATOM 2837 C C . PRO A 1 390 ? -10.777 6.436 17.726 1.00 98.19 390 PRO A C 1
ATOM 2839 O O . PRO A 1 390 ? -9.814 7.076 17.286 1.00 98.19 390 PRO A O 1
ATOM 2842 N N . TRP A 1 391 ? -10.864 5.107 17.596 1.00 98.12 391 TRP A N 1
ATOM 2843 C CA . TRP A 1 391 ? -9.869 4.316 16.880 1.00 98.12 391 TRP A CA 1
ATOM 2844 C C . TRP A 1 391 ? -9.976 4.548 15.372 1.00 98.12 391 TRP A C 1
ATOM 2846 O O . TRP A 1 391 ? -8.963 4.828 14.732 1.00 98.12 391 TRP A O 1
ATOM 2856 N N . THR A 1 392 ? -11.188 4.512 14.806 1.00 98.12 392 THR A N 1
ATOM 2857 C CA . THR A 1 392 ? -11.393 4.720 13.363 1.00 98.12 392 THR A CA 1
ATOM 2858 C C . THR A 1 392 ? -10.978 6.116 12.913 1.00 98.12 392 THR A C 1
ATOM 2860 O O . THR A 1 392 ? -10.346 6.239 11.873 1.00 98.12 392 THR A O 1
ATOM 2863 N N . GLU A 1 393 ? -11.240 7.164 13.700 1.00 97.69 393 GLU A N 1
ATOM 2864 C CA . GLU A 1 393 ? -10.793 8.533 13.392 1.00 97.69 393 GLU A CA 1
ATOM 2865 C C . GLU A 1 393 ? -9.264 8.661 13.434 1.00 97.69 393 GLU A C 1
ATOM 2867 O O . GLU A 1 393 ? -8.655 9.404 12.663 1.00 97.69 393 GLU A O 1
ATOM 2872 N N . SER A 1 394 ? -8.614 7.932 14.340 1.00 96.94 394 SER A N 1
ATOM 2873 C CA . SER A 1 394 ? -7.155 7.892 14.445 1.00 96.94 394 SER A CA 1
ATOM 2874 C C . SER A 1 394 ? -6.516 7.133 13.279 1.00 96.94 394 SER A C 1
ATOM 2876 O O . SER A 1 394 ? -5.549 7.611 12.688 1.00 96.94 394 SER A O 1
ATOM 2878 N N . ALA A 1 395 ? -7.087 5.987 12.910 1.00 98.00 395 ALA A N 1
ATOM 2879 C CA . ALA A 1 395 ? -6.656 5.190 11.769 1.00 98.00 395 ALA A CA 1
ATOM 2880 C C . ALA A 1 395 ? -6.925 5.899 10.429 1.00 98.00 395 ALA A C 1
ATOM 2882 O O . ALA A 1 395 ? -6.076 5.861 9.543 1.00 98.00 395 ALA A O 1
ATOM 2883 N N . GLN A 1 396 ? -8.054 6.602 10.292 1.00 98.12 396 GLN A N 1
ATOM 2884 C CA . GLN A 1 396 ? -8.366 7.382 9.094 1.00 98.12 396 GLN A CA 1
ATOM 2885 C C . GLN A 1 396 ? -7.362 8.519 8.901 1.00 98.12 396 GLN A C 1
ATOM 2887 O O . GLN A 1 396 ? -6.803 8.647 7.819 1.00 98.12 396 GLN A O 1
ATOM 2892 N N . ARG A 1 397 ? -7.031 9.268 9.964 1.00 97.06 397 ARG A N 1
ATOM 2893 C CA . ARG A 1 397 ? -5.972 10.292 9.903 1.00 97.06 397 ARG A CA 1
ATOM 2894 C C . ARG A 1 397 ? -4.631 9.717 9.448 1.00 97.06 397 ARG A C 1
ATOM 2896 O O . ARG A 1 397 ? -3.941 10.348 8.655 1.00 97.06 397 ARG A O 1
ATOM 2903 N N . TYR A 1 398 ? -4.271 8.523 9.920 1.00 97.38 398 TYR A N 1
ATOM 2904 C CA . TYR A 1 398 ? -3.059 7.834 9.470 1.00 97.38 398 TYR A CA 1
ATOM 2905 C C . TYR A 1 398 ? -3.098 7.527 7.965 1.00 97.38 398 TYR A C 1
ATOM 2907 O O . TYR A 1 398 ? -2.128 7.791 7.256 1.00 97.38 398 TYR A O 1
ATOM 2915 N N . VAL A 1 399 ? -4.225 7.009 7.466 1.00 97.88 399 VAL A N 1
ATOM 2916 C CA . VAL A 1 399 ? -4.428 6.706 6.039 1.00 97.88 399 VAL A CA 1
ATOM 2917 C C . VAL A 1 399 ? -4.402 7.973 5.184 1.00 97.88 399 VAL A C 1
ATOM 2919 O O . VAL A 1 399 ? -3.744 7.986 4.145 1.00 97.88 399 VAL A O 1
ATOM 2922 N N . ASP A 1 400 ? -5.067 9.040 5.625 1.00 96.81 400 ASP A N 1
ATOM 2923 C CA . ASP A 1 400 ? -5.131 10.312 4.903 1.00 96.81 400 ASP A CA 1
ATOM 2924 C C . ASP A 1 400 ? -3.745 10.945 4.773 1.00 96.81 400 ASP A C 1
ATOM 2926 O O . ASP A 1 400 ? -3.361 11.362 3.680 1.00 96.81 400 ASP A O 1
ATOM 2930 N N . VAL A 1 401 ? -2.969 10.960 5.863 1.00 97.25 401 VAL A N 1
ATOM 2931 C CA . VAL A 1 401 ? -1.592 11.471 5.872 1.00 97.25 401 VAL A CA 1
ATOM 2932 C C . VAL A 1 401 ? -0.688 10.637 4.964 1.00 97.25 401 VAL A C 1
ATOM 2934 O O . VAL A 1 401 ? 0.055 11.202 4.163 1.00 97.25 401 VAL A O 1
ATOM 2937 N N . LEU A 1 402 ? -0.776 9.304 5.021 1.00 96.12 402 LEU A N 1
ATOM 2938 C CA . LEU A 1 402 ? 0.007 8.430 4.146 1.00 96.12 402 LEU A CA 1
ATOM 2939 C C . LEU A 1 402 ? -0.338 8.651 2.665 1.00 96.12 402 LEU A C 1
ATOM 2941 O O . LEU A 1 402 ? 0.558 8.820 1.839 1.00 96.12 402 LEU A O 1
ATOM 2945 N N . GLY A 1 403 ? -1.631 8.719 2.342 1.00 96.31 403 GLY A N 1
ATOM 2946 C CA . GLY A 1 403 ? -2.098 8.987 0.986 1.00 96.31 403 GLY A CA 1
ATOM 2947 C C . GLY A 1 403 ? -1.705 10.378 0.482 1.00 96.31 403 GLY A C 1
ATOM 2948 O O . GLY A 1 403 ? -1.394 10.525 -0.699 1.00 96.31 403 GLY A O 1
ATOM 2949 N N . ALA A 1 404 ? -1.688 11.387 1.359 1.00 96.69 404 ALA A N 1
ATOM 2950 C CA . ALA A 1 404 ? -1.197 12.723 1.033 1.00 96.69 404 ALA A CA 1
ATOM 2951 C C . ALA A 1 404 ? 0.300 12.692 0.691 1.00 96.69 404 ALA A C 1
ATOM 2953 O O . ALA A 1 404 ? 0.688 13.227 -0.343 1.00 96.69 404 ALA A O 1
ATOM 2954 N N . PHE A 1 405 ? 1.137 12.002 1.479 1.00 95.94 405 PHE A N 1
ATOM 2955 C CA . PHE A 1 405 ? 2.557 11.838 1.141 1.00 95.94 405 PHE A CA 1
ATOM 2956 C C . PHE A 1 405 ? 2.757 11.193 -0.231 1.00 95.94 405 PHE A C 1
ATOM 2958 O O . PHE A 1 405 ? 3.528 11.711 -1.036 1.00 95.94 405 PHE A O 1
ATOM 2965 N N . ASP A 1 406 ? 2.054 10.099 -0.522 1.00 94.81 406 ASP A N 1
ATOM 2966 C CA . ASP A 1 406 ? 2.231 9.375 -1.784 1.00 94.81 406 ASP A CA 1
ATOM 2967 C C . ASP A 1 406 ? 1.817 10.229 -2.997 1.00 94.81 406 ASP A C 1
ATOM 2969 O O . ASP A 1 406 ? 2.517 10.251 -4.012 1.00 94.81 406 ASP A O 1
ATOM 2973 N N . ARG A 1 407 ? 0.727 11.004 -2.883 1.00 94.94 407 ARG A N 1
ATOM 2974 C CA . ARG A 1 407 ? 0.310 11.955 -3.928 1.00 94.94 407 ARG A CA 1
ATOM 2975 C C . ARG A 1 407 ? 1.301 13.099 -4.110 1.00 94.94 407 ARG A C 1
ATOM 2977 O O . ARG A 1 407 ? 1.583 13.466 -5.247 1.00 94.94 407 ARG A O 1
ATOM 2984 N N . LEU A 1 408 ? 1.864 13.626 -3.025 1.00 94.06 408 LEU A N 1
ATOM 2985 C CA . LEU A 1 408 ? 2.866 14.691 -3.079 1.00 94.06 408 LEU A CA 1
ATOM 2986 C C . LEU A 1 408 ? 4.182 14.219 -3.709 1.00 94.06 408 LEU A C 1
ATOM 2988 O O . LEU A 1 4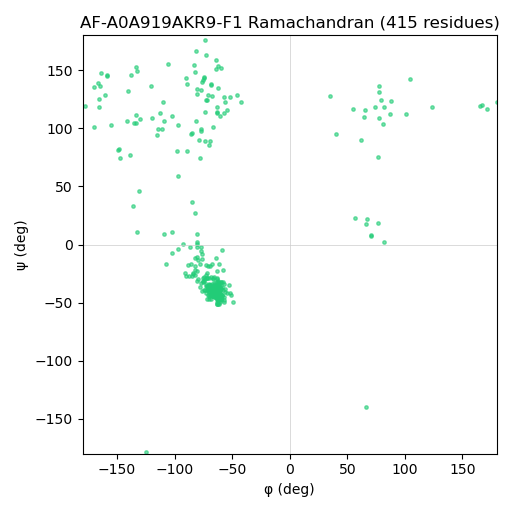08 ? 4.746 14.936 -4.533 1.00 94.06 408 LEU A O 1
ATOM 2992 N N . VAL A 1 409 ? 4.645 13.005 -3.390 1.00 91.94 409 VAL A N 1
ATOM 2993 C CA . VAL A 1 409 ? 5.819 12.395 -4.042 1.00 91.94 409 VAL A CA 1
ATOM 2994 C C . VAL A 1 409 ? 5.558 12.192 -5.539 1.00 91.94 409 VAL A C 1
ATOM 2996 O O . VAL A 1 409 ? 6.406 12.515 -6.375 1.00 91.94 409 VAL A O 1
ATOM 2999 N N . LEU A 1 410 ? 4.368 11.704 -5.904 1.00 90.25 410 LEU A N 1
ATOM 3000 C CA . LEU A 1 410 ? 3.985 11.527 -7.305 1.00 90.25 410 LEU A CA 1
ATOM 3001 C C . LEU A 1 410 ? 3.907 12.870 -8.055 1.00 90.25 410 LEU A C 1
ATOM 3003 O O . LEU A 1 410 ? 4.373 12.980 -9.188 1.00 90.25 410 LEU A O 1
ATOM 3007 N N . ALA A 1 411 ? 3.352 13.907 -7.427 1.00 89.25 411 ALA A N 1
ATOM 3008 C CA . ALA A 1 411 ? 3.286 15.247 -8.005 1.00 89.25 411 ALA A CA 1
ATOM 3009 C C . ALA A 1 411 ? 4.686 15.854 -8.195 1.00 89.25 411 ALA A C 1
ATOM 3011 O O . ALA A 1 411 ? 4.973 16.426 -9.246 1.00 89.25 411 ALA A O 1
ATOM 3012 N N . ALA A 1 412 ? 5.579 15.672 -7.218 1.00 87.19 412 ALA A N 1
ATOM 3013 C CA . ALA A 1 412 ? 6.955 16.157 -7.290 1.00 87.19 412 ALA A CA 1
ATOM 3014 C C . ALA A 1 412 ? 7.785 15.465 -8.390 1.00 87.19 412 ALA A C 1
ATOM 3016 O O . ALA A 1 412 ? 8.697 16.088 -8.933 1.00 87.19 412 ALA A O 1
ATOM 3017 N N . SER A 1 413 ? 7.458 14.216 -8.745 1.00 84.56 413 SER A N 1
ATOM 3018 C CA . SER A 1 413 ? 8.186 13.426 -9.753 1.00 84.56 413 SER A CA 1
ATOM 3019 C C . SER A 1 413 ? 7.672 13.579 -11.191 1.00 84.56 413 SER A C 1
ATOM 3021 O O . SER A 1 413 ? 8.449 13.433 -12.126 1.00 84.56 413 SER A O 1
ATOM 3023 N N . LYS A 1 414 ? 6.388 13.896 -11.416 1.00 82.00 414 LYS A N 1
ATOM 3024 C CA . LYS A 1 414 ? 5.769 13.840 -12.761 1.00 82.00 414 LYS A CA 1
ATOM 3025 C C . LYS A 1 414 ? 6.060 15.036 -13.693 1.00 82.00 414 LYS A C 1
ATOM 3027 O O . LYS A 1 414 ? 5.773 14.967 -14.882 1.00 82.00 414 LYS A O 1
ATOM 3032 N N . SER A 1 415 ? 6.597 16.146 -13.197 1.00 59.38 415 SER A N 1
ATOM 3033 C CA . SER A 1 415 ? 6.610 17.438 -13.913 1.00 59.38 415 SER A CA 1
ATOM 3034 C C . SER A 1 415 ? 7.782 17.633 -14.914 1.00 59.38 415 SER A C 1
ATOM 3036 O O . SER A 1 415 ? 8.323 18.732 -15.033 1.00 59.38 415 SER A O 1
ATOM 3038 N N . GLU A 1 416 ? 8.218 16.583 -15.619 1.00 54.03 416 GLU A N 1
ATOM 3039 C CA . GLU A 1 416 ? 9.306 16.652 -16.629 1.00 54.03 416 GLU A CA 1
ATOM 3040 C C . GLU A 1 416 ? 8.856 16.485 -18.093 1.00 54.03 416 GLU A C 1
ATOM 3042 O O . GLU A 1 416 ? 9.694 16.411 -18.990 1.00 54.03 416 GLU A O 1
ATOM 3047 N N . GLY A 1 417 ? 7.549 16.472 -18.362 1.00 50.22 417 GLY A N 1
ATOM 3048 C CA . GLY A 1 417 ? 7.000 16.555 -19.723 1.00 50.22 417 GLY A CA 1
ATOM 3049 C C . GLY A 1 417 ? 6.372 17.911 -19.975 1.00 50.22 417 GLY A C 1
ATOM 3050 O O . GLY A 1 417 ? 6.523 18.419 -21.109 1.00 50.22 417 GLY A O 1
#